Protein AF-E4XFW8-F1 (afdb_monomer_lite)

pLDDT: mean 70.61, std 18.98, range [29.02, 95.81]

Radius of gyration: 31.96 Å; chains: 1; bounding box: 92×52×95 Å

Sequence (474 aa):
MEVDQSNSAWLLSKALNAKNINESRAWLESAKAESPKSFNVMISAYELECRARTSPKDTANVKILLESDCDITKSEVNTFRSEVITALGLTNFRELIIEFINITKYDIDENIDLLLKLLKKYPDYIKPVGPNICDKLLIGEKHDAGGDPDMTPLNKKRHIAVNTVFPILFESGKLTTVQGKTFYKWFQKSLEYTVWYISTSKRPKNSPAIDGDPWAKLRKIRQHVGKHAQWEDEPTLPPQPTQSLWQTLKWLKTIYTQRTRSQNDNVMRKQTFYTAVNVYLEAAARYVAISEPSLMCKTTSKQTYSQFPIYGMIIDPDDRPQGKYYDKNFDDLCERQQYFMASITAKKMLDDDYAFAEDLLKLQKALKFNRWRWLEAFNIDFSIKDRDYDQAIRLLSNLIKAGNWPKPVLYRWRVQLGSCFCALEKIKTSVTYLYDAVLYALIKWAKFELGSRSPLRCSYHSDSSYFDGYISRA

Organism: Oikopleura dioica (NCBI:txid34765)

Foldseek 3Di:
DDDDPPVLVVLLVQLVPDPDLVSSQVSLVVSCVRCVLDPSSLVSNVVSVVVVDPDPCVLVVLVCVLVVVVCPPDDPPCPPVVVSCVSCDVVNVLVVSLVVLVPDPDDLVSSLVSVLSSCVVPVVCCQVCLVVNLVSLVVVLVVPCVPPPLCSLQDPSLCCLQQPSLCSSLVSVNNQPDDLVVLLVSLLSLVLNLLCVWQDQDRDPPRDDHDDDSLVSSVSSLQSSCVNLVHDHQDDDPPDPLVRLLSLLVVLVVLLVVCVVVVPDPSSVSNSLSSLVSSQSVLLSVLLCLQPVVSTHDDPDPDDDDNELPPPQPDDLVDDPPDPDDDPNVVSNNSSNSSLVSNLSSVCSQCVDPVSVVVVVVSCVVSVCVSRVSSLVSVLVVCVVVLVLVVNLVSLVCSLVPDDDDPSNLLSSLQSNLVSCVSVVVNVSSCVSPVVSVVVVVVVVCCVVQVVDPDDDDDDDDDPPPPPVPVPPD

InterPro domains:
  IPR026164 Integrator complex subunit 10 [PTHR16055] (62-442)

Secondary structure (DSSP, 8-state):
---SHHHHHHHHHHHHT-SSHHHHHHHHHHHHHH-TT-HHHHHHHHHHHHHT--STHHHHHHHHHHHHTT-TTS--S-HHHHHHHHHHHHHHHHHHHHHHHHHS---HHHHHHHHHHHHHH-GGGHHHHHHHHHHHHHHHHHHH--S-GGGGGGSHHHHHIIIIIHHHHHHT---TTS-HHHHHHHHHHHHHHHHHHHH-SS--TTPPPPPS-HHHHHHHHHHHHHHHTTPPPPPP--S-HHHHHHHHHHHHHHHHHHHHH-TT-HHHHHHHHHHHHHHHHHHHHHHHHHH-GGGS---S------S--STTTTS-TT-----S---THHHHHHHHHHHHHHHHHHHHHHHSSHHHHHHHHHHHHHHTGGG-HHHHHHHHHHHHHTT-HHHHHHHHHHHHHT----HHHHHHHHHHHHHHHHHTT-HHHHHHHHHHHHHHHHHHHHHHHHHSS----------TTSSGGGTT--

Structure (mmCIF, N/CA/C/O backbone):
data_AF-E4XFW8-F1
#
_entry.id   AF-E4XFW8-F1
#
loop_
_atom_site.group_PDB
_atom_site.id
_atom_site.type_symbol
_atom_site.label_atom_id
_atom_site.label_alt_id
_atom_site.label_comp_id
_atom_site.label_asym_id
_atom_site.label_entity_id
_atom_site.label_seq_id
_atom_site.pdbx_PDB_ins_code
_atom_site.Cartn_x
_atom_site.Cartn_y
_atom_site.Cartn_z
_atom_site.occupancy
_atom_site.B_iso_or_equiv
_atom_site.auth_seq_id
_atom_site.auth_comp_id
_atom_site.auth_asym_id
_atom_site.auth_atom_id
_atom_site.pdbx_PDB_model_num
ATOM 1 N N . MET A 1 1 ? -39.797 -5.969 56.697 1.00 42.06 1 MET A N 1
ATOM 2 C CA . MET A 1 1 ? -39.608 -5.616 55.274 1.00 42.06 1 MET A CA 1
ATOM 3 C C . MET A 1 1 ? -40.025 -4.162 55.135 1.00 42.06 1 MET A C 1
ATOM 5 O O . MET A 1 1 ? -41.044 -3.835 55.721 1.00 42.06 1 MET A O 1
ATOM 9 N N . GLU A 1 2 ? -39.222 -3.356 54.430 1.00 37.81 2 GLU A N 1
ATOM 10 C CA . GLU A 1 2 ? -39.345 -1.895 54.204 1.00 37.81 2 GLU A CA 1
ATOM 11 C C . GLU A 1 2 ? -38.894 -0.957 55.338 1.00 37.81 2 GLU A C 1
ATOM 13 O O . GLU A 1 2 ? -39.736 -0.457 56.061 1.00 37.81 2 GLU A O 1
ATOM 18 N N . VAL A 1 3 ? -37.584 -0.682 55.448 1.00 40.19 3 VAL A N 1
ATOM 19 C CA . VAL A 1 3 ? -36.965 0.656 55.658 1.00 40.19 3 VAL A CA 1
ATOM 20 C C . VAL A 1 3 ? -35.463 0.478 55.360 1.00 40.19 3 VAL A C 1
ATOM 22 O O . VAL A 1 3 ? -34.845 -0.320 56.045 1.00 40.19 3 VAL A O 1
ATOM 25 N N . ASP A 1 4 ? -34.903 1.130 54.326 1.00 45.22 4 ASP A N 1
ATOM 26 C CA . ASP A 1 4 ? -33.452 1.483 54.256 1.00 45.22 4 ASP A CA 1
ATOM 27 C C . ASP A 1 4 ? -33.031 2.235 52.969 1.00 45.22 4 ASP A C 1
ATOM 29 O O . ASP A 1 4 ? -31.963 2.842 52.906 1.00 45.22 4 ASP A O 1
ATOM 33 N N . GLN A 1 5 ? -33.868 2.286 51.925 1.00 48.34 5 GLN A N 1
ATOM 34 C CA . GLN A 1 5 ? -33.533 3.035 50.696 1.00 48.34 5 GLN A CA 1
ATOM 35 C C . GLN A 1 5 ? -33.659 4.568 50.833 1.00 48.34 5 GLN A C 1
ATOM 37 O O . GLN A 1 5 ? -33.148 5.302 49.990 1.00 48.34 5 GLN A O 1
ATOM 42 N N . SER A 1 6 ? -34.310 5.072 51.888 1.00 59.28 6 SER A N 1
ATOM 43 C CA . SER A 1 6 ? -34.622 6.503 52.042 1.00 59.28 6 SER A CA 1
ATOM 44 C C . SER A 1 6 ? -33.455 7.343 52.576 1.00 59.28 6 SER A C 1
ATOM 46 O O . SER A 1 6 ? -33.286 8.480 52.137 1.00 59.28 6 SER A O 1
ATOM 48 N N . ASN A 1 7 ? -32.662 6.826 53.518 1.00 68.81 7 ASN A N 1
ATOM 49 C CA . ASN A 1 7 ? -31.600 7.613 54.158 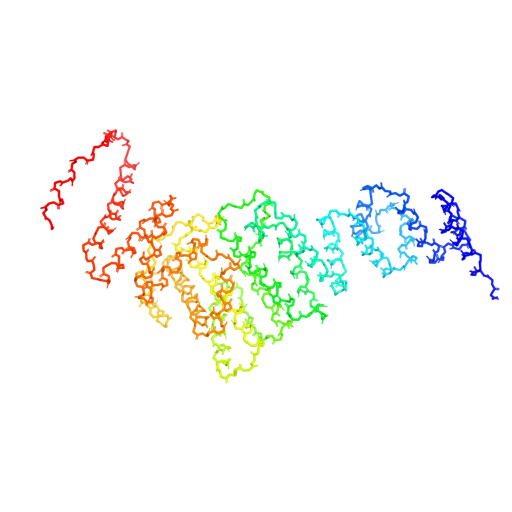1.00 68.81 7 ASN A CA 1
ATOM 50 C C . ASN A 1 7 ? -30.337 7.694 53.302 1.00 68.81 7 ASN A C 1
ATOM 52 O O . ASN A 1 7 ? -29.788 8.777 53.109 1.00 68.81 7 ASN A O 1
ATOM 56 N N . SER A 1 8 ? -29.919 6.575 52.708 1.00 65.56 8 SER A N 1
ATOM 57 C CA . SER A 1 8 ? -28.739 6.543 51.839 1.00 65.56 8 SER A CA 1
ATOM 58 C C . SER A 1 8 ? -28.900 7.446 50.610 1.00 65.56 8 SER A C 1
ATOM 60 O O . SER A 1 8 ? -27.972 8.172 50.255 1.00 65.56 8 SER A O 1
ATOM 62 N N . ALA A 1 9 ? -30.094 7.486 50.005 1.00 69.56 9 ALA A N 1
ATOM 63 C CA . ALA A 1 9 ? -30.418 8.394 48.903 1.00 69.56 9 ALA A CA 1
ATOM 64 C C . ALA A 1 9 ? -30.405 9.874 49.330 1.00 69.56 9 ALA A C 1
ATOM 66 O O . ALA A 1 9 ? -29.963 10.744 48.574 1.00 69.56 9 ALA A O 1
ATOM 67 N N . TRP A 1 10 ? -30.841 10.169 50.556 1.00 80.31 10 TRP A N 1
ATOM 68 C CA . TRP A 1 10 ? -30.788 11.515 51.120 1.00 80.31 10 TRP A CA 1
ATOM 69 C C . TRP A 1 10 ? -29.347 11.965 51.407 1.00 80.31 10 TRP A C 1
ATOM 71 O O . TRP A 1 10 ? -28.968 13.071 51.017 1.00 80.31 10 TRP A O 1
ATOM 81 N N . LEU A 1 11 ? -28.516 11.100 52.000 1.00 78.75 11 LEU A N 1
ATOM 82 C CA . LEU A 1 11 ? -27.093 11.372 52.238 1.00 78.75 11 LEU A CA 1
ATOM 83 C C . LEU A 1 11 ? -26.316 11.555 50.929 1.00 78.75 11 LEU A C 1
ATOM 85 O O . LEU A 1 11 ? -25.474 12.446 50.827 1.00 78.75 11 LEU A O 1
ATOM 89 N N . LEU A 1 12 ? -26.651 10.780 49.896 1.00 76.38 12 LEU A N 1
ATOM 90 C CA . LEU A 1 12 ? -26.131 10.963 48.540 1.00 76.38 12 LEU A CA 1
ATOM 91 C C . LEU A 1 12 ? -26.509 12.319 47.947 1.00 76.38 12 LEU A C 1
ATOM 93 O O . LEU A 1 12 ? -25.654 13.024 47.416 1.00 76.38 12 LEU A O 1
ATOM 97 N N . SER A 1 13 ? -27.772 12.723 48.079 1.00 75.94 13 SER A N 1
ATOM 98 C CA . SER A 1 13 ? -28.224 14.045 47.638 1.00 75.94 13 SER A CA 1
ATOM 99 C C . SER A 1 13 ? -27.486 15.171 48.373 1.00 75.94 13 SER A C 1
ATOM 101 O O . SER A 1 13 ? -27.116 16.176 47.764 1.00 75.94 13 SER A O 1
ATOM 103 N N . LYS A 1 14 ? -27.189 15.000 49.667 1.00 81.56 14 LYS A N 1
ATOM 104 C CA . LYS A 1 14 ? -26.367 15.946 50.439 1.00 81.56 14 LYS A CA 1
ATOM 105 C C . LYS A 1 14 ? -24.917 15.981 49.967 1.00 81.56 14 LYS A C 1
ATOM 107 O O . LYS A 1 14 ? -24.373 17.070 49.805 1.00 81.56 14 LYS A O 1
ATOM 112 N N . ALA A 1 15 ? -24.322 14.825 49.681 1.00 76.38 15 ALA A N 1
ATOM 113 C CA . ALA A 1 15 ? -22.972 14.740 49.142 1.00 76.38 15 ALA A CA 1
ATOM 114 C C . ALA A 1 15 ? -22.837 15.430 47.776 1.00 76.38 15 ALA A C 1
ATOM 116 O O . ALA A 1 15 ? -21.883 16.178 47.563 1.00 76.38 15 ALA A O 1
ATOM 117 N N . LEU A 1 16 ? -23.793 15.212 46.868 1.00 70.75 16 LEU A N 1
ATOM 118 C CA . LEU A 1 16 ? -23.781 15.777 45.514 1.00 70.75 16 LEU A CA 1
ATOM 119 C C . LEU A 1 16 ? -24.018 17.294 45.494 1.00 70.75 16 LEU A C 1
ATOM 121 O O . LEU A 1 16 ? -23.491 17.980 44.622 1.00 70.75 16 LEU A O 1
ATOM 125 N N . ASN A 1 17 ? -24.773 17.813 46.465 1.00 75.06 17 ASN A N 1
ATOM 126 C CA . ASN A 1 17 ? -25.095 19.238 46.592 1.00 75.06 17 ASN A CA 1
ATOM 127 C C . ASN A 1 17 ? -24.155 20.009 47.543 1.00 75.06 17 ASN A C 1
ATOM 129 O O . ASN A 1 17 ? -24.397 21.184 47.830 1.00 75.06 17 ASN A O 1
ATOM 133 N N . ALA A 1 18 ? -23.107 19.365 48.063 1.00 79.00 18 ALA A N 1
ATOM 134 C CA . ALA A 1 18 ? -22.149 19.994 48.967 1.00 79.00 18 ALA A CA 1
ATOM 135 C C . ALA A 1 18 ? -21.327 21.084 48.257 1.00 79.00 18 ALA A C 1
ATOM 137 O O . ALA A 1 18 ? -20.970 20.962 47.084 1.00 79.00 18 ALA A O 1
ATOM 138 N N . LYS A 1 19 ? -20.989 22.159 48.982 1.00 70.06 19 LYS A N 1
ATOM 139 C CA . LYS A 1 19 ? -20.322 23.336 48.394 1.00 70.06 19 LYS A CA 1
ATOM 140 C C . LYS A 1 19 ? -18.824 23.137 48.188 1.00 70.06 19 LYS A C 1
ATOM 142 O O . LYS A 1 19 ? -18.212 23.856 47.401 1.00 70.06 19 LYS A O 1
ATOM 147 N N . ASN A 1 20 ? -18.218 22.199 48.913 1.00 67.62 20 ASN A N 1
ATOM 148 C CA . ASN A 1 20 ? -16.802 21.882 48.800 1.00 67.62 20 ASN A CA 1
ATOM 149 C C . ASN A 1 20 ? -16.544 20.369 48.908 1.00 67.62 20 ASN A C 1
ATOM 151 O O . ASN A 1 20 ? -17.369 19.595 49.394 1.00 67.62 20 ASN A O 1
ATOM 155 N N . ILE A 1 21 ? -15.365 19.954 48.443 1.00 59.22 21 ILE A N 1
ATOM 156 C CA . ILE A 1 21 ? -14.972 18.542 48.322 1.00 59.22 21 ILE A CA 1
ATOM 157 C C . ILE A 1 21 ? -14.878 17.842 49.686 1.00 59.22 21 ILE A C 1
ATOM 159 O O . ILE A 1 21 ? -15.218 16.666 49.794 1.00 59.22 21 ILE A O 1
ATOM 163 N N . ASN A 1 22 ? -14.445 18.546 50.734 1.00 64.44 22 ASN A N 1
ATOM 164 C CA . ASN A 1 22 ? -14.297 17.961 52.070 1.00 64.44 22 ASN A CA 1
ATOM 165 C C . ASN A 1 22 ? -15.660 17.663 52.706 1.00 64.44 22 ASN A C 1
ATOM 167 O O . ASN A 1 22 ? -15.846 16.614 53.316 1.00 64.44 22 ASN A O 1
ATOM 171 N N . GLU A 1 23 ? -16.622 18.560 52.509 1.00 69.81 23 GLU A N 1
ATOM 172 C CA . GLU A 1 23 ? -18.006 18.396 52.941 1.00 69.81 23 GLU A CA 1
ATOM 173 C C . GLU A 1 23 ? -18.678 17.247 52.180 1.00 69.81 23 GLU A C 1
ATOM 175 O O . GLU A 1 23 ? -19.261 16.357 52.793 1.00 69.81 23 GLU A O 1
ATOM 180 N N . SER A 1 24 ? -18.502 17.195 50.857 1.00 69.31 24 SER A N 1
ATOM 181 C CA . SER A 1 24 ? -18.979 16.077 50.036 1.00 69.31 24 SER A CA 1
ATOM 182 C C . SER A 1 24 ? -18.403 14.728 50.508 1.00 69.31 24 SER A C 1
ATOM 184 O O . SER A 1 24 ? -19.120 13.730 50.571 1.00 69.31 24 SER A O 1
ATOM 186 N N . ARG A 1 25 ? -17.126 14.703 50.929 1.00 68.62 25 ARG A N 1
ATOM 187 C CA . ARG A 1 25 ? -16.444 13.493 51.421 1.00 68.62 25 ARG A CA 1
ATOM 188 C C . ARG A 1 25 ? -17.011 13.021 52.756 1.00 68.62 25 ARG A C 1
ATOM 190 O O . ARG A 1 25 ? -17.237 11.827 52.913 1.00 68.62 25 ARG A O 1
ATOM 197 N N . ALA A 1 26 ? -17.268 13.936 53.687 1.00 72.50 26 ALA A N 1
ATOM 198 C CA . ALA A 1 26 ? -17.868 13.601 54.978 1.00 72.50 26 ALA A CA 1
ATOM 199 C C . ALA A 1 26 ? -19.264 12.972 54.813 1.00 72.50 26 ALA A C 1
ATOM 201 O O . ALA A 1 26 ? -19.571 11.960 55.446 1.00 72.50 26 ALA A O 1
ATOM 202 N N . TRP A 1 27 ? -20.081 13.516 53.902 1.00 78.06 27 TRP A N 1
ATOM 203 C CA . TRP A 1 27 ? -21.405 12.964 53.600 1.00 78.06 27 TRP A CA 1
ATOM 204 C C . TRP A 1 27 ? -21.340 11.579 52.947 1.00 78.06 27 TRP A C 1
ATOM 206 O O . TRP A 1 27 ? -22.149 10.714 53.280 1.00 78.06 27 TRP A O 1
ATOM 216 N N . LEU A 1 28 ? -20.360 11.331 52.072 1.00 75.12 28 LEU A N 1
ATOM 217 C CA . LEU A 1 28 ? -20.169 10.013 51.453 1.00 75.12 28 LEU A CA 1
ATOM 218 C C . LEU A 1 28 ? -19.622 8.970 52.426 1.00 75.12 28 LEU A C 1
ATOM 220 O O . LEU A 1 28 ? -20.035 7.819 52.351 1.00 75.12 28 LEU A O 1
ATOM 224 N N . GLU A 1 29 ? -18.749 9.354 53.357 1.00 72.31 29 GLU A N 1
ATOM 225 C CA . GLU A 1 29 ? -18.302 8.480 54.452 1.00 72.31 29 GLU A CA 1
ATOM 226 C C . GLU A 1 29 ? -19.489 8.046 55.323 1.00 72.31 29 GLU A C 1
ATOM 228 O O . GLU A 1 29 ? -19.639 6.862 55.618 1.00 72.31 29 GLU A O 1
ATOM 233 N N . SER A 1 30 ? -20.391 8.977 55.652 1.00 78.44 30 SER A N 1
ATOM 234 C CA . SER A 1 30 ? -21.627 8.659 56.384 1.00 78.44 30 SER A CA 1
ATOM 235 C C . SER A 1 30 ? -22.562 7.757 55.574 1.00 78.44 30 SER A C 1
ATOM 237 O O . SER A 1 30 ? -23.047 6.754 56.091 1.00 78.44 30 SER A O 1
ATOM 239 N N . ALA A 1 31 ? -22.748 8.042 54.281 1.00 76.69 31 ALA A N 1
ATOM 240 C CA . ALA A 1 31 ? -23.553 7.199 53.395 1.00 76.69 31 ALA A CA 1
ATOM 241 C C . ALA A 1 31 ? -22.971 5.781 53.257 1.00 76.69 31 ALA A C 1
ATOM 243 O O . ALA A 1 31 ? -23.711 4.804 53.145 1.00 76.69 31 ALA A O 1
ATOM 244 N N . LYS A 1 32 ? -21.638 5.661 53.283 1.00 70.94 32 LYS A N 1
ATOM 245 C CA . LYS A 1 32 ? -20.907 4.392 53.197 1.00 70.94 32 LYS A CA 1
ATOM 246 C C . LYS A 1 32 ? -20.967 3.607 54.504 1.00 70.94 32 LYS A C 1
ATOM 248 O O . LYS A 1 32 ? -21.023 2.386 54.449 1.00 70.94 32 LYS A O 1
ATOM 253 N N . ALA A 1 33 ? -20.985 4.276 55.654 1.00 74.94 33 ALA A N 1
ATOM 254 C CA . ALA A 1 33 ? -21.191 3.622 56.944 1.00 74.94 33 ALA A CA 1
ATOM 255 C C . ALA A 1 33 ? -22.607 3.032 57.065 1.00 74.94 33 ALA A C 1
ATOM 257 O O . ALA A 1 33 ? -22.769 1.928 57.577 1.00 74.94 33 ALA A O 1
ATOM 258 N N . GLU A 1 34 ? -23.618 3.740 56.553 1.00 75.00 34 GLU A N 1
ATOM 259 C CA . GLU A 1 34 ? -25.023 3.318 56.636 1.00 75.00 34 GLU A CA 1
ATOM 260 C C . GLU A 1 34 ? -25.403 2.295 55.556 1.00 75.00 34 GLU A C 1
ATOM 262 O O . GLU A 1 34 ? -26.176 1.373 55.793 1.00 75.00 34 GLU A O 1
ATOM 267 N N . SER A 1 35 ? -24.858 2.422 54.348 1.00 67.88 35 SER A N 1
ATOM 268 C CA . SER A 1 35 ? -25.158 1.517 53.236 1.00 67.88 35 SER A CA 1
ATOM 269 C C . SER A 1 35 ? -23.894 1.159 52.448 1.00 67.88 35 SER A C 1
ATOM 271 O O . SER A 1 35 ? -23.768 1.518 51.273 1.00 67.88 35 SER A O 1
ATOM 273 N N . PRO A 1 36 ? -22.965 0.391 53.051 1.00 57.88 36 PRO A N 1
ATOM 274 C CA . PRO A 1 36 ? -21.652 0.088 52.467 1.00 57.88 36 PRO A CA 1
ATOM 275 C C . PRO A 1 36 ? -21.720 -0.690 51.149 1.00 57.88 36 PRO A C 1
ATOM 277 O O . PRO A 1 36 ? -20.769 -0.674 50.376 1.00 57.88 36 PRO A O 1
ATOM 280 N N . LYS A 1 37 ? -22.847 -1.361 50.876 1.00 52.03 37 LYS A N 1
ATOM 281 C CA . LYS A 1 37 ? -23.096 -2.121 49.641 1.00 52.03 37 LYS A CA 1
ATOM 282 C C . LYS A 1 37 ? -23.964 -1.368 48.624 1.00 52.03 37 LYS A C 1
ATOM 284 O O . LYS A 1 37 ? -24.303 -1.931 47.587 1.00 52.03 37 LYS A O 1
ATOM 289 N N . SER A 1 38 ? -24.353 -0.121 48.903 1.00 56.62 38 SER A N 1
ATOM 290 C CA . SER A 1 38 ? -25.180 0.671 47.986 1.00 56.62 38 SER A CA 1
ATOM 291 C C . SER A 1 38 ? -24.358 1.152 46.794 1.00 56.62 38 SER A C 1
ATOM 293 O O . SER A 1 38 ? -23.396 1.907 46.943 1.00 56.62 38 SER A O 1
ATOM 295 N N . PHE A 1 39 ? -24.762 0.724 45.596 1.00 50.84 39 PHE A N 1
ATOM 296 C CA . PHE A 1 39 ? -24.117 1.066 44.327 1.00 50.84 39 PHE A CA 1
ATOM 297 C C . PHE A 1 39 ? -23.941 2.580 44.149 1.00 50.84 39 PHE A C 1
ATOM 299 O O . PHE A 1 39 ? -22.843 3.049 43.851 1.00 50.84 39 PHE A O 1
ATOM 306 N N . ASN A 1 40 ? -25.001 3.345 44.425 1.00 53.25 40 ASN A N 1
ATOM 307 C CA . ASN A 1 40 ? -24.997 4.799 44.280 1.00 53.25 40 ASN A CA 1
ATOM 308 C C . ASN A 1 40 ? -23.999 5.468 45.240 1.00 53.25 40 ASN A C 1
ATOM 310 O O . ASN A 1 40 ? -23.344 6.437 44.875 1.00 53.25 40 ASN A O 1
ATOM 314 N N . VAL A 1 41 ? -23.828 4.926 46.450 1.00 61.94 41 VAL A N 1
ATOM 315 C CA . VAL A 1 41 ? -22.881 5.457 47.444 1.00 61.94 41 VAL A CA 1
ATOM 316 C C . VAL A 1 41 ? -21.440 5.213 47.005 1.00 61.94 41 VAL A C 1
ATOM 318 O O . VAL A 1 41 ? -20.604 6.113 47.081 1.00 61.94 41 VAL A O 1
ATOM 321 N N . MET A 1 42 ? -21.152 4.011 46.505 1.00 54.09 42 MET A N 1
ATOM 322 C CA . MET A 1 42 ? -19.809 3.638 46.061 1.00 54.09 42 MET A CA 1
ATOM 323 C C . MET A 1 42 ? -19.365 4.414 44.815 1.00 54.09 42 MET A C 1
ATOM 325 O O . MET A 1 42 ? -18.221 4.869 44.771 1.00 54.09 42 MET A O 1
ATOM 329 N N . ILE A 1 43 ? -20.252 4.620 43.831 1.00 53.03 43 ILE A N 1
ATOM 330 C CA . ILE A 1 43 ? -19.910 5.367 42.610 1.00 53.03 43 ILE A CA 1
ATOM 331 C C . ILE A 1 43 ? -19.706 6.858 42.893 1.00 53.03 43 ILE A C 1
ATOM 333 O O . ILE A 1 43 ? -18.712 7.428 42.451 1.00 53.03 43 ILE A O 1
ATOM 337 N N . SER A 1 44 ? -20.556 7.479 43.717 1.00 60.03 44 SER A N 1
ATOM 338 C CA . SER A 1 44 ? -20.375 8.885 44.092 1.00 60.03 44 SER A CA 1
ATOM 339 C C . SER A 1 44 ? -19.119 9.103 44.940 1.00 60.03 44 SER A C 1
ATOM 341 O O . SER A 1 44 ? -18.444 10.118 44.770 1.00 60.03 44 SER A O 1
ATOM 343 N N . ALA A 1 45 ? -18.751 8.150 45.808 1.00 60.47 45 ALA A N 1
ATOM 344 C CA . ALA A 1 45 ? -17.485 8.188 46.547 1.00 60.47 45 ALA A CA 1
ATOM 345 C C . ALA A 1 45 ? -16.269 8.139 45.608 1.00 60.47 45 ALA A C 1
ATOM 347 O O . ALA A 1 45 ? -15.334 8.921 45.784 1.00 60.47 45 ALA A O 1
ATOM 348 N N . TYR A 1 46 ? -16.308 7.278 44.587 1.00 54.78 46 TYR A N 1
ATOM 349 C CA . TYR A 1 46 ? -15.269 7.193 43.560 1.00 54.78 46 TYR A CA 1
ATOM 350 C C . TYR A 1 46 ? -15.175 8.480 42.727 1.00 54.78 46 TYR A C 1
ATOM 352 O O . TYR A 1 46 ? -14.096 9.056 42.602 1.00 54.78 46 TYR A O 1
ATOM 360 N N . GLU A 1 47 ? -16.303 8.994 42.227 1.00 55.41 47 GLU A N 1
ATOM 361 C CA . GLU A 1 47 ? -16.351 10.244 41.460 1.00 55.41 47 GLU A CA 1
ATOM 362 C C . GLU A 1 47 ? -15.821 11.440 42.256 1.00 55.41 47 GLU A C 1
ATOM 364 O O . GLU A 1 47 ? -15.100 12.281 41.711 1.00 55.41 47 GLU A O 1
ATOM 369 N N . LEU A 1 48 ? -16.146 11.524 43.550 1.00 61.31 48 LEU A N 1
ATOM 370 C CA . LEU A 1 48 ? -15.620 12.570 44.416 1.00 61.31 48 LEU A CA 1
ATOM 371 C C . LEU A 1 48 ? -14.111 12.415 44.631 1.00 61.31 48 LEU A C 1
ATOM 373 O O . LEU A 1 48 ? -13.388 13.411 44.607 1.00 61.31 48 LEU A O 1
ATOM 377 N N . GLU A 1 49 ? -13.621 11.190 44.820 1.00 53.56 49 GLU A N 1
ATOM 378 C CA . GLU A 1 49 ? -12.189 10.927 44.961 1.00 53.56 49 GLU A CA 1
ATOM 379 C C . GLU A 1 49 ? -11.418 11.303 43.683 1.00 53.56 49 GLU A C 1
ATOM 381 O O . GLU A 1 49 ? -10.336 11.888 43.777 1.00 53.56 49 GLU A O 1
ATOM 386 N N . CYS A 1 50 ? -12.016 11.078 42.506 1.00 49.03 50 CYS A N 1
ATOM 387 C CA . CYS A 1 50 ? -11.504 11.533 41.213 1.00 49.03 50 CYS A CA 1
ATOM 388 C C . CYS A 1 50 ? -11.519 13.066 41.082 1.00 49.03 50 CYS A C 1
ATOM 390 O O . CYS A 1 50 ? -10.527 13.660 40.661 1.00 49.03 50 CYS A O 1
ATOM 392 N N . ARG A 1 51 ? -12.607 13.742 41.480 1.00 50.75 51 ARG A N 1
ATOM 393 C CA . ARG A 1 51 ? -12.700 15.219 41.456 1.00 50.75 51 ARG A CA 1
ATOM 394 C C . ARG A 1 51 ? -11.735 15.888 42.437 1.00 50.75 51 ARG A C 1
ATOM 396 O O . ARG A 1 51 ? -11.248 16.981 42.167 1.00 50.75 51 ARG A O 1
ATOM 403 N N . ALA A 1 52 ? -11.445 15.235 43.560 1.00 48.84 52 ALA A N 1
ATOM 404 C CA . ALA A 1 52 ? -10.524 15.716 44.586 1.00 48.84 52 ALA A CA 1
ATOM 405 C C . ALA A 1 52 ? -9.042 15.600 44.196 1.00 48.84 52 ALA A C 1
ATOM 407 O O . ALA A 1 52 ? -8.190 16.211 44.845 1.00 48.84 52 ALA A O 1
ATOM 408 N N . ARG A 1 53 ? -8.710 14.809 43.168 1.00 42.19 53 ARG A N 1
ATOM 409 C CA . ARG A 1 53 ? -7.333 14.512 42.762 1.00 42.19 53 ARG A CA 1
ATOM 410 C C . ARG A 1 53 ? -7.085 14.919 41.311 1.00 42.19 53 ARG A C 1
ATOM 412 O O . ARG A 1 53 ? -6.949 14.097 40.419 1.00 42.19 53 ARG A O 1
ATOM 419 N N . THR A 1 54 ? -6.912 16.212 41.067 1.00 39.72 54 THR A N 1
ATOM 420 C CA . THR A 1 54 ? -6.305 16.704 39.818 1.00 39.72 54 THR A CA 1
ATOM 421 C C . THR A 1 54 ? -4.789 16.458 39.834 1.00 39.72 54 THR A C 1
ATOM 423 O O . THR A 1 54 ? -4.010 17.382 40.067 1.00 39.72 54 THR A O 1
ATOM 426 N N . SER A 1 55 ? -4.339 15.208 39.663 1.00 39.81 55 SER A N 1
ATOM 427 C CA . SER A 1 55 ? -2.912 14.852 39.699 1.00 39.81 55 SER A CA 1
ATOM 428 C C . SER A 1 55 ? -2.552 13.692 38.748 1.00 39.81 55 SER A C 1
ATOM 430 O O . SER A 1 55 ? -3.299 12.721 38.670 1.00 39.81 55 SER A O 1
ATOM 432 N N . PRO A 1 56 ? -1.367 13.711 38.095 1.00 38.75 56 PRO A N 1
ATOM 433 C CA . PRO A 1 56 ? -0.849 12.649 37.209 1.00 38.75 56 PRO A CA 1
ATOM 434 C C . PRO A 1 56 ? -0.621 11.261 37.860 1.00 38.75 56 PRO A C 1
ATOM 436 O O . PRO A 1 56 ? -0.088 10.356 37.223 1.00 38.75 56 PRO A O 1
ATOM 439 N N . LYS A 1 57 ? -1.024 11.056 39.122 1.00 40.84 57 LYS A N 1
ATOM 440 C CA . LYS A 1 57 ? -0.939 9.764 39.829 1.00 40.84 57 LYS A CA 1
ATOM 441 C C . LYS A 1 57 ? -2.025 8.757 39.410 1.00 40.84 57 LYS A C 1
ATOM 443 O O . LYS A 1 57 ? -1.854 7.564 39.652 1.00 40.84 57 LYS A O 1
ATOM 448 N N . ASP A 1 58 ? -3.092 9.187 38.735 1.00 45.53 58 ASP A N 1
ATOM 449 C CA . ASP A 1 58 ? -4.193 8.293 38.344 1.00 45.53 58 ASP A CA 1
ATOM 450 C C . ASP A 1 58 ? -3.932 7.485 37.071 1.00 45.53 58 ASP A C 1
ATOM 452 O O . ASP A 1 58 ? -4.437 6.370 36.949 1.00 45.53 58 ASP A O 1
ATOM 456 N N . THR A 1 59 ? -3.040 7.945 36.187 1.00 40.44 59 THR A N 1
ATOM 457 C CA . THR A 1 59 ? -2.536 7.119 35.079 1.00 40.44 59 THR A CA 1
ATOM 458 C C . THR A 1 59 ? -1.784 5.914 35.625 1.00 40.44 59 THR A C 1
ATOM 460 O O . THR A 1 59 ? -1.975 4.809 35.134 1.00 40.44 59 THR A O 1
ATOM 463 N N . ALA A 1 60 ? -0.995 6.094 36.693 1.00 44.47 60 ALA A N 1
ATOM 464 C CA . ALA A 1 60 ? -0.361 4.986 37.397 1.00 44.47 60 ALA A CA 1
ATOM 465 C C . ALA A 1 60 ? -1.404 4.078 38.058 1.00 44.47 60 ALA A C 1
ATOM 467 O O . ALA A 1 60 ? -1.254 2.875 37.971 1.00 44.47 60 ALA A O 1
ATOM 468 N N . ASN A 1 61 ? -2.487 4.602 38.641 1.00 46.25 61 ASN A N 1
ATOM 469 C CA . ASN A 1 61 ? -3.524 3.769 39.264 1.00 46.25 61 ASN A CA 1
ATOM 470 C C . ASN A 1 61 ? -4.354 2.957 38.256 1.00 46.25 61 ASN A C 1
ATOM 472 O O . ASN A 1 61 ? -4.589 1.782 38.511 1.00 46.25 61 ASN A O 1
ATOM 476 N N . VAL A 1 62 ? -4.762 3.532 37.117 1.00 49.22 62 VAL A N 1
ATOM 477 C CA . VAL A 1 62 ? -5.479 2.810 36.041 1.00 49.22 62 VAL A CA 1
ATOM 478 C C . VAL A 1 62 ? -4.550 1.833 35.327 1.00 49.22 62 VAL A C 1
ATOM 480 O O . VAL A 1 62 ? -4.949 0.714 35.017 1.00 49.22 62 VAL A O 1
ATOM 483 N N . LYS A 1 63 ? -3.292 2.226 35.107 1.00 47.56 63 LYS A N 1
ATOM 484 C CA . LYS A 1 63 ? -2.253 1.352 34.558 1.00 47.56 63 LYS A CA 1
ATOM 485 C C . LYS A 1 63 ? -1.952 0.194 35.505 1.00 47.56 63 LYS A C 1
ATOM 487 O O . LYS A 1 63 ? -1.976 -0.941 35.053 1.00 47.56 63 LYS A O 1
ATOM 492 N N . ILE A 1 64 ? -1.791 0.468 36.802 1.00 48.50 64 ILE A N 1
ATOM 493 C CA . ILE A 1 64 ? -1.682 -0.543 37.856 1.00 48.50 64 ILE A CA 1
ATOM 494 C C . ILE A 1 64 ? -2.928 -1.418 37.834 1.00 48.50 64 ILE A C 1
ATOM 496 O O . ILE A 1 64 ? -2.742 -2.605 37.787 1.00 48.50 64 ILE A O 1
ATOM 500 N N . LEU A 1 65 ? -4.158 -0.903 37.760 1.00 50.91 65 LEU A N 1
ATOM 501 C CA . LEU A 1 65 ? -5.387 -1.718 37.698 1.00 50.91 65 LEU A CA 1
ATOM 502 C C . LEU A 1 65 ? -5.469 -2.628 36.459 1.00 50.91 65 LEU A C 1
ATOM 504 O O . LEU A 1 65 ? -5.818 -3.804 36.562 1.00 50.91 65 LEU A O 1
ATOM 508 N N . LEU A 1 66 ? -5.104 -2.116 35.280 1.00 52.22 66 LEU A N 1
ATOM 509 C CA . LEU A 1 66 ? -5.030 -2.909 34.049 1.00 52.22 66 LEU A CA 1
ATOM 510 C C . LEU A 1 66 ? -3.923 -3.979 34.121 1.00 52.22 66 LEU A C 1
ATOM 512 O O . LEU A 1 66 ? -4.111 -5.081 33.594 1.00 52.22 66 LEU A O 1
ATOM 516 N N . GLU A 1 67 ? -2.806 -3.670 34.790 1.00 48.22 67 GLU A N 1
ATOM 517 C CA . GLU A 1 67 ? -1.630 -4.536 34.973 1.00 48.22 67 GLU A CA 1
ATOM 518 C C . GLU A 1 67 ? -1.763 -5.500 36.184 1.00 48.22 67 GLU A C 1
ATOM 520 O O . GLU A 1 67 ? -1.243 -6.610 36.129 1.00 48.22 67 GLU A O 1
ATOM 525 N N . SER A 1 68 ? -2.512 -5.147 37.238 1.00 46.75 68 SER A N 1
ATOM 526 C CA . SER A 1 68 ? -2.594 -5.837 38.542 1.00 46.75 68 SER A CA 1
ATOM 527 C C . SER A 1 68 ? -3.688 -6.891 38.613 1.00 46.75 68 SER A C 1
ATOM 529 O O . SER A 1 68 ? -3.601 -7.810 39.419 1.00 46.75 68 SER A O 1
ATOM 531 N N . ASP A 1 69 ? -4.681 -6.833 37.728 1.00 46.41 69 ASP A N 1
ATOM 532 C CA . ASP A 1 69 ? -5.662 -7.915 37.567 1.00 46.41 69 ASP A CA 1
ATOM 533 C C . ASP A 1 69 ? -5.026 -9.211 36.998 1.00 46.41 69 ASP A C 1
ATOM 535 O O . ASP A 1 69 ? -5.727 -10.191 36.766 1.00 46.41 69 ASP A O 1
ATOM 539 N N . CYS A 1 70 ? -3.713 -9.228 36.724 1.00 40.72 70 CYS A N 1
ATOM 540 C CA . CYS A 1 70 ? -2.962 -10.452 36.426 1.00 40.72 70 CYS A CA 1
ATOM 541 C C . CYS A 1 70 ? -2.450 -11.179 37.689 1.00 40.72 70 CYS A C 1
ATOM 543 O O . CYS A 1 70 ? -2.030 -12.321 37.566 1.00 40.72 70 CYS A O 1
ATOM 545 N N . ASP A 1 71 ? -2.511 -10.567 38.882 1.00 38.47 71 ASP A N 1
ATOM 546 C CA . ASP A 1 71 ? -1.950 -11.130 40.125 1.00 38.47 71 ASP A CA 1
ATOM 547 C C . ASP A 1 71 ? -2.723 -10.690 41.393 1.00 38.47 71 ASP A C 1
ATOM 549 O O . ASP A 1 71 ? -2.142 -10.417 42.447 1.00 38.47 71 ASP A O 1
ATOM 553 N N . ILE A 1 72 ? -4.063 -10.660 41.348 1.00 40.75 72 ILE A N 1
ATOM 554 C CA . ILE A 1 72 ? -4.899 -10.364 42.541 1.00 40.75 72 ILE A CA 1
ATOM 555 C C . ILE A 1 72 ? -4.654 -11.380 43.676 1.00 40.75 72 ILE A C 1
ATOM 557 O O . ILE A 1 72 ? -4.966 -11.126 44.834 1.00 40.75 72 ILE A O 1
ATOM 561 N N . THR A 1 73 ? -4.017 -12.516 43.392 1.00 37.88 73 THR A N 1
ATOM 562 C CA . THR A 1 73 ? -3.667 -13.505 44.414 1.00 37.88 73 THR A CA 1
ATOM 563 C C . THR A 1 73 ? -2.415 -13.183 45.238 1.00 37.88 73 THR A C 1
ATOM 565 O O . THR A 1 73 ? -2.150 -13.934 46.173 1.00 37.88 73 THR A O 1
ATOM 568 N N . LYS A 1 74 ? -1.604 -12.152 44.924 1.00 38.25 74 LYS A N 1
ATOM 569 C CA . LYS A 1 74 ? -0.258 -12.031 45.542 1.00 38.25 74 LYS A CA 1
ATOM 570 C C . LYS A 1 74 ? 0.230 -10.652 45.996 1.00 38.25 74 LYS A C 1
ATOM 572 O O . LYS A 1 74 ? 1.401 -10.530 46.341 1.00 38.25 74 LYS A O 1
ATOM 577 N N . SER A 1 75 ? -0.612 -9.628 46.081 1.00 38.31 75 SER A N 1
ATOM 578 C CA . SER A 1 75 ? -0.166 -8.328 46.601 1.00 38.31 75 SER A CA 1
ATOM 579 C C . SER A 1 75 ? -1.139 -7.773 47.633 1.00 38.31 75 SER A C 1
ATOM 581 O O . SER A 1 75 ? -2.280 -7.461 47.313 1.00 38.31 75 SER A O 1
ATOM 583 N N . GLU A 1 76 ? -0.655 -7.600 48.865 1.00 40.09 76 GLU A N 1
ATOM 584 C CA . GLU A 1 76 ? -1.338 -6.981 50.017 1.00 40.09 76 GLU A CA 1
ATOM 585 C C . GLU A 1 76 ? -1.747 -5.506 49.777 1.00 40.09 76 GLU A C 1
ATOM 587 O O . GLU A 1 76 ? -2.299 -4.840 50.652 1.00 40.09 76 GLU A O 1
ATOM 592 N N . VAL A 1 77 ? -1.522 -4.968 48.574 1.00 43.66 77 VAL A N 1
ATOM 593 C CA . VAL A 1 77 ? -1.813 -3.583 48.206 1.00 43.66 77 VAL A CA 1
ATOM 594 C C . VAL A 1 77 ? -3.203 -3.480 47.565 1.00 43.66 77 VAL A C 1
ATOM 596 O O . VAL A 1 77 ? -3.337 -3.400 46.343 1.00 43.66 77 VAL A O 1
ATOM 599 N N . ASN A 1 78 ? -4.218 -3.396 48.438 1.00 50.44 78 ASN A N 1
ATOM 600 C CA . ASN A 1 78 ? -5.551 -2.769 48.285 1.00 50.44 78 ASN A CA 1
ATOM 601 C C . ASN A 1 78 ? -6.775 -3.683 48.481 1.00 50.44 78 ASN A C 1
ATOM 603 O O . ASN A 1 78 ? -7.547 -3.931 47.550 1.00 50.44 78 ASN A O 1
ATOM 607 N N . THR A 1 79 ? -7.062 -4.015 49.737 1.00 50.25 79 THR A N 1
ATOM 608 C CA . THR A 1 79 ? -8.353 -4.551 50.207 1.00 50.25 79 THR A CA 1
ATOM 609 C C . THR A 1 79 ? -9.545 -3.722 49.701 1.00 50.25 79 THR A C 1
ATOM 611 O O . THR A 1 79 ? -10.478 -4.273 49.128 1.00 50.25 79 THR A O 1
ATOM 614 N N . PHE A 1 80 ? -9.452 -2.386 49.754 1.00 48.53 80 PHE A N 1
ATOM 615 C CA . PHE A 1 80 ? -10.501 -1.480 49.260 1.00 48.53 80 PHE A CA 1
ATOM 616 C C . PHE A 1 80 ? -10.765 -1.602 47.748 1.00 48.53 80 PHE A C 1
ATOM 618 O O . PHE A 1 80 ? -11.903 -1.508 47.299 1.00 48.53 80 PHE A O 1
ATOM 625 N N . ARG A 1 81 ? -9.729 -1.836 46.930 1.00 50.22 81 ARG A N 1
ATOM 626 C CA . ARG A 1 81 ? -9.898 -1.963 45.469 1.00 50.22 81 ARG A CA 1
ATOM 627 C C . ARG A 1 81 ? -10.522 -3.304 45.098 1.00 50.22 81 ARG A C 1
ATOM 629 O O . ARG A 1 81 ? -11.387 -3.338 44.229 1.00 50.22 81 ARG A O 1
ATOM 636 N N . SER A 1 82 ? -10.134 -4.376 45.790 1.00 50.94 82 SER A N 1
ATOM 637 C CA . SER A 1 82 ? -10.791 -5.680 45.660 1.00 50.94 82 SER A CA 1
ATOM 638 C C . SER A 1 82 ? -12.267 -5.591 46.052 1.00 50.94 82 SER A C 1
ATOM 640 O O . SER A 1 82 ? -13.121 -6.131 45.353 1.00 50.94 82 SER A O 1
ATOM 642 N N . GLU A 1 83 ? -12.589 -4.859 47.121 1.00 50.81 83 GLU A N 1
ATOM 643 C CA . GLU A 1 83 ? -13.969 -4.610 47.552 1.00 50.81 83 GLU A CA 1
ATOM 644 C C . GLU A 1 83 ? -14.769 -3.822 46.508 1.00 50.81 83 GLU A C 1
ATOM 646 O O . GLU A 1 83 ? -15.878 -4.228 46.176 1.00 50.81 83 GLU A O 1
ATOM 651 N N . VAL A 1 84 ? -14.202 -2.762 45.921 1.00 49.81 84 VAL A N 1
ATOM 652 C CA . VAL A 1 84 ? -14.856 -1.964 44.866 1.00 49.81 84 VAL A CA 1
ATOM 653 C C . VAL A 1 84 ? -15.096 -2.782 43.591 1.00 49.81 84 VAL A C 1
ATOM 655 O O . VAL A 1 84 ? -16.191 -2.725 43.038 1.00 49.81 84 VAL A O 1
ATOM 658 N N . ILE A 1 85 ? -14.130 -3.590 43.138 1.00 51.31 85 ILE A N 1
ATOM 659 C CA . ILE A 1 85 ? -14.295 -4.473 41.963 1.00 51.31 85 ILE A CA 1
ATOM 660 C C . ILE A 1 85 ? -15.362 -5.542 42.231 1.00 51.31 85 ILE A C 1
ATOM 662 O O . ILE A 1 85 ? -16.208 -5.812 41.375 1.00 51.31 85 ILE A O 1
ATOM 666 N N . THR A 1 86 ? -15.355 -6.121 43.434 1.00 50.94 86 THR A N 1
ATOM 667 C CA . THR A 1 86 ? -16.334 -7.134 43.853 1.00 50.94 86 THR A CA 1
ATOM 668 C C . THR A 1 86 ? -17.737 -6.536 43.978 1.00 50.94 86 THR A C 1
ATOM 670 O O . THR A 1 86 ? -18.713 -7.181 43.604 1.00 50.94 86 THR A O 1
ATOM 673 N N . ALA A 1 87 ? -17.849 -5.295 44.455 1.00 48.03 87 ALA A N 1
ATOM 674 C CA . ALA A 1 87 ? -19.123 -4.621 44.676 1.00 48.03 87 ALA A CA 1
ATOM 675 C C . ALA A 1 87 ? -19.727 -3.996 43.405 1.00 48.03 87 ALA A C 1
ATOM 677 O O . ALA A 1 87 ? -20.946 -3.979 43.256 1.00 48.03 87 ALA A O 1
ATOM 678 N N . LEU A 1 88 ? -18.900 -3.508 42.474 1.00 47.22 88 LEU A N 1
ATOM 679 C CA . LEU A 1 88 ? -19.355 -2.996 41.175 1.00 47.22 88 LEU A CA 1
ATOM 680 C C . LEU A 1 88 ? -19.731 -4.125 40.209 1.00 47.22 88 LEU A C 1
ATOM 682 O O . LEU A 1 88 ? -20.554 -3.922 39.317 1.00 47.22 88 LEU A O 1
ATOM 686 N N . GLY A 1 89 ? -19.131 -5.305 40.374 1.00 51.94 89 GLY A N 1
ATOM 687 C CA . GLY A 1 89 ? -19.139 -6.347 39.359 1.00 51.94 89 GLY A CA 1
ATOM 688 C C . GLY A 1 89 ? -18.204 -5.996 38.196 1.00 51.94 89 GLY A C 1
ATOM 689 O O . GLY A 1 89 ? -18.034 -4.837 37.808 1.00 51.94 89 GLY A O 1
ATOM 690 N N . LEU A 1 90 ? -17.591 -7.025 37.607 1.00 55.94 90 LEU A N 1
ATOM 691 C CA . LEU A 1 90 ? -16.563 -6.876 36.567 1.00 55.94 90 LEU A CA 1
ATOM 692 C C . LEU A 1 90 ? -17.030 -6.054 35.352 1.00 55.94 90 LEU A C 1
ATOM 694 O O . LEU A 1 90 ? -16.214 -5.377 34.736 1.00 55.94 90 LEU A O 1
ATOM 698 N N . THR A 1 91 ? -18.317 -6.094 34.999 1.00 52.59 91 THR A N 1
ATOM 699 C CA . THR A 1 91 ? -18.867 -5.385 33.830 1.00 52.59 91 THR A CA 1
ATOM 700 C C . THR A 1 91 ? -18.961 -3.873 34.055 1.00 52.59 91 THR A C 1
ATOM 702 O O . THR A 1 91 ? -18.446 -3.112 33.238 1.00 52.59 91 THR A O 1
ATOM 705 N N . ASN A 1 92 ? -19.515 -3.430 35.189 1.00 53.97 92 ASN A N 1
ATOM 706 C CA . ASN A 1 92 ? -19.675 -2.000 35.493 1.00 53.97 92 ASN A CA 1
ATOM 707 C C . ASN A 1 92 ? -18.320 -1.324 35.745 1.00 53.97 92 ASN A C 1
ATOM 709 O O . ASN A 1 92 ? -18.101 -0.178 35.363 1.00 53.97 92 ASN A O 1
ATOM 713 N N . PHE A 1 93 ? -17.370 -2.056 36.336 1.00 58.06 93 PHE A N 1
ATOM 714 C CA . PHE A 1 93 ? -16.007 -1.565 36.531 1.00 58.06 93 PHE A CA 1
ATOM 715 C C . PHE A 1 93 ? -15.278 -1.302 35.199 1.00 58.06 93 PHE A C 1
ATOM 717 O O . PHE A 1 93 ? -14.550 -0.320 35.058 1.00 58.06 93 PHE A O 1
ATOM 724 N N . ARG A 1 94 ? -15.496 -2.149 34.186 1.00 63.06 94 ARG A N 1
ATOM 725 C CA . ARG A 1 94 ? -14.893 -1.982 32.852 1.00 63.06 94 ARG A CA 1
ATOM 726 C C . ARG A 1 94 ? -15.480 -0.796 32.089 1.00 63.06 94 ARG A C 1
ATOM 728 O O . ARG A 1 94 ? -14.734 -0.097 31.407 1.00 63.06 94 ARG A O 1
ATOM 735 N N . GLU A 1 95 ? -16.783 -0.557 32.212 1.00 62.50 95 GLU A N 1
ATOM 736 C CA . GLU A 1 95 ? -17.441 0.622 31.634 1.00 62.50 95 GLU A CA 1
ATOM 737 C C . GLU A 1 95 ? -16.914 1.916 32.263 1.00 62.50 95 GLU A C 1
ATOM 739 O O . GLU A 1 95 ? -16.526 2.828 31.534 1.00 62.50 95 GLU A O 1
ATOM 744 N N . LEU A 1 96 ? -16.740 1.929 33.589 1.00 58.84 96 LEU A N 1
ATOM 745 C CA . LEU A 1 96 ? -16.086 3.018 34.318 1.00 58.84 96 LEU A CA 1
ATOM 746 C C . LEU A 1 96 ? -14.656 3.284 33.829 1.00 58.84 96 LEU A C 1
ATOM 748 O O . LEU A 1 96 ? -14.286 4.441 33.656 1.00 58.84 96 LEU A O 1
ATOM 752 N N . ILE A 1 97 ? -13.852 2.249 33.551 1.00 63.84 97 ILE A N 1
ATOM 753 C CA . ILE A 1 97 ? -12.503 2.437 32.985 1.00 63.84 97 ILE A CA 1
ATOM 754 C C . ILE A 1 97 ? -12.575 3.115 31.611 1.00 63.84 97 ILE A C 1
ATOM 756 O O . ILE A 1 97 ? -11.799 4.027 31.331 1.00 63.84 97 ILE A O 1
ATOM 760 N N . ILE A 1 98 ? -13.489 2.684 30.741 1.00 65.88 98 ILE A N 1
ATOM 761 C CA . ILE A 1 98 ? -13.634 3.248 29.391 1.00 65.88 98 ILE A CA 1
ATOM 762 C C . ILE A 1 98 ? -14.078 4.706 29.463 1.00 65.88 98 ILE A C 1
ATOM 764 O O . ILE A 1 98 ? -13.531 5.559 28.761 1.00 65.88 98 ILE A O 1
ATOM 768 N N . GLU A 1 99 ? -15.058 4.997 30.308 1.00 63.72 99 GLU A N 1
ATOM 769 C CA . GLU A 1 99 ? -15.572 6.342 30.520 1.00 63.72 99 GLU A CA 1
ATOM 770 C C . GLU A 1 99 ? -14.505 7.248 31.136 1.00 63.72 99 GLU A C 1
ATOM 772 O O . GLU A 1 99 ? -14.254 8.341 30.624 1.00 63.72 99 GLU A O 1
ATOM 777 N N . PHE A 1 100 ? -13.758 6.742 32.119 1.00 60.03 100 PHE A N 1
ATOM 778 C CA . PHE A 1 100 ? -12.621 7.440 32.701 1.00 60.03 100 PHE A CA 1
ATOM 779 C C . PHE A 1 100 ? -11.573 7.783 31.642 1.00 60.03 100 PHE A C 1
ATOM 781 O O . PHE A 1 100 ? -11.198 8.949 31.536 1.00 60.03 100 PHE A O 1
ATOM 788 N N . ILE A 1 101 ? -11.157 6.820 30.809 1.00 64.25 101 ILE A N 1
ATOM 789 C CA . ILE A 1 101 ? -10.202 7.049 29.711 1.00 64.25 101 ILE A CA 1
ATOM 790 C C . ILE A 1 101 ? -10.757 8.050 28.679 1.00 64.25 101 ILE A C 1
ATOM 792 O O . ILE A 1 101 ? -9.991 8.790 28.067 1.00 64.25 101 ILE A O 1
ATOM 796 N N . ASN A 1 102 ? -12.071 8.101 28.453 1.00 63.59 102 ASN A N 1
ATOM 797 C CA . ASN A 1 102 ? -12.674 9.034 27.497 1.00 63.59 102 ASN A CA 1
ATOM 798 C C . ASN A 1 102 ? -12.807 10.470 28.030 1.00 63.59 102 ASN A C 1
ATOM 800 O O . ASN A 1 102 ? -12.710 11.404 27.236 1.00 63.59 102 ASN A O 1
ATOM 804 N N . ILE A 1 103 ? -13.039 10.649 29.333 1.00 57.16 103 ILE A N 1
ATOM 805 C CA . ILE A 1 103 ? -13.271 11.960 29.970 1.00 57.16 103 ILE A CA 1
ATOM 806 C C . ILE A 1 103 ? -11.957 12.663 30.326 1.00 57.16 103 ILE A C 1
ATOM 808 O O . ILE A 1 103 ? -11.863 13.893 30.326 1.00 57.16 103 ILE A O 1
ATOM 812 N N . THR A 1 104 ? -10.923 11.895 30.640 1.00 55.16 104 THR A N 1
ATOM 813 C CA . THR A 1 104 ? -9.620 12.438 31.017 1.00 55.16 104 THR A CA 1
ATOM 814 C C . THR A 1 104 ? -8.914 13.078 29.822 1.00 55.16 104 THR A C 1
ATOM 816 O O . THR A 1 104 ? -8.783 12.494 28.746 1.00 55.16 104 THR A O 1
ATOM 819 N N . LYS A 1 105 ? -8.403 14.301 30.025 1.00 56.16 105 LYS A N 1
ATOM 820 C CA . LYS A 1 105 ? -7.553 15.030 29.066 1.00 56.16 105 LYS A CA 1
ATOM 821 C C . LYS A 1 105 ? -6.135 14.435 29.014 1.00 56.16 105 LYS A C 1
ATOM 823 O O . LYS A 1 105 ? -5.162 15.145 29.252 1.00 56.16 105 LYS A O 1
ATOM 828 N N . TYR A 1 106 ? -6.017 13.131 28.778 1.00 58.00 106 TYR A N 1
ATOM 829 C CA . TYR A 1 106 ? -4.719 12.495 28.570 1.00 58.00 106 TYR A CA 1
ATOM 830 C C . TYR A 1 106 ? -4.134 12.871 27.211 1.00 58.00 106 TYR A C 1
ATOM 832 O O . TYR A 1 106 ? -4.867 13.194 26.270 1.00 58.00 106 TYR A O 1
ATOM 840 N N . ASP A 1 107 ? -2.808 12.779 27.108 1.00 67.06 107 ASP A N 1
ATOM 841 C CA . ASP A 1 107 ? -2.157 12.745 25.806 1.00 67.06 107 ASP A CA 1
ATOM 842 C C . ASP A 1 107 ? -2.715 11.563 24.994 1.00 67.06 107 ASP A C 1
ATOM 844 O O . ASP A 1 107 ? -3.006 10.489 25.535 1.00 67.06 107 ASP A O 1
ATOM 848 N N . ILE A 1 108 ? -2.896 11.768 23.688 1.00 70.06 108 ILE A N 1
ATOM 849 C CA . ILE A 1 108 ? -3.520 10.793 22.785 1.00 70.06 108 ILE A CA 1
ATOM 850 C C . ILE A 1 108 ? -2.768 9.458 22.862 1.00 70.06 108 ILE A C 1
ATOM 852 O O . ILE A 1 108 ? -3.394 8.400 22.863 1.00 70.06 108 ILE A O 1
ATOM 856 N N . ASP A 1 109 ? -1.443 9.505 22.994 1.00 70.50 109 ASP A N 1
ATOM 857 C CA . ASP A 1 109 ? -0.591 8.322 23.075 1.00 70.50 109 ASP A CA 1
ATOM 858 C C . ASP A 1 109 ? -0.827 7.482 24.345 1.00 70.50 109 ASP A C 1
ATOM 860 O O . ASP A 1 109 ? -0.934 6.257 24.252 1.00 70.50 109 ASP A O 1
ATOM 864 N N . GLU A 1 110 ? -0.960 8.112 25.517 1.00 71.00 110 GLU A N 1
ATOM 865 C CA . GLU A 1 110 ? -1.262 7.407 26.775 1.00 71.00 110 GLU A CA 1
ATOM 866 C C . GLU A 1 110 ? -2.677 6.821 26.759 1.00 71.00 110 GLU A C 1
ATOM 868 O O . GLU A 1 110 ? -2.893 5.683 27.179 1.00 71.00 110 GLU A O 1
ATOM 873 N N . ASN A 1 111 ? -3.632 7.572 26.204 1.00 73.69 111 ASN A N 1
ATOM 874 C CA . ASN A 1 111 ? -5.010 7.124 26.028 1.00 73.69 111 ASN A CA 1
ATOM 875 C C . ASN A 1 111 ? -5.070 5.834 25.192 1.00 73.69 111 ASN A C 1
ATOM 877 O O . ASN A 1 111 ? -5.727 4.861 25.567 1.00 73.69 111 ASN A O 1
ATOM 881 N N . ILE A 1 112 ? -4.331 5.800 24.080 1.00 75.69 112 ILE A N 1
ATOM 882 C CA . ILE A 1 112 ? -4.292 4.642 23.186 1.00 75.69 112 ILE A CA 1
ATOM 883 C C . ILE A 1 112 ? -3.600 3.445 23.839 1.00 75.69 112 ILE A C 1
ATOM 885 O O . ILE A 1 112 ? -4.092 2.331 23.670 1.00 75.69 112 ILE A O 1
ATOM 889 N N . ASP A 1 113 ? -2.507 3.630 24.589 1.00 76.12 113 ASP A N 1
ATOM 890 C CA . ASP A 1 113 ? -1.844 2.518 25.295 1.00 76.12 113 ASP A CA 1
ATOM 891 C C . ASP A 1 113 ? -2.801 1.827 26.279 1.00 76.12 113 ASP A C 1
ATOM 893 O O . ASP A 1 113 ? -2.929 0.600 26.276 1.00 76.12 113 ASP A O 1
ATOM 897 N N . LEU A 1 114 ? -3.545 2.613 27.064 1.00 72.44 114 LEU A N 1
ATOM 898 C CA . LEU A 1 114 ? -4.523 2.092 28.022 1.00 72.44 114 LEU A CA 1
ATOM 899 C C . LEU A 1 114 ? -5.671 1.353 27.322 1.00 72.44 114 LEU A C 1
ATOM 901 O O . LEU A 1 114 ? -6.019 0.238 27.719 1.00 72.44 114 LEU A O 1
ATOM 905 N N . LEU A 1 115 ? -6.224 1.921 26.245 1.00 75.19 115 LEU A N 1
ATOM 906 C CA . LEU A 1 115 ? -7.288 1.265 25.479 1.00 75.19 115 LEU A CA 1
ATOM 907 C C . LEU A 1 115 ? -6.797 -0.007 24.782 1.00 75.19 115 LEU A C 1
ATOM 909 O O . LEU A 1 115 ? -7.517 -1.000 24.743 1.00 75.19 115 LEU A O 1
ATOM 913 N N . LEU A 1 116 ? -5.566 -0.023 24.271 1.00 77.12 116 LEU A N 1
ATOM 914 C CA . LEU A 1 116 ? -4.967 -1.217 23.676 1.00 77.12 116 LEU A CA 1
ATOM 915 C C . LEU A 1 116 ? -4.777 -2.335 24.703 1.00 77.12 116 LEU A C 1
ATOM 917 O O . LEU A 1 116 ? -5.067 -3.494 24.399 1.00 77.12 116 LEU A O 1
ATOM 921 N N . LYS A 1 117 ? -4.324 -2.006 25.917 1.00 76.19 117 LYS A N 1
ATOM 922 C CA . LYS A 1 117 ? -4.242 -2.964 27.032 1.00 76.19 117 LYS A CA 1
ATOM 923 C C . LYS A 1 117 ? -5.622 -3.510 27.391 1.00 76.19 117 LYS A C 1
ATOM 925 O O . LYS A 1 117 ? -5.769 -4.722 27.544 1.00 76.19 117 LYS A O 1
ATOM 930 N N . LEU A 1 118 ? -6.635 -2.643 27.434 1.00 75.62 118 LEU A N 1
ATOM 931 C CA . LEU A 1 118 ? -8.022 -3.036 27.673 1.00 75.62 118 LEU A CA 1
ATOM 932 C C . LEU A 1 118 ? -8.545 -3.982 26.584 1.00 75.62 118 LEU A C 1
ATOM 934 O O . LEU A 1 118 ? -9.095 -5.024 26.919 1.00 75.62 118 LEU A O 1
ATOM 938 N N . LEU A 1 119 ? -8.330 -3.680 25.298 1.00 77.62 119 LEU A N 1
ATOM 939 C CA . LEU A 1 119 ? -8.794 -4.527 24.190 1.00 77.62 119 LEU A CA 1
ATOM 940 C C . LEU A 1 119 ? -8.097 -5.890 24.139 1.00 77.62 119 LEU A C 1
ATOM 942 O O . LEU A 1 119 ? -8.741 -6.889 23.825 1.00 77.62 119 LEU A O 1
ATOM 946 N N . LYS A 1 120 ? -6.797 -5.945 24.457 1.00 77.00 120 LYS A N 1
ATOM 947 C CA . LYS A 1 120 ? -6.057 -7.213 24.554 1.00 77.00 120 LYS A CA 1
ATOM 948 C C . LYS A 1 120 ? -6.587 -8.093 25.683 1.00 77.00 120 LYS A C 1
ATOM 950 O O . LYS A 1 120 ? -6.657 -9.306 25.524 1.00 77.00 120 LYS A O 1
ATOM 955 N N . LYS A 1 121 ? -6.948 -7.482 26.813 1.00 73.38 121 LYS A N 1
ATOM 956 C CA . LYS A 1 121 ? -7.428 -8.191 28.003 1.00 73.38 121 LYS A CA 1
ATOM 957 C C . LYS A 1 121 ? -8.903 -8.575 27.914 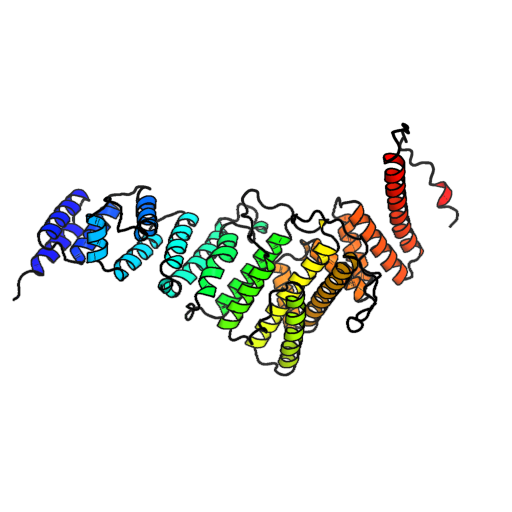1.00 73.38 121 LYS A C 1
ATOM 959 O O . LYS A 1 121 ? -9.284 -9.656 28.347 1.00 73.38 121 LYS A O 1
ATOM 964 N N . TYR A 1 122 ? -9.721 -7.706 27.327 1.00 76.38 122 TYR A N 1
ATOM 965 C CA . TYR A 1 122 ? -11.167 -7.866 27.219 1.00 76.38 122 TYR A CA 1
ATOM 966 C C . TYR A 1 122 ? -11.624 -7.703 25.761 1.00 76.38 122 TYR A C 1
ATOM 968 O O . TYR A 1 122 ? -12.158 -6.655 25.383 1.00 76.38 122 TYR A O 1
ATOM 976 N N . PRO A 1 123 ? -11.470 -8.751 24.927 1.00 79.31 123 PRO A N 1
ATOM 977 C CA . PRO A 1 123 ? -11.807 -8.685 23.506 1.00 79.31 123 PRO A CA 1
ATOM 978 C C . PRO A 1 123 ? -13.278 -8.356 23.213 1.00 79.31 123 PRO A C 1
ATOM 980 O O . PRO A 1 123 ? -13.607 -7.957 22.100 1.00 79.31 123 PRO A O 1
ATOM 983 N N . ASP A 1 124 ? -14.192 -8.530 24.170 1.00 80.19 124 ASP A N 1
ATOM 984 C CA . ASP A 1 124 ? -15.615 -8.184 24.008 1.00 80.19 124 ASP A CA 1
ATOM 985 C C . ASP A 1 124 ? -15.848 -6.681 23.801 1.00 80.19 124 ASP A C 1
ATOM 987 O O . ASP A 1 124 ? -16.785 -6.285 23.107 1.00 80.19 124 ASP A O 1
ATOM 991 N N . TYR A 1 125 ? -14.934 -5.838 24.289 1.00 75.62 125 TYR A N 1
ATOM 992 C CA . TYR A 1 125 ? -15.003 -4.387 24.115 1.00 75.62 125 TYR A CA 1
ATOM 993 C C . TYR A 1 125 ? -14.458 -3.901 22.769 1.00 75.62 125 TYR A C 1
ATOM 995 O O . TYR A 1 125 ? -14.561 -2.715 22.452 1.00 75.62 125 TYR A O 1
ATOM 1003 N N . ILE A 1 126 ? -13.943 -4.800 21.924 1.00 80.19 126 ILE A N 1
ATOM 1004 C CA . ILE A 1 126 ? -13.458 -4.442 20.585 1.00 80.19 126 ILE A CA 1
ATOM 1005 C C . ILE A 1 126 ? -14.574 -3.824 19.740 1.00 80.19 126 ILE A C 1
ATOM 1007 O O . ILE A 1 126 ? -14.333 -2.846 19.036 1.00 80.19 126 ILE A O 1
ATOM 1011 N N . LYS A 1 127 ? -15.803 -4.337 19.846 1.00 79.62 127 LYS A N 1
ATOM 1012 C CA . LYS A 1 127 ? -16.955 -3.817 19.101 1.00 79.62 127 LYS A CA 1
ATOM 1013 C C . LYS A 1 127 ? -17.335 -2.377 19.508 1.00 79.62 127 LYS A C 1
ATOM 1015 O O . LYS A 1 127 ? -17.408 -1.540 18.610 1.00 79.62 127 LYS A O 1
ATOM 1020 N N . PRO A 1 128 ? -17.567 -2.056 20.798 1.00 77.06 128 PRO A N 1
ATOM 1021 C CA . PRO A 1 128 ? -17.940 -0.697 21.209 1.00 77.06 128 PRO A CA 1
ATOM 1022 C C . PRO A 1 128 ? -16.780 0.311 21.203 1.00 77.06 128 PRO A C 1
ATOM 1024 O O . PRO A 1 128 ? -17.005 1.489 20.942 1.00 77.06 128 PRO A O 1
ATOM 1027 N N . VAL A 1 129 ? -15.543 -0.117 21.478 1.00 77.88 129 VAL A N 1
ATOM 1028 C CA . VAL A 1 129 ? -14.413 0.806 21.711 1.00 77.88 129 VAL A CA 1
ATOM 1029 C C . VAL A 1 129 ? -13.454 0.872 20.523 1.00 77.88 129 VAL A C 1
ATOM 1031 O O . VAL A 1 129 ? -12.934 1.939 20.197 1.00 77.88 129 VAL A O 1
ATOM 1034 N N . GLY A 1 130 ? -13.229 -0.252 19.841 1.00 82.00 130 GLY A N 1
ATOM 1035 C CA . GLY A 1 130 ? -12.204 -0.396 18.807 1.00 82.00 130 GLY A CA 1
ATOM 1036 C C . GLY A 1 130 ? -12.277 0.624 17.665 1.00 82.00 130 GLY A C 1
ATOM 1037 O O . GLY A 1 130 ? -11.277 1.301 17.413 1.00 82.00 130 GLY A O 1
ATOM 1038 N N . PRO A 1 131 ? -13.435 0.802 16.997 1.00 84.56 131 PRO A N 1
ATOM 1039 C CA . PRO A 1 131 ? -13.573 1.778 15.914 1.00 84.56 131 PRO A CA 1
ATOM 1040 C C . PRO A 1 131 ? -13.251 3.219 16.344 1.00 84.56 131 PRO A C 1
ATOM 1042 O O . PRO A 1 131 ? -12.605 3.952 15.595 1.00 84.56 131 PRO A O 1
ATOM 1045 N N . ASN A 1 132 ? -13.619 3.602 17.571 1.00 82.19 132 ASN A N 1
ATOM 1046 C CA . ASN A 1 132 ? -13.358 4.937 18.111 1.00 82.19 132 ASN A CA 1
ATOM 1047 C C . ASN A 1 132 ? -11.850 5.193 18.291 1.00 82.19 132 ASN A C 1
ATOM 1049 O O . ASN A 1 132 ? -11.366 6.280 17.985 1.00 82.19 132 ASN A O 1
ATOM 1053 N N . ILE A 1 133 ? -11.073 4.181 18.702 1.00 82.94 133 ILE A N 1
ATOM 1054 C CA . ILE A 1 133 ? -9.602 4.289 18.784 1.00 82.94 133 ILE A CA 1
ATOM 1055 C C . ILE A 1 133 ? -9.015 4.631 17.413 1.00 82.94 133 ILE A C 1
ATOM 1057 O O . ILE A 1 133 ? -8.167 5.520 17.305 1.00 82.94 133 ILE A O 1
ATOM 1061 N N . CYS A 1 134 ? -9.472 3.947 16.359 1.00 83.06 134 CYS A N 1
ATOM 1062 C CA . CYS A 1 134 ? -9.031 4.236 14.999 1.00 83.06 134 CYS A CA 1
ATOM 1063 C C . CYS A 1 134 ? -9.360 5.673 14.609 1.00 83.06 134 CYS A C 1
ATOM 1065 O O . CYS A 1 134 ? -8.476 6.388 14.147 1.00 83.06 134 CYS A O 1
ATOM 1067 N N . ASP A 1 135 ? -10.595 6.121 14.812 1.00 82.31 135 ASP A N 1
ATOM 1068 C CA . ASP A 1 135 ? -10.978 7.479 14.435 1.00 82.31 135 ASP A CA 1
ATOM 1069 C C . ASP A 1 135 ? -10.197 8.540 15.222 1.00 82.31 135 ASP A C 1
ATOM 1071 O O . ASP A 1 135 ? -9.689 9.479 14.607 1.00 82.31 135 ASP A O 1
ATOM 1075 N N . LYS A 1 136 ? -9.971 8.352 16.531 1.00 82.06 136 LYS A N 1
ATOM 1076 C CA . LYS A 1 136 ? -9.111 9.234 17.345 1.00 82.06 136 LYS A CA 1
ATOM 1077 C C . LYS A 1 136 ? -7.680 9.314 16.801 1.00 82.06 136 LYS A C 1
ATOM 1079 O O . LYS A 1 136 ? -7.140 10.410 16.659 1.00 82.06 136 LYS A O 1
ATOM 1084 N N . LEU A 1 137 ? -7.083 8.178 16.436 1.00 84.50 137 LEU A N 1
ATOM 1085 C CA . LEU A 1 137 ? -5.751 8.111 15.821 1.00 84.50 137 LEU A CA 1
ATOM 1086 C C . LEU A 1 137 ? -5.688 8.856 14.480 1.00 84.50 137 LEU A C 1
ATOM 1088 O O . LEU A 1 137 ? -4.755 9.621 14.231 1.00 84.50 137 LEU A O 1
ATOM 1092 N N . LEU A 1 138 ? -6.691 8.649 13.624 1.00 81.94 138 LEU A N 1
ATOM 1093 C CA . LEU A 1 138 ? -6.770 9.258 12.295 1.00 81.94 138 LEU A CA 1
ATOM 1094 C C . LEU A 1 138 ? -7.075 10.760 12.335 1.00 81.94 138 LEU A C 1
ATOM 1096 O O . LEU A 1 138 ? -6.640 11.500 11.453 1.00 81.94 138 LEU A O 1
ATOM 1100 N N . ILE A 1 139 ? -7.836 11.218 13.329 1.00 79.12 139 ILE A N 1
ATOM 1101 C CA . ILE A 1 139 ? -8.080 12.644 13.572 1.00 79.12 139 ILE A CA 1
ATOM 1102 C C . ILE A 1 139 ? -6.813 13.283 14.138 1.00 79.12 139 ILE A C 1
ATOM 1104 O O . ILE A 1 139 ? -6.358 14.300 13.619 1.00 79.12 139 ILE A O 1
ATOM 1108 N N . GLY A 1 140 ? -6.202 12.654 15.146 1.00 73.69 140 GLY A N 1
ATOM 1109 C CA . GLY A 1 140 ? -4.996 13.153 15.797 1.00 73.69 140 GLY A CA 1
ATOM 1110 C C . GLY A 1 140 ? -3.813 13.316 14.841 1.00 73.69 140 GLY A C 1
ATOM 1111 O O . GLY A 1 140 ? -2.996 14.208 15.041 1.00 73.69 140 GLY A O 1
ATOM 1112 N N . GLU A 1 141 ? -3.716 12.497 13.796 1.00 76.75 141 GLU A N 1
AT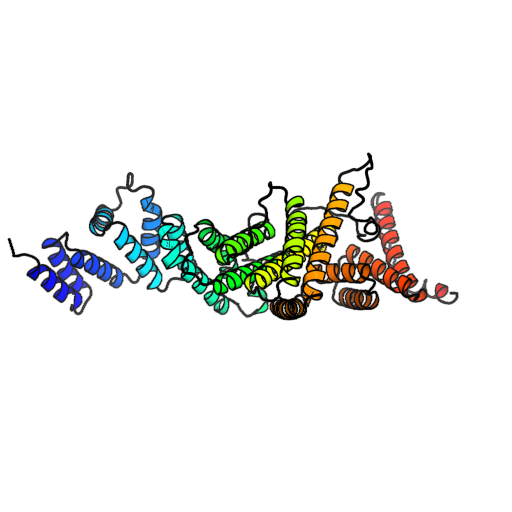OM 1113 C CA . GLU A 1 141 ? -2.702 12.631 12.743 1.00 76.75 141 GLU A CA 1
ATOM 1114 C C . GLU A 1 141 ? -2.747 13.992 12.037 1.00 76.75 141 GLU A C 1
ATOM 1116 O O . GLU A 1 141 ? -1.698 14.524 11.688 1.00 76.75 141 GLU A O 1
ATOM 1121 N N . LYS A 1 142 ? -3.937 14.578 11.849 1.00 68.31 142 LYS A N 1
ATOM 1122 C CA . LYS A 1 142 ? -4.070 15.896 11.207 1.00 68.31 142 LYS A CA 1
ATOM 1123 C C . LYS A 1 142 ? -3.457 17.019 12.044 1.00 68.31 142 LYS A C 1
ATOM 1125 O O . LYS A 1 142 ? -3.108 18.053 11.489 1.00 68.31 142 LYS A O 1
ATOM 1130 N N . HIS A 1 143 ? -3.345 16.812 13.355 1.00 64.25 143 HIS A N 1
ATOM 1131 C CA . HIS A 1 143 ? -2.811 17.784 14.307 1.00 64.25 143 HIS A CA 1
ATOM 1132 C C . HIS A 1 143 ? -1.300 17.612 14.556 1.00 64.25 143 HIS A C 1
ATOM 1134 O O . HIS A 1 143 ? -0.636 18.590 14.879 1.00 64.25 143 HIS A O 1
ATOM 1140 N N . ASP A 1 144 ? -0.749 16.410 14.337 1.00 59.59 144 ASP A N 1
ATOM 1141 C CA . ASP A 1 144 ? 0.678 16.080 14.542 1.00 59.59 144 ASP A CA 1
ATOM 1142 C C . ASP A 1 144 ? 1.548 16.222 13.289 1.00 59.59 144 ASP A C 1
ATOM 1144 O O . ASP A 1 144 ? 2.746 15.929 13.334 1.00 59.59 144 ASP A O 1
ATOM 1148 N N . ALA A 1 145 ? 0.974 16.624 12.153 1.00 56.66 145 ALA A N 1
ATOM 1149 C CA . ALA A 1 145 ? 1.729 16.918 10.939 1.00 56.66 145 ALA A CA 1
ATOM 1150 C C . ALA A 1 145 ? 2.574 18.184 11.172 1.00 56.66 145 ALA A C 1
ATOM 1152 O O . ALA A 1 145 ? 2.199 19.278 10.762 1.00 56.66 145 ALA A O 1
ATOM 1153 N N . GLY A 1 146 ? 3.673 18.044 11.919 1.00 51.47 146 GLY A N 1
ATOM 1154 C CA . GLY A 1 146 ? 4.557 19.111 12.375 1.00 51.47 146 GLY A CA 1
ATOM 1155 C C . GLY A 1 146 ? 5.202 19.862 11.215 1.00 51.47 146 GLY A C 1
ATOM 1156 O O . GLY A 1 146 ? 6.336 19.578 10.839 1.00 51.47 146 GLY A O 1
ATOM 1157 N N . GLY A 1 147 ? 4.458 20.802 10.637 1.00 52.56 147 GLY A N 1
ATOM 1158 C CA . GLY A 1 147 ? 4.876 21.702 9.564 1.00 52.56 147 GLY A CA 1
ATOM 1159 C C . GLY A 1 147 ? 5.044 21.060 8.183 1.00 52.56 147 GLY A C 1
ATOM 1160 O O . GLY A 1 147 ? 4.883 21.766 7.191 1.00 52.56 147 GLY A O 1
ATOM 1161 N N . ASP A 1 148 ? 5.323 19.754 8.092 1.00 58.50 148 ASP A N 1
ATOM 1162 C CA . ASP A 1 148 ? 5.480 19.044 6.818 1.00 58.50 148 ASP A CA 1
ATOM 1163 C C . ASP A 1 148 ? 4.262 18.148 6.505 1.00 58.50 148 ASP A C 1
ATOM 1165 O O . ASP A 1 148 ? 4.184 17.007 6.983 1.00 58.50 148 ASP A O 1
ATOM 1169 N N . PRO A 1 149 ? 3.306 18.622 5.681 1.00 59.53 149 PRO A N 1
ATOM 1170 C CA . PRO A 1 149 ? 2.149 17.830 5.268 1.00 59.53 149 PRO A CA 1
ATOM 1171 C C . PRO A 1 149 ? 2.538 16.571 4.476 1.00 59.53 149 PRO A C 1
ATOM 1173 O O . PRO A 1 149 ? 1.714 15.666 4.320 1.00 59.53 149 PRO A O 1
ATOM 1176 N N . ASP A 1 150 ? 3.782 16.461 4.005 1.00 57.19 150 ASP A N 1
ATOM 1177 C CA . ASP A 1 150 ? 4.240 15.338 3.194 1.00 57.19 150 ASP A CA 1
ATOM 1178 C C . ASP A 1 150 ? 4.660 14.122 4.023 1.00 57.19 150 ASP A C 1
ATOM 1180 O O . ASP A 1 150 ? 4.636 13.005 3.511 1.00 57.19 150 ASP A O 1
ATOM 1184 N N . MET A 1 151 ? 4.956 14.299 5.314 1.00 63.47 151 MET A N 1
ATOM 1185 C CA . MET A 1 151 ? 5.280 13.195 6.230 1.00 63.47 151 MET A CA 1
ATOM 1186 C C . MET A 1 151 ? 4.058 12.653 6.973 1.00 63.47 151 MET A C 1
ATOM 1188 O O . MET A 1 151 ? 4.186 11.745 7.799 1.00 63.47 151 MET A O 1
ATOM 1192 N N . THR A 1 152 ? 2.866 13.158 6.641 1.00 66.69 152 THR A N 1
ATOM 1193 C CA . THR A 1 152 ? 1.593 12.741 7.239 1.00 66.69 152 THR A CA 1
ATOM 1194 C C . THR A 1 152 ? 1.434 11.217 7.242 1.00 66.69 152 THR A C 1
ATOM 1196 O O . THR A 1 152 ? 1.147 10.679 8.302 1.00 66.69 152 THR A O 1
ATOM 1199 N N . PRO A 1 153 ? 1.720 10.455 6.168 1.00 77.06 153 PRO A N 1
ATOM 1200 C CA . PRO A 1 153 ? 1.575 9.000 6.214 1.00 77.06 153 PRO A CA 1
ATOM 1201 C C . PRO A 1 153 ? 2.585 8.272 7.114 1.00 77.06 153 PRO A C 1
ATOM 1203 O O . PRO A 1 153 ? 2.366 7.102 7.378 1.00 77.06 153 PRO A O 1
ATOM 1206 N N . LEU A 1 154 ? 3.667 8.899 7.597 1.00 78.00 154 LEU A N 1
ATOM 1207 C CA . LEU A 1 154 ? 4.728 8.257 8.403 1.00 78.00 154 LEU A CA 1
ATOM 1208 C C . LEU A 1 154 ? 4.760 8.687 9.873 1.00 78.00 154 LEU A C 1
ATOM 1210 O O . LEU A 1 154 ? 5.762 8.491 10.567 1.00 78.00 154 LEU A O 1
ATOM 1214 N N . ASN A 1 155 ? 3.663 9.253 10.363 1.00 79.81 155 ASN A N 1
ATOM 1215 C CA . ASN A 1 155 ? 3.559 9.682 11.751 1.00 79.81 155 ASN A CA 1
ATOM 1216 C C . ASN A 1 155 ? 3.340 8.501 12.730 1.00 79.81 155 ASN A C 1
ATOM 1218 O O . ASN A 1 155 ? 2.942 7.393 12.348 1.00 79.81 155 ASN A O 1
ATOM 1222 N N . LYS A 1 156 ? 3.561 8.764 14.026 1.00 81.50 156 LYS A N 1
ATOM 1223 C CA . LYS A 1 156 ? 3.411 7.790 15.122 1.00 81.50 156 LYS A CA 1
ATOM 1224 C C . LYS A 1 156 ? 1.984 7.233 15.232 1.00 81.50 156 LYS A C 1
ATOM 1226 O O . LYS A 1 156 ? 1.810 6.025 15.376 1.00 81.50 156 LYS A O 1
ATOM 1231 N N . LYS A 1 157 ? 0.963 8.078 15.091 1.00 84.88 157 LYS A N 1
ATOM 1232 C CA . LYS A 1 157 ? -0.456 7.689 15.144 1.00 84.88 157 LYS A CA 1
ATOM 1233 C C . LYS A 1 157 ? -0.816 6.718 14.010 1.00 84.88 157 LYS A C 1
ATOM 1235 O O . LYS A 1 157 ? -1.399 5.663 14.255 1.00 84.88 157 LYS A O 1
ATOM 1240 N N . ARG A 1 158 ? -0.389 6.995 12.773 1.00 87.00 158 ARG A N 1
ATOM 1241 C CA . ARG A 1 158 ? -0.559 6.091 11.624 1.00 87.00 158 ARG A CA 1
ATOM 1242 C C . ARG A 1 158 ? 0.163 4.766 11.849 1.00 87.00 158 ARG A C 1
ATOM 1244 O O . ARG A 1 158 ? -0.417 3.716 11.579 1.00 87.00 158 ARG A O 1
ATOM 1251 N N . HIS A 1 159 ? 1.386 4.813 12.375 1.00 86.31 159 HIS A N 1
ATOM 1252 C CA . HIS A 1 159 ? 2.139 3.611 12.719 1.00 86.31 159 HIS A CA 1
ATOM 1253 C C . HIS A 1 159 ? 1.363 2.726 13.706 1.00 86.31 159 HIS A C 1
ATOM 1255 O O . HIS A 1 159 ? 1.219 1.530 13.458 1.00 86.31 159 HIS A O 1
ATOM 1261 N N . ILE A 1 160 ? 0.851 3.298 14.803 1.00 85.94 160 ILE A N 1
ATOM 1262 C CA . ILE A 1 160 ? 0.070 2.568 15.817 1.00 85.94 160 ILE A CA 1
ATOM 1263 C C . ILE A 1 160 ? -1.221 2.007 15.210 1.00 85.94 160 ILE A C 1
ATOM 1265 O O . ILE A 1 160 ? -1.551 0.842 15.436 1.00 85.94 160 ILE A O 1
ATOM 1269 N N . ALA A 1 161 ? -1.925 2.798 14.394 1.00 88.75 161 ALA A N 1
ATOM 1270 C CA . ALA A 1 161 ? -3.144 2.353 13.728 1.00 88.75 161 ALA A CA 1
ATOM 1271 C C . ALA A 1 161 ? -2.889 1.109 12.862 1.00 88.75 161 ALA A C 1
ATOM 1273 O O . ALA A 1 161 ? -3.570 0.099 13.021 1.00 88.75 161 ALA A O 1
ATOM 1274 N N . VAL A 1 162 ? -1.881 1.162 11.985 1.00 89.50 162 VAL A N 1
ATOM 1275 C CA . VAL A 1 162 ? -1.619 0.110 10.992 1.00 89.50 162 VAL A CA 1
ATOM 1276 C C . VAL A 1 162 ? -0.961 -1.128 11.597 1.00 89.50 162 VAL A C 1
ATOM 1278 O O . VAL A 1 162 ? -1.336 -2.240 11.235 1.00 89.50 162 VAL A O 1
ATOM 1281 N N . ASN A 1 163 ? 0.009 -0.960 12.499 1.00 86.19 163 ASN A N 1
ATOM 1282 C CA . ASN A 1 163 ? 0.797 -2.081 13.020 1.00 86.19 163 ASN A CA 1
ATOM 1283 C C . ASN A 1 163 ? 0.247 -2.688 14.312 1.00 86.19 163 ASN A C 1
ATOM 1285 O O . ASN A 1 163 ? 0.618 -3.817 14.624 1.00 86.19 163 ASN A O 1
ATOM 1289 N N . THR A 1 164 ? -0.605 -1.974 15.051 1.00 85.00 164 THR A N 1
ATOM 1290 C CA . THR A 1 164 ? -1.076 -2.425 16.369 1.00 85.00 164 THR A CA 1
ATOM 1291 C C . THR A 1 164 ? -2.591 -2.535 16.425 1.00 85.00 164 THR A C 1
ATOM 1293 O O . THR A 1 164 ? -3.114 -3.608 16.707 1.00 85.00 164 THR A O 1
ATOM 1296 N N . VAL A 1 165 ? -3.309 -1.446 16.141 1.00 87.00 165 VAL A N 1
ATOM 1297 C CA . VAL A 1 165 ? -4.768 -1.408 16.319 1.00 87.00 165 VAL A CA 1
ATOM 1298 C C . VAL A 1 165 ? -5.466 -2.283 15.283 1.00 87.00 165 VAL A C 1
ATOM 1300 O O . VAL A 1 165 ? -6.227 -3.168 15.654 1.00 87.00 165 VAL A O 1
ATOM 1303 N N . PHE A 1 166 ? -5.193 -2.081 13.993 1.00 88.50 166 PHE A N 1
ATOM 1304 C CA . PHE A 1 166 ? -5.837 -2.832 12.915 1.00 88.50 166 PHE A CA 1
ATOM 1305 C C . PHE A 1 166 ? -5.695 -4.355 13.059 1.00 88.50 166 PHE A C 1
ATOM 1307 O O . PHE A 1 166 ? -6.728 -5.018 12.997 1.00 88.50 166 PHE A O 1
ATOM 1314 N N . PRO A 1 167 ? -4.502 -4.930 13.323 1.00 86.25 167 PRO A N 1
ATOM 1315 C CA . PRO A 1 167 ? -4.382 -6.358 13.612 1.00 86.25 167 PRO A CA 1
ATOM 1316 C C . PRO A 1 167 ? -5.304 -6.830 14.744 1.00 86.25 167 PRO A C 1
ATOM 1318 O O . PRO A 1 167 ? -6.077 -7.756 14.530 1.00 86.25 167 PRO A O 1
ATOM 1321 N N . ILE A 1 168 ? -5.319 -6.140 15.894 1.00 83.88 168 ILE A N 1
ATOM 1322 C CA . ILE A 1 168 ? -6.177 -6.501 17.041 1.00 83.88 168 ILE A CA 1
ATOM 1323 C C . ILE A 1 168 ? -7.658 -6.469 16.655 1.00 83.88 168 ILE A C 1
ATOM 1325 O O . ILE A 1 168 ? -8.421 -7.378 16.985 1.00 83.88 168 ILE A O 1
ATOM 1329 N N . LEU A 1 169 ? -8.077 -5.420 15.947 1.00 85.88 169 LEU A N 1
ATOM 1330 C CA . LEU A 1 169 ? -9.468 -5.271 15.541 1.00 85.88 169 LEU A CA 1
ATOM 1331 C C . LEU A 1 169 ? -9.890 -6.362 14.553 1.00 85.88 169 LEU A C 1
ATOM 1333 O O . LEU A 1 169 ? -10.968 -6.940 14.698 1.00 85.88 169 LEU A O 1
ATOM 1337 N N . PHE A 1 170 ? -9.050 -6.656 13.566 1.00 85.12 170 PHE A N 1
ATOM 1338 C CA . PHE A 1 170 ? -9.371 -7.590 12.495 1.00 85.12 170 PHE A CA 1
ATOM 1339 C C . PHE A 1 170 ? -9.276 -9.059 12.915 1.00 85.12 170 PHE A C 1
ATOM 1341 O O . PHE A 1 170 ? -10.114 -9.859 12.498 1.00 85.12 170 PHE A O 1
ATOM 1348 N N . GLU A 1 171 ? -8.315 -9.413 13.769 1.00 82.81 171 GLU A N 1
ATOM 1349 C CA . GLU A 1 171 ? -8.170 -10.771 14.307 1.00 82.81 171 GLU A CA 1
ATOM 1350 C C . GLU A 1 171 ? -9.325 -11.146 15.243 1.00 82.81 171 GLU A C 1
ATOM 1352 O O . GLU A 1 171 ? -9.678 -12.316 15.351 1.00 82.81 171 GLU A O 1
ATOM 1357 N N . SER A 1 172 ? -9.975 -10.157 15.865 1.00 80.56 172 SER A N 1
ATOM 1358 C CA . SER A 1 172 ? -11.094 -10.408 16.776 1.00 80.56 172 SER A CA 1
ATOM 1359 C C . SER A 1 172 ? -12.343 -10.986 16.109 1.00 80.56 172 SER A C 1
ATOM 1361 O O . SER A 1 172 ? -13.149 -11.619 16.784 1.00 80.56 172 SER A O 1
ATOM 1363 N N . GLY A 1 173 ? -12.567 -10.699 14.821 1.00 76.88 173 GLY A N 1
ATOM 1364 C CA . GLY A 1 173 ? -13.815 -11.019 14.118 1.00 76.88 173 GLY A CA 1
ATOM 1365 C C . GLY A 1 173 ? -15.076 -10.311 14.652 1.00 76.88 173 GLY A C 1
ATOM 1366 O O . GLY A 1 173 ? -16.172 -10.573 14.164 1.00 76.88 173 GLY A O 1
ATOM 1367 N N . LYS A 1 174 ? -14.965 -9.396 15.630 1.00 78.62 174 LYS A N 1
ATOM 1368 C CA . LYS A 1 174 ? -16.113 -8.807 16.356 1.00 78.62 174 LYS A CA 1
ATOM 1369 C C . LYS A 1 174 ? -16.653 -7.495 15.763 1.00 78.62 174 LYS A C 1
ATOM 1371 O O . LYS A 1 174 ? -17.609 -6.927 16.294 1.00 78.62 174 LYS A O 1
ATOM 1376 N N . LEU A 1 175 ? -16.090 -7.007 14.655 1.00 80.50 175 LEU A N 1
ATOM 1377 C CA . LEU A 1 175 ? -16.430 -5.716 14.029 1.00 80.50 175 LEU A CA 1
ATOM 1378 C C . LEU A 1 175 ? -17.714 -5.742 13.169 1.00 80.50 175 LEU A C 1
ATOM 1380 O O . LEU A 1 175 ? -17.710 -5.335 12.010 1.00 80.50 175 LEU A O 1
ATOM 1384 N N . THR A 1 176 ? -18.833 -6.203 13.725 1.00 72.38 176 THR A N 1
ATOM 1385 C CA . THR A 1 176 ? -20.096 -6.380 12.973 1.00 72.38 176 THR A CA 1
ATOM 1386 C C . THR A 1 176 ? -20.858 -5.086 12.672 1.00 72.38 176 THR A C 1
ATOM 1388 O O . THR A 1 176 ? -21.677 -5.061 11.762 1.00 72.38 176 THR A O 1
ATOM 1391 N N . THR A 1 177 ? -20.608 -4.002 13.411 1.00 72.44 177 THR A N 1
ATOM 1392 C CA . THR A 1 177 ? -21.338 -2.721 13.288 1.00 72.44 177 THR A CA 1
ATOM 1393 C C . THR A 1 177 ? -20.652 -1.689 12.395 1.00 72.44 177 THR A C 1
ATOM 1395 O O . THR A 1 177 ? -21.211 -0.625 12.137 1.00 72.44 177 THR A O 1
ATOM 1398 N N . VAL A 1 178 ? -19.435 -1.968 11.927 1.00 80.50 178 VAL A N 1
ATOM 1399 C CA . VAL A 1 178 ? -18.659 -1.028 11.113 1.00 80.50 178 VAL A CA 1
ATOM 1400 C C . VAL A 1 178 ? -19.116 -1.109 9.656 1.00 80.50 178 VAL A C 1
ATOM 1402 O O . VAL A 1 178 ? -19.191 -2.186 9.073 1.00 80.50 178 VAL A O 1
ATOM 1405 N N . GLN A 1 179 ? -19.396 0.039 9.037 1.00 81.94 179 GLN A N 1
ATOM 1406 C CA . GLN A 1 179 ? -19.795 0.087 7.629 1.00 81.94 179 GLN A CA 1
ATOM 1407 C C . GLN A 1 179 ? -18.639 -0.305 6.694 1.00 81.94 179 GLN A C 1
ATOM 1409 O O . GLN A 1 179 ? -17.501 0.129 6.885 1.00 81.94 179 GLN A O 1
ATOM 1414 N N . GLY A 1 180 ? -18.945 -1.010 5.596 1.00 79.81 180 GLY A N 1
ATOM 1415 C CA . GLY A 1 180 ? -17.969 -1.411 4.567 1.00 79.81 180 GLY A CA 1
ATOM 1416 C C . GLY A 1 180 ? -17.087 -0.263 4.048 1.00 79.81 180 GLY A C 1
ATOM 1417 O O . GLY A 1 180 ? -15.892 -0.432 3.818 1.00 79.81 180 GLY A O 1
ATOM 1418 N N . LYS A 1 181 ? -17.644 0.954 3.940 1.00 84.81 181 LYS A N 1
ATOM 1419 C CA . LYS A 1 181 ? -16.903 2.162 3.529 1.00 84.81 181 LYS A CA 1
ATOM 1420 C C . LYS A 1 181 ? -15.711 2.473 4.443 1.00 84.81 181 LYS A C 1
ATOM 1422 O O . LYS A 1 181 ? -14.671 2.924 3.961 1.00 84.81 181 LYS A O 1
ATOM 1427 N N . THR A 1 182 ? -15.850 2.218 5.740 1.00 87.69 182 THR A N 1
ATOM 1428 C CA . THR A 1 182 ? -14.805 2.460 6.738 1.00 87.69 182 THR A CA 1
ATOM 1429 C C . THR A 1 182 ? -13.642 1.486 6.567 1.00 87.69 182 THR A C 1
ATOM 1431 O O . THR A 1 182 ? -12.490 1.910 6.617 1.00 87.69 182 THR A O 1
ATOM 1434 N N . PHE A 1 183 ? -13.920 0.221 6.244 1.00 88.50 183 PHE A N 1
ATOM 1435 C CA . PHE A 1 183 ? -12.880 -0.769 5.956 1.00 88.50 183 PHE A CA 1
ATOM 1436 C C . PHE A 1 183 ? -12.048 -0.402 4.721 1.00 88.50 183 PHE A C 1
ATOM 1438 O O . PHE A 1 183 ? -10.822 -0.485 4.770 1.00 88.50 183 PHE A O 1
ATOM 1445 N N . TYR A 1 184 ? -12.674 0.096 3.646 1.00 88.62 184 TYR A N 1
ATOM 1446 C CA . TYR A 1 184 ? -11.934 0.586 2.473 1.00 88.62 184 TYR A CA 1
ATOM 1447 C C . TYR A 1 184 ? -11.030 1.774 2.815 1.00 88.62 184 TYR A C 1
ATOM 1449 O O . TYR A 1 184 ? -9.880 1.827 2.380 1.00 88.62 184 TYR A O 1
ATOM 1457 N N . LYS A 1 185 ? -11.521 2.703 3.647 1.00 88.94 185 LYS A N 1
ATOM 1458 C CA . LYS A 1 185 ? -10.720 3.826 4.150 1.00 88.94 185 LYS A CA 1
ATOM 1459 C C . LYS A 1 185 ? -9.524 3.318 4.958 1.00 88.94 185 LYS A C 1
ATOM 1461 O O . LYS A 1 185 ? -8.413 3.783 4.731 1.00 88.94 185 LYS A O 1
ATOM 1466 N N . TRP A 1 186 ? -9.724 2.371 5.874 1.00 90.69 186 TRP A N 1
ATOM 1467 C CA . TRP A 1 186 ? -8.638 1.783 6.665 1.00 90.69 186 TRP A CA 1
ATOM 1468 C C . TRP A 1 186 ? -7.607 1.074 5.787 1.00 90.69 186 TRP A C 1
ATOM 1470 O O . TRP A 1 186 ? -6.417 1.331 5.947 1.00 90.69 186 TRP A O 1
ATOM 1480 N N . PHE A 1 187 ? -8.045 0.286 4.801 1.00 92.50 187 PHE A N 1
ATOM 1481 C CA . PHE A 1 187 ? -7.135 -0.357 3.854 1.00 92.50 187 PHE A CA 1
ATOM 1482 C C . PHE A 1 187 ? -6.317 0.656 3.055 1.00 92.50 187 PHE A C 1
ATOM 1484 O O . PHE A 1 187 ? -5.096 0.540 2.989 1.00 92.50 187 PHE A O 1
ATOM 1491 N N . GLN A 1 188 ? -6.966 1.678 2.490 1.00 91.00 188 GLN A N 1
ATOM 1492 C CA . GLN A 1 188 ? -6.274 2.729 1.747 1.00 91.00 188 GLN A CA 1
ATOM 1493 C C . GLN A 1 188 ? -5.225 3.422 2.624 1.00 91.00 188 GLN A C 1
ATOM 1495 O O . GLN A 1 188 ? -4.107 3.672 2.186 1.00 91.00 188 GLN A O 1
ATOM 1500 N N . LYS A 1 189 ? -5.550 3.675 3.890 1.00 90.00 189 LYS A N 1
ATOM 1501 C CA . LYS A 1 189 ? -4.620 4.254 4.855 1.00 90.00 189 LYS A CA 1
ATOM 1502 C C . LYS A 1 189 ? -3.446 3.342 5.217 1.00 90.00 189 LYS A C 1
ATOM 1504 O O . LYS A 1 189 ? -2.332 3.837 5.381 1.00 90.00 189 LYS A O 1
ATOM 1509 N N . SER A 1 190 ? -3.670 2.035 5.310 1.00 92.50 190 SER A N 1
ATOM 1510 C CA . SER A 1 190 ? -2.599 1.046 5.461 1.00 92.50 190 SER A CA 1
ATOM 1511 C C . SER A 1 190 ? -1.708 0.979 4.226 1.00 92.50 190 SER A C 1
ATOM 1513 O O . SER A 1 190 ? -0.490 0.942 4.366 1.00 92.50 190 SER A O 1
ATOM 1515 N N . LEU A 1 191 ? -2.295 1.021 3.027 1.00 92.31 191 LEU A N 1
ATOM 1516 C CA . LEU A 1 191 ? -1.562 1.076 1.766 1.00 92.31 191 LEU A CA 1
ATOM 1517 C C . LEU A 1 191 ? -0.682 2.332 1.709 1.00 92.31 191 LEU A C 1
ATOM 1519 O O . LEU A 1 191 ? 0.510 2.226 1.438 1.00 92.31 191 LEU A O 1
ATOM 1523 N N . GLU A 1 192 ? -1.245 3.504 2.025 1.00 89.31 192 GLU A N 1
ATOM 1524 C CA . GLU A 1 192 ? -0.505 4.771 2.084 1.00 89.31 192 GLU A CA 1
ATOM 1525 C C . GLU A 1 192 ? 0.700 4.678 3.024 1.00 89.31 192 GLU A C 1
ATOM 1527 O O . GLU A 1 192 ? 1.821 4.978 2.616 1.00 89.31 192 GLU A O 1
ATOM 1532 N N . TYR A 1 193 ? 0.488 4.197 4.249 1.00 89.00 193 TYR A N 1
ATOM 1533 C CA . TYR A 1 193 ? 1.555 4.001 5.228 1.00 89.00 193 TYR A CA 1
ATOM 1534 C C . TYR A 1 193 ? 2.643 3.041 4.725 1.00 89.00 193 TYR A C 1
ATOM 1536 O O . TYR A 1 193 ? 3.823 3.392 4.738 1.00 89.00 193 TYR A O 1
ATOM 1544 N N . THR A 1 194 ? 2.260 1.848 4.255 1.00 89.38 194 THR A N 1
ATOM 1545 C CA . THR A 1 194 ? 3.199 0.811 3.805 1.00 89.38 194 THR A CA 1
ATOM 1546 C C . THR A 1 194 ? 4.068 1.313 2.662 1.00 89.38 194 THR A C 1
ATOM 1548 O O . THR A 1 194 ? 5.290 1.169 2.713 1.00 89.38 194 THR A O 1
ATOM 1551 N N . VAL A 1 195 ? 3.463 1.945 1.653 1.00 88.12 195 VAL A N 1
ATOM 1552 C CA . VAL A 1 195 ? 4.213 2.402 0.482 1.00 88.12 195 VAL A CA 1
ATOM 1553 C C . VAL A 1 195 ? 5.141 3.559 0.843 1.00 88.12 195 VAL A C 1
ATOM 1555 O O . VAL A 1 195 ? 6.305 3.560 0.443 1.00 88.12 195 VAL A O 1
ATOM 1558 N N . TRP A 1 196 ? 4.694 4.515 1.660 1.00 85.81 196 TRP A N 1
ATOM 1559 C CA . TRP A 1 196 ? 5.579 5.572 2.150 1.00 85.81 196 TRP A CA 1
ATOM 1560 C C . TRP A 1 196 ? 6.735 5.017 2.986 1.00 85.81 196 TRP A C 1
ATOM 1562 O O . TRP A 1 196 ? 7.870 5.481 2.854 1.00 85.81 196 TRP A O 1
ATOM 1572 N N . TYR A 1 197 ? 6.479 3.993 3.799 1.00 83.94 197 TYR A N 1
ATOM 1573 C CA . TYR A 1 197 ? 7.486 3.399 4.674 1.00 83.94 197 TYR A CA 1
ATOM 1574 C C . TYR A 1 197 ? 8.643 2.785 3.886 1.00 83.94 197 TYR A C 1
ATOM 1576 O O . TYR A 1 197 ? 9.808 3.041 4.194 1.00 83.94 197 TYR A O 1
ATOM 1584 N N . ILE A 1 198 ? 8.337 2.027 2.832 1.00 81.69 198 ILE A N 1
ATOM 1585 C CA . ILE A 1 198 ? 9.362 1.416 1.974 1.00 81.69 198 ILE A CA 1
ATOM 1586 C C . ILE A 1 198 ? 10.059 2.432 1.059 1.00 81.69 198 ILE A C 1
ATOM 1588 O O . ILE A 1 198 ? 11.223 2.241 0.706 1.00 81.69 198 ILE A O 1
ATOM 1592 N N . SER A 1 199 ? 9.358 3.509 0.686 1.00 79.25 199 SER A N 1
ATOM 1593 C CA . SER A 1 199 ? 9.842 4.514 -0.269 1.00 79.25 199 SER A CA 1
ATOM 1594 C C . SER A 1 199 ? 10.824 5.497 0.359 1.00 79.25 199 SER A C 1
ATOM 1596 O O . SER A 1 199 ? 11.595 6.145 -0.348 1.00 79.25 199 SER A O 1
ATOM 1598 N N . THR A 1 200 ? 10.789 5.653 1.682 1.00 73.62 200 THR A N 1
ATOM 1599 C CA . THR A 1 200 ? 11.540 6.708 2.359 1.00 73.62 200 THR A CA 1
ATOM 1600 C C . THR A 1 200 ? 12.925 6.204 2.769 1.00 73.62 200 THR A C 1
ATOM 1602 O O . THR A 1 200 ? 13.077 5.372 3.663 1.00 73.62 200 THR A O 1
ATOM 1605 N N . SER A 1 201 ? 13.968 6.746 2.132 1.00 59.34 201 SER A N 1
ATOM 1606 C CA . SER A 1 201 ? 15.375 6.442 2.444 1.00 59.34 201 SER A CA 1
ATOM 1607 C C . SER A 1 201 ? 15.854 7.066 3.764 1.00 59.34 201 SER A C 1
ATOM 1609 O O . SER A 1 201 ? 16.787 6.561 4.390 1.00 59.34 201 SER A O 1
ATOM 1611 N N . LYS A 1 202 ? 15.198 8.146 4.212 1.00 57.88 202 LYS A N 1
ATOM 1612 C CA . LYS A 1 202 ? 15.433 8.829 5.490 1.00 57.88 202 LYS A CA 1
ATOM 1613 C C . LYS A 1 202 ? 14.241 8.605 6.416 1.00 57.88 202 LYS A C 1
ATOM 1615 O O . LYS A 1 202 ? 13.298 9.392 6.408 1.00 57.88 202 LYS A O 1
ATOM 1620 N N . ARG A 1 203 ? 14.267 7.535 7.214 1.00 60.38 203 ARG A N 1
ATOM 1621 C CA . ARG A 1 203 ? 13.270 7.380 8.284 1.00 60.38 203 ARG A CA 1
ATOM 1622 C C . ARG A 1 203 ? 13.354 8.603 9.208 1.00 60.38 203 ARG A C 1
ATOM 1624 O O . ARG A 1 203 ? 14.472 8.990 9.566 1.00 60.38 203 ARG A O 1
ATOM 1631 N N . PRO A 1 204 ? 12.224 9.219 9.597 1.00 58.44 204 PRO A N 1
ATOM 1632 C CA . PRO A 1 204 ? 12.223 10.185 10.688 1.00 58.44 204 PRO A CA 1
ATOM 1633 C C . PRO A 1 204 ? 12.959 9.591 11.886 1.00 58.44 204 PRO A C 1
ATOM 1635 O O . PRO A 1 204 ? 12.764 8.412 12.183 1.00 58.44 204 PRO A O 1
ATOM 1638 N N . LYS A 1 205 ? 13.764 10.394 12.593 1.00 54.53 205 LYS A N 1
ATOM 1639 C CA . LYS A 1 205 ? 14.522 9.940 13.777 1.00 54.53 205 LYS A CA 1
ATOM 1640 C C . LYS A 1 205 ? 13.637 9.252 14.835 1.00 54.53 205 LYS A C 1
ATOM 1642 O O . LYS A 1 205 ? 14.141 8.429 15.585 1.00 54.53 205 LYS A O 1
ATOM 1647 N N . ASN A 1 206 ? 12.331 9.537 14.825 1.00 55.62 206 ASN A N 1
ATOM 1648 C CA . ASN A 1 206 ? 11.337 9.010 15.762 1.00 55.62 206 ASN A CA 1
ATOM 1649 C C . ASN A 1 206 ? 10.301 8.070 15.106 1.00 55.62 206 ASN A C 1
ATOM 1651 O O . ASN A 1 206 ? 9.265 7.795 15.706 1.00 55.62 206 ASN A O 1
ATOM 1655 N N . SER A 1 207 ? 10.516 7.611 13.865 1.00 57.69 207 SER A N 1
ATOM 1656 C CA . SER A 1 207 ? 9.593 6.662 13.229 1.00 57.69 207 SER A CA 1
ATOM 1657 C C . SER A 1 207 ? 9.887 5.245 13.731 1.00 57.69 207 SER A C 1
ATOM 1659 O O . SER A 1 207 ? 11.031 4.796 13.595 1.00 57.69 207 SER A O 1
ATOM 1661 N N . PRO A 1 208 ? 8.906 4.530 14.311 1.00 63.81 208 PRO A N 1
ATOM 1662 C CA . PRO A 1 208 ? 9.163 3.206 14.852 1.00 63.81 208 PRO A CA 1
ATOM 1663 C C . PRO A 1 208 ? 9.480 2.204 13.730 1.00 63.81 208 PRO A C 1
ATOM 1665 O O . PRO A 1 208 ? 9.021 2.331 12.589 1.00 63.81 208 PRO A O 1
ATOM 1668 N N . ALA A 1 209 ? 10.325 1.221 14.039 1.00 66.44 209 ALA A N 1
ATOM 1669 C CA . ALA A 1 209 ? 10.612 0.132 13.116 1.00 66.44 209 ALA A CA 1
ATOM 1670 C C . ALA A 1 209 ? 9.374 -0.767 12.970 1.00 66.44 209 ALA A C 1
ATOM 1672 O O . ALA A 1 209 ? 8.669 -1.024 13.942 1.00 66.44 209 ALA A O 1
ATOM 1673 N N . ILE A 1 210 ? 9.118 -1.249 11.752 1.00 69.88 210 ILE A N 1
ATOM 1674 C CA . ILE A 1 210 ? 8.101 -2.267 11.510 1.00 69.88 210 ILE A CA 1
ATOM 1675 C C . ILE A 1 210 ? 8.745 -3.624 11.768 1.00 69.88 210 ILE A C 1
ATOM 1677 O O . ILE A 1 210 ? 9.752 -3.955 11.143 1.00 69.88 210 ILE A O 1
ATOM 1681 N N . ASP A 1 211 ? 8.121 -4.422 12.630 1.00 68.44 211 ASP A N 1
ATOM 1682 C CA . ASP A 1 211 ? 8.482 -5.829 12.794 1.00 68.44 211 ASP A CA 1
ATOM 1683 C C . ASP A 1 211 ? 7.977 -6.650 11.600 1.00 68.44 211 ASP A C 1
ATOM 1685 O O . ASP A 1 211 ? 6.782 -6.619 11.296 1.00 68.44 211 ASP A O 1
ATOM 1689 N N . GLY A 1 212 ? 8.852 -7.401 10.932 1.00 76.50 212 GLY A N 1
ATOM 1690 C CA . GLY A 1 212 ? 8.490 -8.288 9.817 1.00 76.50 212 GLY A CA 1
ATOM 1691 C C . GLY A 1 212 ? 8.241 -7.590 8.470 1.00 76.50 212 GLY A C 1
ATOM 1692 O O . GLY A 1 212 ? 8.591 -6.429 8.269 1.00 76.50 212 GLY A O 1
ATOM 1693 N N . ASP A 1 213 ? 7.654 -8.326 7.520 1.00 81.81 213 ASP A N 1
ATOM 1694 C CA . ASP A 1 213 ? 7.403 -7.850 6.151 1.00 81.81 213 ASP A CA 1
ATOM 1695 C C . ASP A 1 213 ? 6.167 -6.918 6.089 1.00 81.81 213 ASP A C 1
ATOM 1697 O O . ASP A 1 213 ? 5.041 -7.373 6.344 1.00 81.81 213 ASP A O 1
ATOM 1701 N N . PRO A 1 214 ? 6.329 -5.625 5.733 1.00 86.12 214 PRO A N 1
ATOM 1702 C CA . PRO A 1 214 ? 5.219 -4.675 5.670 1.00 86.12 214 PRO A CA 1
ATOM 1703 C C . PRO A 1 214 ? 4.180 -5.034 4.597 1.00 86.12 214 PRO A C 1
ATOM 1705 O O . PRO A 1 214 ? 2.997 -4.726 4.765 1.00 86.12 214 PRO A O 1
ATOM 1708 N N . TRP A 1 215 ? 4.581 -5.726 3.526 1.00 87.94 215 TRP A N 1
ATOM 1709 C CA . TRP A 1 215 ? 3.654 -6.191 2.495 1.00 87.94 215 TRP A CA 1
ATOM 1710 C C . TRP A 1 215 ? 2.798 -7.352 2.985 1.00 87.94 215 TRP A C 1
ATOM 1712 O O . TRP A 1 215 ? 1.581 -7.349 2.798 1.00 87.94 215 TRP A O 1
ATOM 1722 N N . ALA A 1 216 ? 3.397 -8.302 3.708 1.00 85.06 216 ALA A N 1
ATOM 1723 C CA . ALA A 1 216 ? 2.655 -9.393 4.330 1.00 85.06 216 ALA A CA 1
ATOM 1724 C C . ALA A 1 216 ? 1.588 -8.870 5.310 1.00 85.06 216 ALA A C 1
ATOM 1726 O O . ALA A 1 216 ? 0.454 -9.354 5.299 1.00 85.06 216 ALA A O 1
ATOM 1727 N N . LYS A 1 217 ? 1.909 -7.838 6.105 1.00 86.38 217 LYS A N 1
ATOM 1728 C CA . LYS A 1 217 ? 0.925 -7.161 6.971 1.00 86.38 217 LYS A CA 1
ATOM 1729 C C . LYS A 1 217 ? -0.204 -6.520 6.168 1.00 86.38 217 LYS A C 1
ATOM 1731 O O . LYS A 1 217 ? -1.372 -6.699 6.507 1.00 86.38 217 LYS A O 1
ATOM 1736 N N . LEU A 1 218 ? 0.125 -5.813 5.086 1.00 90.94 218 LEU A N 1
ATOM 1737 C CA . LEU A 1 218 ? -0.877 -5.182 4.230 1.00 90.94 218 LEU A CA 1
ATOM 1738 C C . LEU A 1 218 ? -1.813 -6.213 3.576 1.00 90.94 218 LEU A C 1
ATOM 1740 O O . LEU A 1 218 ? -3.019 -5.978 3.505 1.00 90.94 218 LEU A O 1
ATOM 1744 N N . ARG A 1 219 ? -1.291 -7.368 3.144 1.00 88.88 219 ARG A N 1
ATOM 1745 C CA . ARG A 1 219 ? -2.108 -8.472 2.612 1.00 88.88 219 ARG A CA 1
ATOM 1746 C C . ARG A 1 219 ? -3.064 -9.037 3.654 1.00 88.88 219 ARG A C 1
ATOM 1748 O O . ARG A 1 219 ? -4.240 -9.196 3.342 1.00 88.88 219 ARG A O 1
ATOM 1755 N N . LYS A 1 220 ? -2.607 -9.252 4.892 1.00 87.94 220 LYS A N 1
ATOM 1756 C CA . LYS A 1 220 ? -3.493 -9.665 5.995 1.00 87.94 220 LYS A CA 1
ATOM 1757 C C . LYS A 1 220 ? -4.625 -8.658 6.203 1.00 87.94 220 LYS A C 1
ATOM 1759 O O . LYS A 1 220 ? -5.788 -9.045 6.244 1.00 87.94 220 LYS A O 1
ATOM 1764 N N . ILE A 1 221 ? -4.306 -7.362 6.250 1.00 90.81 221 ILE A N 1
ATOM 1765 C CA . ILE A 1 221 ? -5.319 -6.301 6.364 1.00 90.81 221 ILE A CA 1
ATOM 1766 C C . ILE A 1 221 ? -6.312 -6.367 5.195 1.00 90.81 221 ILE A C 1
ATOM 1768 O O . ILE A 1 221 ? -7.518 -6.321 5.424 1.00 90.81 221 ILE A O 1
ATOM 1772 N N . ARG A 1 222 ? -5.832 -6.526 3.953 1.00 91.31 222 ARG A N 1
ATOM 1773 C CA . ARG A 1 222 ? -6.688 -6.682 2.765 1.00 91.31 222 ARG A CA 1
ATOM 1774 C C . ARG A 1 222 ? -7.642 -7.872 2.901 1.00 91.31 222 ARG A C 1
ATOM 1776 O O . ARG A 1 222 ? -8.823 -7.721 2.619 1.00 91.31 222 ARG A O 1
ATOM 1783 N N . GLN A 1 223 ? -7.143 -9.032 3.327 1.00 88.75 223 GLN A N 1
ATOM 1784 C CA . GLN A 1 223 ? -7.945 -10.249 3.493 1.00 88.75 223 GLN A CA 1
ATOM 1785 C C . GLN A 1 223 ? -9.048 -10.056 4.540 1.00 88.75 223 GLN A C 1
ATOM 1787 O O . GLN A 1 223 ? -10.197 -10.416 4.303 1.00 88.75 223 GLN A O 1
ATOM 1792 N N . HIS A 1 224 ? -8.740 -9.413 5.668 1.00 87.62 224 HIS A N 1
ATOM 1793 C CA . HIS A 1 224 ? -9.749 -9.088 6.677 1.00 87.62 224 HIS A CA 1
ATOM 1794 C C . HIS A 1 224 ? -10.782 -8.073 6.187 1.00 87.62 224 HIS A C 1
ATOM 1796 O O . HIS A 1 224 ? -11.977 -8.246 6.423 1.00 87.62 224 HIS A O 1
ATOM 1802 N N . VAL A 1 225 ? -10.339 -7.037 5.473 1.00 89.12 225 VAL A N 1
ATOM 1803 C CA . VAL A 1 225 ? -11.240 -6.085 4.813 1.00 89.12 225 VAL A CA 1
ATOM 1804 C C . VAL A 1 225 ? -12.160 -6.821 3.845 1.00 89.12 225 VAL A C 1
ATOM 1806 O O . VAL A 1 225 ? -13.355 -6.551 3.852 1.00 89.12 225 VAL A O 1
ATOM 1809 N N . GLY A 1 226 ? -11.638 -7.796 3.097 1.00 88.25 226 GLY A N 1
ATOM 1810 C CA . GLY A 1 226 ? -12.421 -8.640 2.201 1.00 88.25 226 GLY A CA 1
ATOM 1811 C C . GLY A 1 226 ? -13.525 -9.419 2.906 1.00 88.25 226 GLY A C 1
ATOM 1812 O O . GLY A 1 226 ? -14.680 -9.326 2.496 1.00 88.25 226 GLY A O 1
ATOM 1813 N N . LYS A 1 227 ? -13.215 -10.071 4.033 1.00 87.75 227 LYS A N 1
ATOM 1814 C CA . LYS A 1 227 ? -14.217 -10.784 4.846 1.00 87.75 227 LYS A CA 1
ATOM 1815 C C . LYS A 1 227 ? -15.374 -9.882 5.281 1.00 87.75 227 LYS A C 1
ATOM 1817 O O . LYS A 1 227 ? -16.531 -10.283 5.227 1.00 87.75 227 LYS A O 1
ATOM 1822 N N . HIS A 1 228 ? -15.079 -8.646 5.685 1.00 85.12 228 HIS A N 1
ATOM 1823 C CA . HIS A 1 228 ? -16.107 -7.679 6.089 1.00 85.12 228 HIS A CA 1
ATOM 1824 C C . HIS A 1 228 ? -16.818 -7.004 4.910 1.00 85.12 228 HIS A C 1
ATOM 1826 O O . HIS A 1 228 ? -17.940 -6.523 5.056 1.00 85.12 228 HIS A O 1
ATOM 1832 N N . ALA A 1 229 ? -16.172 -6.951 3.750 1.00 85.75 229 ALA A N 1
ATOM 1833 C CA . ALA A 1 229 ? -16.697 -6.353 2.533 1.00 85.75 229 ALA A CA 1
ATOM 1834 C C . ALA A 1 229 ? -17.423 -7.355 1.622 1.00 85.75 229 ALA A C 1
ATOM 1836 O O . ALA A 1 229 ? -17.811 -6.961 0.525 1.00 85.75 229 ALA A O 1
ATOM 1837 N N . GLN A 1 230 ? -17.611 -8.605 2.070 1.00 86.06 230 GLN A N 1
ATOM 1838 C CA . GLN A 1 230 ? -18.201 -9.698 1.284 1.00 86.06 230 GLN A CA 1
ATOM 1839 C C . GLN A 1 230 ? -17.443 -9.951 -0.027 1.00 86.06 230 GLN A C 1
ATOM 1841 O O . GLN A 1 230 ? -18.037 -10.195 -1.073 1.00 86.06 230 GLN A O 1
ATOM 1846 N N . TRP A 1 231 ? -16.118 -9.834 0.019 1.00 89.81 231 TRP A N 1
ATOM 1847 C CA . TRP A 1 231 ? -15.261 -10.184 -1.106 1.00 89.81 231 TRP A CA 1
ATOM 1848 C C . TRP A 1 231 ? -15.169 -11.697 -1.244 1.00 89.81 231 TRP A C 1
ATOM 1850 O O . TRP A 1 231 ? -15.234 -12.420 -0.252 1.00 89.81 231 TRP A O 1
ATOM 1860 N N . GLU A 1 232 ? -14.965 -12.162 -2.472 1.00 88.31 232 GLU A N 1
ATOM 1861 C CA . GLU A 1 232 ? -14.585 -13.553 -2.701 1.00 88.31 232 GLU A CA 1
ATOM 1862 C C . GLU A 1 232 ? -13.272 -13.844 -1.960 1.00 88.31 232 GLU A C 1
ATOM 1864 O O . GLU A 1 232 ? -12.341 -13.029 -1.992 1.00 88.31 232 GLU A O 1
ATOM 1869 N N . ASP A 1 233 ? -13.205 -14.981 -1.270 1.00 84.75 233 ASP A N 1
ATOM 1870 C CA . ASP A 1 233 ? -12.027 -15.342 -0.495 1.00 84.75 233 ASP A CA 1
ATOM 1871 C C . ASP A 1 233 ? -10.829 -15.604 -1.414 1.00 84.75 233 ASP A C 1
ATOM 1873 O O . ASP A 1 233 ? -10.891 -16.344 -2.398 1.00 84.75 233 ASP A O 1
ATOM 1877 N N . GLU A 1 234 ? -9.700 -14.999 -1.059 1.00 83.62 234 GLU A N 1
ATOM 1878 C CA . GLU A 1 234 ? -8.427 -15.310 -1.689 1.00 83.62 234 GLU A CA 1
ATOM 1879 C C . GLU A 1 234 ? -7.982 -16.721 -1.262 1.00 83.62 234 GLU A C 1
ATOM 1881 O O . GLU A 1 234 ? -8.026 -17.026 -0.064 1.00 83.62 234 GLU A O 1
ATOM 1886 N N . PRO A 1 235 ? -7.507 -17.576 -2.188 1.00 76.75 235 PRO A N 1
ATOM 1887 C CA . PRO A 1 235 ? -7.033 -18.912 -1.846 1.00 76.75 235 PRO A CA 1
ATOM 1888 C C . PRO A 1 235 ? -5.965 -18.860 -0.744 1.00 76.75 235 PRO A C 1
ATOM 1890 O O . PRO A 1 235 ? -4.931 -18.206 -0.895 1.00 76.75 235 PRO A O 1
ATOM 1893 N N . THR A 1 236 ? -6.201 -19.546 0.376 1.00 63.81 236 THR A N 1
ATOM 1894 C CA . THR A 1 236 ? -5.221 -19.666 1.461 1.00 63.81 236 THR A CA 1
ATOM 1895 C C . THR A 1 236 ? -4.117 -20.634 1.049 1.00 63.81 236 THR A C 1
ATOM 1897 O O . THR A 1 236 ? -4.375 -21.757 0.620 1.00 63.81 236 THR A O 1
ATOM 1900 N N . LEU A 1 237 ? -2.863 -20.189 1.142 1.00 56.56 237 LEU A N 1
ATOM 1901 C CA . LEU A 1 237 ? -1.706 -20.911 0.612 1.00 56.56 237 LEU A CA 1
ATOM 1902 C C . LEU A 1 237 ? -0.610 -21.082 1.676 1.00 56.56 237 LEU A C 1
ATOM 1904 O O . LEU A 1 237 ? -0.528 -20.273 2.606 1.00 56.56 237 LEU A O 1
ATOM 1908 N N . PRO A 1 238 ? 0.231 -22.131 1.559 1.00 51.38 238 PRO A N 1
ATOM 1909 C CA . PRO A 1 238 ? 1.341 -22.381 2.475 1.00 51.38 238 PRO A CA 1
ATOM 1910 C C . PRO A 1 238 ? 2.374 -21.234 2.459 1.00 51.38 238 PRO A C 1
ATOM 1912 O O . PRO A 1 238 ? 2.421 -20.444 1.513 1.00 51.38 238 PRO A O 1
ATOM 1915 N N . PRO A 1 239 ? 3.212 -21.111 3.506 1.00 51.47 239 PRO A N 1
ATOM 1916 C CA . PRO A 1 239 ? 3.918 -19.877 3.853 1.00 51.47 239 PRO A CA 1
ATOM 1917 C C . PRO A 1 239 ? 5.189 -19.633 3.017 1.00 51.47 239 PRO A C 1
ATOM 1919 O O . PRO A 1 239 ? 6.274 -19.476 3.572 1.00 51.47 239 PRO A O 1
ATOM 1922 N N . GLN A 1 240 ? 5.080 -19.570 1.685 1.00 49.34 240 GLN A N 1
ATOM 1923 C CA . GLN A 1 240 ? 6.167 -19.098 0.820 1.00 49.34 240 GLN A CA 1
ATOM 1924 C C . GLN A 1 240 ? 5.850 -17.714 0.214 1.00 49.34 240 GLN A C 1
ATOM 1926 O O . GLN A 1 240 ? 4.853 -17.558 -0.497 1.00 49.34 240 GLN A O 1
ATOM 1931 N N . PRO A 1 241 ? 6.679 -16.681 0.470 1.00 49.62 241 PRO A N 1
ATOM 1932 C CA . PRO A 1 241 ? 6.384 -15.299 0.085 1.00 49.62 241 PRO A CA 1
ATOM 1933 C C . PRO A 1 241 ? 6.339 -15.064 -1.436 1.00 49.62 241 PRO A C 1
ATOM 1935 O O . PRO A 1 241 ? 5.501 -14.283 -1.887 1.00 49.62 241 PRO A O 1
ATOM 1938 N N . THR A 1 242 ? 7.155 -15.763 -2.227 1.00 46.75 242 THR A N 1
ATOM 1939 C CA . THR A 1 242 ? 7.208 -15.661 -3.701 1.00 46.75 242 THR A CA 1
ATOM 1940 C C . THR A 1 242 ? 6.049 -16.366 -4.395 1.00 46.75 242 THR A C 1
ATOM 1942 O O . THR A 1 242 ? 5.413 -15.792 -5.277 1.00 46.75 242 THR A O 1
ATOM 1945 N N . GLN A 1 243 ? 5.707 -17.579 -3.950 1.00 52.50 243 GLN A N 1
ATOM 1946 C CA . GLN A 1 243 ? 4.572 -18.331 -4.496 1.00 52.50 243 GLN A CA 1
ATOM 1947 C C . GLN A 1 243 ? 3.236 -17.614 -4.242 1.00 52.50 243 GLN A C 1
ATOM 1949 O O . GLN A 1 243 ? 2.352 -17.655 -5.098 1.00 52.50 243 GLN A O 1
ATOM 1954 N N . SER A 1 244 ? 3.127 -16.865 -3.136 1.00 68.88 244 SER A N 1
ATOM 1955 C CA . SER A 1 244 ? 1.885 -16.183 -2.757 1.00 68.88 244 SER A CA 1
ATOM 1956 C C . SER A 1 244 ? 1.412 -15.117 -3.758 1.00 68.88 244 SER A C 1
ATOM 1958 O O . SER A 1 244 ? 0.242 -15.121 -4.128 1.00 68.88 244 SER A O 1
ATOM 1960 N N . LEU A 1 245 ? 2.291 -14.237 -4.264 1.00 78.31 245 LEU A N 1
ATOM 1961 C CA . LEU A 1 245 ? 1.858 -13.084 -5.071 1.00 78.31 245 LEU A CA 1
ATOM 1962 C C . LEU A 1 245 ? 1.428 -13.476 -6.491 1.00 78.31 245 LEU A C 1
ATOM 1964 O O . LEU A 1 245 ? 0.466 -12.929 -7.031 1.00 78.31 245 LEU A O 1
ATOM 1968 N N . TRP A 1 246 ? 2.121 -14.442 -7.097 1.00 77.69 246 TRP A N 1
ATOM 1969 C CA . TRP A 1 246 ? 1.750 -14.962 -8.413 1.00 77.69 246 TRP A CA 1
ATOM 1970 C C . TRP A 1 246 ? 0.413 -15.710 -8.371 1.00 77.69 246 TRP A C 1
ATOM 1972 O O . TRP A 1 246 ? -0.401 -15.609 -9.289 1.00 77.69 246 TRP A O 1
ATOM 1982 N N . GLN A 1 247 ? 0.144 -16.423 -7.279 1.00 79.69 247 GLN A N 1
ATOM 1983 C CA . GLN A 1 247 ? -1.143 -17.078 -7.061 1.00 79.69 247 GLN A CA 1
ATOM 1984 C C . GLN A 1 247 ? -2.260 -16.054 -6.825 1.00 79.69 247 GLN A C 1
ATOM 1986 O O . GLN A 1 247 ? -3.309 -16.167 -7.462 1.00 79.69 247 GLN A O 1
ATOM 1991 N N . THR A 1 248 ? -2.009 -15.004 -6.029 1.00 86.19 248 THR A N 1
ATOM 1992 C CA . THR A 1 248 ? -2.912 -13.846 -5.917 1.00 86.19 248 THR A CA 1
ATOM 1993 C C . THR A 1 248 ? -3.215 -13.254 -7.289 1.00 86.19 248 THR A C 1
ATOM 1995 O O . THR A 1 248 ? -4.367 -12.957 -7.579 1.00 86.19 248 THR A O 1
ATOM 1998 N N . LEU A 1 249 ? -2.209 -13.099 -8.156 1.00 89.06 249 LEU A N 1
ATOM 1999 C CA . LEU A 1 249 ? -2.403 -12.587 -9.512 1.00 89.06 249 LEU A CA 1
ATOM 2000 C C . LEU A 1 249 ? -3.264 -13.527 -10.365 1.00 89.06 249 LEU A C 1
ATOM 2002 O O . LEU A 1 249 ? -4.142 -13.063 -11.089 1.00 89.06 249 LEU A O 1
ATOM 2006 N N . LYS A 1 250 ? -3.020 -14.841 -10.304 1.00 87.69 250 LYS A N 1
ATOM 2007 C CA . LYS A 1 250 ? -3.811 -15.832 -11.047 1.00 87.69 250 LYS A CA 1
ATOM 2008 C C . LYS A 1 250 ? -5.278 -15.789 -10.621 1.00 87.69 250 LYS A C 1
ATOM 2010 O O . LYS A 1 250 ? -6.155 -15.778 -11.476 1.00 87.69 250 LYS A O 1
ATOM 2015 N N . TRP A 1 251 ? -5.533 -15.709 -9.321 1.00 89.56 251 TRP A N 1
ATOM 2016 C CA . TRP A 1 251 ? -6.876 -15.524 -8.784 1.00 89.56 251 TRP A CA 1
ATOM 2017 C C . TRP A 1 251 ? -7.478 -14.164 -9.180 1.00 89.56 251 TRP A C 1
ATOM 2019 O O . TRP A 1 251 ? -8.613 -14.109 -9.650 1.00 89.56 251 TRP A O 1
ATOM 2029 N N . LEU A 1 252 ? -6.693 -13.082 -9.116 1.00 92.19 252 LEU A N 1
ATOM 2030 C CA . LEU A 1 252 ? -7.096 -11.744 -9.556 1.00 92.19 252 LEU A CA 1
ATOM 2031 C C . LEU A 1 252 ? -7.526 -11.727 -11.037 1.00 92.19 252 LEU A C 1
ATOM 2033 O O . LEU A 1 252 ? -8.516 -11.084 -11.378 1.00 92.19 252 LEU A O 1
ATOM 2037 N N . LYS A 1 253 ? -6.831 -12.461 -11.919 1.00 91.81 253 LYS A N 1
ATOM 2038 C CA . LYS A 1 253 ? -7.231 -12.631 -13.331 1.00 91.81 253 LYS A CA 1
ATOM 2039 C C . LYS A 1 253 ? -8.620 -13.254 -13.458 1.00 91.81 253 LYS A C 1
ATOM 2041 O O . LYS A 1 253 ? -9.406 -12.811 -14.298 1.00 91.81 253 LYS A O 1
ATOM 2046 N N . THR A 1 254 ? -8.925 -14.255 -12.634 1.00 90.19 254 THR A N 1
ATOM 2047 C CA . THR A 1 254 ? -10.230 -14.922 -12.627 1.00 90.19 254 THR A CA 1
ATOM 2048 C C . THR A 1 254 ? -11.339 -13.939 -12.265 1.00 90.19 254 THR A C 1
ATOM 2050 O O . THR A 1 254 ? -12.271 -13.772 -13.054 1.00 90.19 254 THR A O 1
ATOM 2053 N N . ILE A 1 255 ? -11.205 -13.215 -11.148 1.00 90.00 255 ILE A N 1
ATOM 2054 C CA . ILE A 1 255 ? -12.227 -12.247 -10.717 1.00 90.00 255 ILE A CA 1
ATOM 2055 C C . ILE A 1 255 ? -12.337 -11.056 -11.685 1.00 90.00 255 ILE A C 1
ATOM 2057 O O . ILE A 1 255 ? -13.438 -10.612 -11.994 1.00 90.00 255 ILE A O 1
ATOM 2061 N N . TYR A 1 256 ? -11.228 -10.583 -12.265 1.00 90.69 256 TYR A N 1
ATOM 2062 C CA . TYR A 1 256 ? -11.252 -9.519 -13.276 1.00 90.69 256 TYR A CA 1
ATOM 2063 C C . TYR A 1 256 ? -12.036 -9.946 -14.530 1.00 90.69 256 TYR A C 1
ATOM 2065 O O . TYR A 1 256 ? -12.870 -9.200 -15.049 1.00 90.69 256 TYR A O 1
ATOM 2073 N N . THR A 1 257 ? -11.833 -11.184 -14.990 1.00 88.62 257 THR A N 1
ATOM 2074 C CA . THR A 1 257 ? -12.539 -11.745 -16.156 1.00 88.62 257 THR A CA 1
ATOM 2075 C C . THR A 1 257 ? -14.024 -11.982 -15.873 1.00 88.62 257 THR A C 1
ATOM 2077 O O . THR A 1 257 ? -14.871 -11.789 -16.741 1.00 88.62 257 THR A O 1
ATOM 2080 N N . GLN A 1 258 ? -14.376 -12.394 -14.657 1.00 86.06 258 GLN A N 1
ATOM 2081 C CA . GLN A 1 258 ? -15.777 -12.525 -14.257 1.00 86.06 258 GLN A CA 1
ATOM 2082 C C . GLN A 1 258 ? -16.462 -11.151 -14.160 1.00 86.06 258 GLN A C 1
ATOM 2084 O O . GLN A 1 258 ? -17.573 -10.979 -14.658 1.00 86.06 258 GLN A O 1
ATOM 2089 N N . ARG A 1 259 ? -15.776 -10.144 -13.606 1.00 85.50 259 ARG A N 1
ATOM 2090 C CA . ARG A 1 259 ? -16.289 -8.774 -13.474 1.00 85.50 259 ARG A CA 1
ATOM 2091 C C . ARG A 1 259 ? -16.512 -8.092 -14.818 1.00 85.50 259 ARG A C 1
ATOM 2093 O O . ARG A 1 259 ? -17.518 -7.420 -15.002 1.00 85.50 259 ARG A O 1
ATOM 2100 N N . THR A 1 260 ? -15.614 -8.275 -15.782 1.00 77.69 260 THR A N 1
ATOM 2101 C CA . THR A 1 260 ? -15.812 -7.738 -17.144 1.00 77.69 260 THR A CA 1
ATOM 2102 C C . THR A 1 260 ? -17.067 -8.306 -17.820 1.00 77.69 260 THR A C 1
ATOM 2104 O O . THR A 1 260 ? -17.659 -7.633 -18.660 1.00 77.69 260 THR A O 1
ATOM 2107 N N . ARG A 1 261 ? -17.532 -9.493 -17.401 1.00 75.69 261 ARG A N 1
ATOM 2108 C CA . ARG A 1 261 ? -18.802 -10.095 -17.841 1.00 75.69 261 ARG A CA 1
ATOM 2109 C C . ARG A 1 261 ? -20.018 -9.623 -17.030 1.00 75.69 261 ARG A C 1
ATOM 2111 O O . ARG A 1 261 ? -21.130 -9.667 -17.544 1.00 75.69 261 ARG A O 1
ATOM 2118 N N . SER A 1 262 ? -19.821 -9.163 -15.793 1.00 69.38 262 SER A N 1
ATOM 2119 C CA . SER A 1 262 ? -20.868 -8.709 -14.866 1.00 69.38 262 SER A CA 1
ATOM 2120 C C . SER A 1 262 ? -20.641 -7.243 -14.470 1.00 69.38 262 SER A C 1
ATOM 2122 O O . SER A 1 262 ? -20.015 -6.934 -13.456 1.00 69.38 262 SER A O 1
ATOM 2124 N N . GLN A 1 263 ? -21.133 -6.303 -15.286 1.00 61.78 263 GLN A N 1
ATOM 2125 C CA . GLN A 1 263 ? -20.822 -4.870 -15.135 1.00 61.78 263 GLN A CA 1
ATOM 2126 C C . GLN A 1 263 ? -21.391 -4.203 -13.862 1.00 61.78 263 GLN A C 1
ATOM 2128 O O . GLN A 1 263 ? -20.945 -3.112 -13.507 1.00 61.78 263 GLN A O 1
ATOM 2133 N N . ASN A 1 264 ? -22.325 -4.842 -13.146 1.00 61.94 264 ASN A N 1
ATOM 2134 C CA . ASN A 1 264 ? -23.099 -4.204 -12.070 1.00 61.94 264 ASN A CA 1
ATOM 2135 C C . ASN A 1 264 ? -22.641 -4.524 -10.635 1.00 61.94 264 ASN A C 1
ATOM 2137 O O . ASN A 1 264 ? -23.251 -4.032 -9.684 1.00 61.94 264 ASN A O 1
ATOM 2141 N N . ASP A 1 265 ? -21.566 -5.291 -10.441 1.00 80.94 265 ASP A N 1
ATOM 2142 C CA . ASP A 1 265 ? -21.100 -5.632 -9.093 1.00 80.94 265 ASP A CA 1
ATOM 2143 C C . ASP A 1 265 ? -20.051 -4.632 -8.557 1.00 80.94 265 ASP A C 1
ATOM 2145 O O . ASP A 1 265 ? -18.847 -4.704 -8.830 1.00 80.94 265 ASP A O 1
ATOM 2149 N N . ASN A 1 266 ? -20.516 -3.670 -7.751 1.00 86.00 266 ASN A N 1
ATOM 2150 C CA . ASN A 1 266 ? -19.664 -2.678 -7.084 1.00 86.00 266 ASN A CA 1
ATOM 2151 C C . ASN A 1 266 ? -18.725 -3.303 -6.033 1.00 86.00 266 ASN A C 1
ATOM 2153 O O . ASN A 1 266 ? -17.645 -2.765 -5.776 1.00 86.00 266 ASN A O 1
ATOM 2157 N N . VAL A 1 267 ? -19.115 -4.420 -5.412 1.00 87.81 267 VAL A N 1
ATOM 2158 C CA . VAL A 1 267 ? -18.275 -5.134 -4.441 1.00 87.81 267 VAL A CA 1
ATOM 2159 C C . VAL A 1 267 ? -17.103 -5.769 -5.179 1.00 87.81 267 VAL A C 1
ATOM 2161 O O . VAL A 1 267 ? -15.947 -5.484 -4.850 1.00 87.81 267 VAL A O 1
ATOM 2164 N N . MET A 1 268 ? -17.393 -6.500 -6.256 1.00 88.50 268 MET A N 1
ATOM 2165 C CA . MET A 1 268 ? -16.387 -7.126 -7.113 1.00 88.50 268 MET A CA 1
ATOM 2166 C C . MET A 1 268 ? -15.462 -6.096 -7.774 1.00 88.50 268 MET A C 1
ATOM 2168 O O . MET A 1 268 ? -14.246 -6.299 -7.838 1.00 88.50 268 MET A O 1
ATOM 2172 N N . ARG A 1 269 ? -15.998 -4.941 -8.199 1.00 90.50 269 ARG A N 1
ATOM 2173 C CA . ARG A 1 269 ? -15.194 -3.811 -8.700 1.00 90.50 269 ARG A CA 1
ATOM 2174 C C . ARG A 1 269 ? -14.173 -3.354 -7.654 1.00 90.50 269 ARG A C 1
ATOM 2176 O O . ARG A 1 269 ? -12.995 -3.213 -7.978 1.00 90.50 269 ARG A O 1
ATOM 2183 N N . LYS A 1 270 ? -14.605 -3.111 -6.410 1.00 90.75 270 LYS A N 1
ATOM 2184 C CA . LYS A 1 270 ? -13.718 -2.641 -5.330 1.00 90.75 270 LYS A CA 1
ATOM 2185 C C . LYS A 1 270 ? -12.684 -3.689 -4.943 1.00 90.75 270 LYS A C 1
ATOM 2187 O O . LYS A 1 270 ? -11.518 -3.336 -4.781 1.00 90.75 270 LYS A O 1
ATOM 2192 N N . GLN A 1 271 ? -13.095 -4.950 -4.834 1.00 91.94 271 GLN A N 1
ATOM 2193 C CA . GLN A 1 271 ? -12.193 -6.072 -4.592 1.00 91.94 271 GLN A CA 1
ATOM 2194 C C . GLN A 1 271 ? -11.096 -6.127 -5.652 1.00 91.94 271 GLN A C 1
ATOM 2196 O O . GLN A 1 271 ? -9.914 -6.128 -5.312 1.00 91.94 271 GLN A O 1
ATOM 2201 N N . THR A 1 272 ? -11.486 -6.105 -6.926 1.00 93.69 272 THR A N 1
ATOM 2202 C CA . THR A 1 272 ? -10.565 -6.162 -8.064 1.00 93.69 272 THR A CA 1
ATOM 2203 C C . THR A 1 272 ? -9.604 -4.974 -8.049 1.00 93.69 272 THR A C 1
ATOM 2205 O O . THR A 1 272 ? -8.394 -5.177 -8.096 1.00 93.69 272 THR A O 1
ATOM 2208 N N . PHE A 1 273 ? -10.113 -3.748 -7.883 1.00 94.19 273 PHE A N 1
ATOM 2209 C CA . PHE A 1 273 ? -9.293 -2.533 -7.843 1.00 94.19 273 PHE A CA 1
ATOM 2210 C C . PHE A 1 273 ? -8.251 -2.564 -6.718 1.00 94.19 273 PHE A C 1
ATOM 2212 O O . PHE A 1 273 ? -7.052 -2.452 -6.967 1.00 94.19 273 PHE A O 1
ATOM 2219 N N . TYR A 1 274 ? -8.685 -2.745 -5.467 1.00 93.88 274 TYR A N 1
ATOM 2220 C CA . TYR A 1 274 ? -7.781 -2.706 -4.315 1.00 93.88 274 TYR A CA 1
ATOM 2221 C C . TYR A 1 274 ? -6.803 -3.887 -4.300 1.00 93.88 274 TYR A C 1
ATOM 2223 O O . TYR A 1 274 ? -5.662 -3.739 -3.854 1.00 93.88 274 TYR A O 1
ATOM 2231 N N . THR A 1 275 ? -7.217 -5.048 -4.814 1.00 94.19 275 THR A N 1
ATOM 2232 C CA . THR A 1 275 ? -6.341 -6.214 -4.979 1.00 94.19 275 THR A CA 1
ATOM 2233 C C . THR A 1 275 ? -5.286 -5.953 -6.048 1.00 94.19 275 THR A C 1
ATOM 2235 O O . THR A 1 275 ? -4.107 -6.170 -5.770 1.00 94.19 275 THR A O 1
ATOM 2238 N N . ALA A 1 276 ? -5.677 -5.430 -7.213 1.00 95.62 276 ALA A N 1
ATOM 2239 C CA . ALA A 1 276 ? -4.766 -5.095 -8.303 1.00 95.62 276 ALA A CA 1
ATOM 2240 C C . ALA A 1 276 ? -3.762 -4.010 -7.904 1.00 95.62 276 ALA A C 1
ATOM 2242 O O . ALA A 1 276 ? -2.571 -4.180 -8.139 1.00 95.62 276 ALA A O 1
ATOM 2243 N N . VAL A 1 277 ? -4.200 -2.945 -7.222 1.00 95.81 277 VAL A N 1
ATOM 2244 C CA . VAL A 1 277 ? -3.302 -1.894 -6.712 1.00 95.81 277 VAL A CA 1
ATOM 2245 C C . VAL A 1 277 ? -2.270 -2.461 -5.735 1.00 95.81 277 VAL A C 1
ATOM 2247 O O . VAL A 1 277 ? -1.094 -2.108 -5.821 1.00 95.81 277 VAL A O 1
ATOM 2250 N N . ASN A 1 278 ? -2.685 -3.341 -4.818 1.00 94.06 278 ASN A N 1
ATOM 2251 C CA . ASN A 1 278 ? -1.765 -3.971 -3.871 1.00 94.06 278 ASN A CA 1
ATOM 2252 C C . ASN A 1 278 ? -0.737 -4.850 -4.603 1.00 94.06 278 ASN A C 1
ATOM 2254 O O . ASN A 1 278 ? 0.460 -4.666 -4.410 1.00 94.06 278 ASN A O 1
ATOM 2258 N N . VAL A 1 279 ? -1.190 -5.729 -5.511 1.00 93.88 279 VAL A N 1
ATOM 2259 C CA . VAL A 1 279 ? -0.299 -6.593 -6.309 1.00 93.88 279 VAL A CA 1
ATOM 2260 C C . VAL A 1 279 ? 0.663 -5.765 -7.155 1.00 93.88 279 VAL A C 1
ATOM 2262 O O . VAL A 1 279 ? 1.856 -6.044 -7.148 1.00 93.88 279 VAL A O 1
ATOM 2265 N N . TYR A 1 280 ? 0.169 -4.732 -7.839 1.00 95.62 280 TYR A N 1
ATOM 2266 C CA . TYR A 1 280 ? 0.975 -3.823 -8.650 1.00 95.62 280 TYR A CA 1
ATOM 2267 C C . TYR A 1 280 ? 2.104 -3.188 -7.831 1.00 95.62 280 TYR A C 1
ATOM 2269 O O . TYR A 1 280 ? 3.276 -3.309 -8.183 1.00 95.62 280 TYR A O 1
ATOM 2277 N N . LEU A 1 281 ? 1.769 -2.543 -6.712 1.00 94.44 281 LEU A N 1
ATOM 2278 C CA . LEU A 1 281 ? 2.754 -1.816 -5.915 1.00 94.44 281 LEU A CA 1
ATOM 2279 C C . LEU A 1 281 ? 3.711 -2.757 -5.172 1.00 94.44 281 LEU A C 1
ATOM 2281 O O . LEU A 1 281 ? 4.907 -2.470 -5.123 1.00 94.44 281 LEU A O 1
ATOM 2285 N N . GLU A 1 282 ? 3.221 -3.881 -4.642 1.00 92.31 282 GLU A N 1
ATOM 2286 C CA . GLU A 1 282 ? 4.062 -4.892 -3.992 1.00 92.31 282 GLU A CA 1
ATOM 2287 C C . GLU A 1 282 ? 5.056 -5.497 -4.987 1.00 92.31 282 GLU A C 1
ATOM 2289 O O . GLU A 1 282 ? 6.262 -5.523 -4.729 1.00 92.31 282 GLU A O 1
ATOM 2294 N N . ALA A 1 283 ? 4.565 -5.951 -6.140 1.00 91.75 283 ALA A N 1
ATOM 2295 C CA . ALA A 1 283 ? 5.387 -6.589 -7.155 1.00 91.75 283 ALA A CA 1
ATOM 2296 C C . ALA A 1 283 ? 6.415 -5.610 -7.744 1.00 91.75 283 ALA A C 1
ATOM 2298 O O . ALA A 1 283 ? 7.592 -5.953 -7.852 1.00 91.75 283 ALA A O 1
ATOM 2299 N N . ALA A 1 284 ? 6.015 -4.368 -8.047 1.00 92.75 284 ALA A N 1
ATOM 2300 C CA . ALA A 1 284 ? 6.936 -3.327 -8.501 1.00 92.75 284 ALA A CA 1
ATOM 2301 C C . ALA A 1 284 ? 8.039 -3.057 -7.466 1.00 92.75 284 ALA A C 1
ATOM 2303 O O . ALA A 1 284 ? 9.219 -3.018 -7.813 1.00 92.75 284 ALA A O 1
ATOM 2304 N N . ALA A 1 285 ? 7.678 -2.915 -6.188 1.00 90.25 285 ALA A N 1
ATOM 2305 C CA . ALA A 1 285 ? 8.644 -2.654 -5.128 1.00 90.25 285 ALA A CA 1
ATOM 2306 C C . ALA A 1 285 ? 9.627 -3.815 -4.935 1.00 90.25 285 ALA A C 1
ATOM 2308 O O . ALA A 1 285 ? 10.826 -3.577 -4.803 1.00 90.25 285 ALA A O 1
ATOM 2309 N N . ARG A 1 286 ? 9.152 -5.068 -4.948 1.00 87.56 286 ARG A N 1
ATOM 2310 C CA . ARG A 1 286 ? 10.018 -6.254 -4.836 1.00 87.56 286 ARG A CA 1
ATOM 2311 C C . ARG A 1 286 ? 10.931 -6.411 -6.053 1.00 87.56 286 ARG A C 1
ATOM 2313 O O . ARG A 1 286 ? 12.124 -6.654 -5.887 1.00 87.56 286 ARG A O 1
ATOM 2320 N N . TYR A 1 287 ? 10.414 -6.177 -7.260 1.00 88.81 287 TYR A N 1
ATOM 2321 C CA . TYR A 1 287 ? 11.220 -6.156 -8.481 1.00 88.81 287 TYR A CA 1
ATOM 2322 C C . TYR A 1 287 ? 12.360 -5.132 -8.393 1.00 88.81 287 TYR A C 1
ATOM 2324 O O . TYR A 1 287 ? 13.509 -5.462 -8.696 1.00 88.81 287 TYR A O 1
ATOM 2332 N N . VAL A 1 288 ? 12.071 -3.904 -7.949 1.00 87.00 288 VAL A N 1
ATOM 2333 C CA . VAL A 1 288 ? 13.096 -2.858 -7.813 1.00 87.00 288 VAL A CA 1
ATOM 2334 C C . VAL A 1 288 ? 14.022 -3.129 -6.633 1.00 87.00 288 VAL A C 1
ATOM 2336 O O . VAL A 1 288 ? 15.202 -2.835 -6.736 1.00 87.00 288 VAL A O 1
ATOM 2339 N N . ALA A 1 289 ? 13.560 -3.757 -5.553 1.00 82.81 289 ALA A N 1
ATOM 2340 C CA . ALA A 1 289 ? 14.442 -4.167 -4.461 1.00 82.81 289 ALA A CA 1
ATOM 2341 C C . ALA A 1 289 ? 15.516 -5.164 -4.916 1.00 82.81 289 ALA A C 1
ATOM 2343 O O . ALA A 1 289 ? 16.647 -5.074 -4.452 1.00 82.81 289 ALA A O 1
ATOM 2344 N N . ILE A 1 290 ? 15.188 -6.063 -5.851 1.00 80.31 290 ILE A N 1
ATOM 2345 C CA . ILE A 1 290 ? 16.148 -7.003 -6.448 1.00 80.31 290 ILE A CA 1
ATOM 2346 C C . ILE A 1 290 ? 16.990 -6.320 -7.536 1.00 80.31 290 ILE A C 1
ATOM 2348 O O . ILE A 1 290 ? 18.182 -6.593 -7.676 1.00 80.31 290 ILE A O 1
ATOM 2352 N N . SER A 1 291 ? 16.366 -5.458 -8.342 1.00 77.62 291 SER A N 1
ATOM 2353 C CA . SER A 1 291 ? 16.994 -4.880 -9.534 1.00 77.62 291 SER A CA 1
ATOM 2354 C C . SER A 1 291 ? 17.844 -3.652 -9.231 1.00 77.62 291 SER A C 1
ATOM 2356 O O . SER A 1 291 ? 18.884 -3.497 -9.849 1.00 77.62 291 SER A O 1
ATOM 2358 N N . GLU A 1 292 ? 17.402 -2.783 -8.320 1.00 78.38 292 GLU A N 1
ATOM 2359 C CA . GLU A 1 292 ? 18.128 -1.614 -7.811 1.00 78.38 292 GLU A CA 1
ATOM 2360 C C . GLU A 1 292 ? 17.892 -1.378 -6.312 1.00 78.38 292 GLU A C 1
ATOM 2362 O O . GLU A 1 292 ? 17.194 -0.433 -5.920 1.00 78.38 292 GLU A O 1
ATOM 2367 N N . PRO A 1 293 ? 18.551 -2.169 -5.443 1.00 77.38 293 PRO A N 1
ATOM 2368 C CA . PRO A 1 293 ? 18.422 -2.041 -3.991 1.00 77.38 293 PRO A CA 1
ATOM 2369 C C . PRO A 1 293 ? 18.697 -0.619 -3.475 1.00 77.38 293 PRO A C 1
ATOM 2371 O O . PRO A 1 293 ? 18.133 -0.190 -2.472 1.00 77.38 293 PRO A O 1
ATOM 2374 N N . SER A 1 294 ? 19.554 0.138 -4.171 1.00 76.38 294 SER A N 1
ATOM 2375 C CA . SER A 1 294 ? 19.941 1.504 -3.791 1.00 76.38 294 SER A CA 1
ATOM 2376 C C . SER A 1 294 ? 18.792 2.523 -3.811 1.00 76.38 294 SER A C 1
ATOM 2378 O O . SER A 1 294 ? 18.903 3.567 -3.166 1.00 76.38 294 SER A O 1
ATOM 2380 N N . LEU A 1 295 ? 17.700 2.227 -4.526 1.00 78.06 295 LEU A N 1
ATOM 2381 C CA . LEU A 1 295 ? 16.497 3.063 -4.591 1.00 78.06 295 LEU A CA 1
ATOM 2382 C C . LEU A 1 295 ? 15.485 2.750 -3.479 1.00 78.06 295 LEU A C 1
ATOM 2384 O O . LEU A 1 295 ? 14.519 3.498 -3.314 1.00 78.06 295 LEU A O 1
ATOM 2388 N N . MET A 1 296 ? 15.694 1.671 -2.722 1.00 78.75 296 MET A N 1
ATOM 2389 C CA . MET A 1 296 ? 14.808 1.230 -1.646 1.00 78.75 296 MET A CA 1
ATOM 2390 C C . MET A 1 296 ? 15.314 1.700 -0.274 1.00 78.75 296 MET A C 1
ATOM 2392 O O . MET A 1 296 ? 16.482 2.057 -0.097 1.00 78.75 296 MET A O 1
ATOM 2396 N N . CYS A 1 297 ? 14.439 1.695 0.738 1.00 65.19 297 CYS A N 1
ATOM 2397 C CA . CYS A 1 297 ? 14.870 1.864 2.128 1.00 65.19 297 CYS A CA 1
ATOM 2398 C C . CYS A 1 297 ? 15.923 0.795 2.481 1.00 65.19 297 CYS A C 1
ATOM 2400 O O . CYS A 1 297 ? 15.769 -0.359 2.078 1.00 65.19 297 CYS A O 1
ATOM 2402 N N . LYS A 1 298 ? 16.969 1.166 3.242 1.00 54.75 298 LYS A N 1
ATOM 2403 C CA . LYS A 1 298 ? 18.045 0.260 3.687 1.00 54.75 298 LYS A CA 1
ATOM 2404 C C . LYS A 1 298 ? 17.455 -0.914 4.474 1.00 54.75 298 LYS A C 1
ATOM 2406 O O . LYS A 1 298 ? 17.301 -0.844 5.691 1.00 54.75 298 LYS A O 1
ATOM 2411 N N . THR A 1 299 ? 17.109 -1.983 3.778 1.00 42.72 299 THR A N 1
ATOM 2412 C CA . THR A 1 299 ? 16.878 -3.294 4.368 1.00 42.72 299 THR A CA 1
ATOM 2413 C C . THR A 1 299 ? 18.237 -3.967 4.521 1.00 42.72 299 THR A C 1
ATOM 2415 O O . THR A 1 299 ? 19.189 -3.681 3.799 1.00 42.72 299 THR A O 1
ATOM 2418 N N . THR A 1 300 ? 18.366 -4.777 5.561 1.00 34.19 300 THR A N 1
ATOM 2419 C CA . THR A 1 300 ? 19.613 -5.323 6.113 1.00 34.19 300 THR A CA 1
ATOM 2420 C C . THR A 1 300 ? 20.395 -6.255 5.179 1.00 34.19 300 THR A C 1
ATOM 2422 O O . THR A 1 300 ? 21.458 -6.737 5.574 1.00 34.19 300 THR A O 1
ATOM 2425 N N . SER A 1 301 ? 19.946 -6.502 3.946 1.00 35.66 301 SER A N 1
ATOM 2426 C CA . SER A 1 301 ? 20.676 -7.339 2.998 1.00 35.66 301 SER A CA 1
ATOM 2427 C C . SER A 1 301 ? 21.768 -6.533 2.279 1.00 35.66 301 SER A C 1
ATOM 2429 O O . SER A 1 301 ? 21.529 -5.707 1.400 1.00 35.66 301 SER A O 1
ATOM 2431 N N . LYS A 1 302 ? 23.025 -6.794 2.659 1.00 32.72 302 LYS A N 1
ATOM 2432 C CA . LYS A 1 302 ? 24.236 -6.386 1.924 1.00 32.72 302 LYS A CA 1
ATOM 2433 C C . LYS A 1 302 ? 24.367 -7.206 0.641 1.00 32.72 302 LYS A C 1
ATOM 2435 O O . LYS A 1 302 ? 25.262 -8.035 0.513 1.00 32.72 302 LYS A O 1
ATOM 2440 N N . GLN A 1 303 ? 23.449 -7.011 -0.286 1.00 38.22 303 GLN A N 1
ATOM 2441 C CA . GLN A 1 303 ? 23.383 -7.809 -1.494 1.00 38.22 303 GLN A CA 1
ATOM 2442 C C . GLN A 1 303 ? 23.485 -6.885 -2.707 1.00 38.22 303 GLN A C 1
ATOM 2444 O O . GLN A 1 303 ? 22.552 -6.191 -3.099 1.00 38.22 303 GLN A O 1
ATOM 2449 N N . THR A 1 304 ? 24.701 -6.804 -3.241 1.00 35.25 304 THR A N 1
ATOM 2450 C CA . THR A 1 304 ? 25.009 -6.151 -4.513 1.00 35.25 304 THR A CA 1
ATOM 2451 C C . THR A 1 304 ? 24.685 -7.116 -5.641 1.00 35.25 304 THR A C 1
ATOM 2453 O O . THR A 1 304 ? 25.368 -8.129 -5.775 1.00 35.25 304 THR A O 1
ATOM 2456 N N . TYR A 1 305 ? 23.685 -6.791 -6.456 1.00 46.56 305 TYR A N 1
ATOM 2457 C CA . TYR A 1 305 ? 23.266 -7.628 -7.578 1.00 46.56 305 TYR A CA 1
ATOM 2458 C C . TYR A 1 305 ? 23.338 -6.907 -8.927 1.00 46.56 305 TYR A C 1
ATOM 2460 O O . TYR A 1 305 ? 23.503 -5.690 -9.004 1.00 46.56 305 TYR A O 1
ATOM 2468 N N . SER A 1 306 ? 23.286 -7.725 -9.983 1.00 41.94 306 SER A N 1
ATOM 2469 C CA . SER A 1 306 ? 23.506 -7.390 -11.394 1.00 41.94 306 SER A CA 1
ATOM 2470 C C . SER A 1 306 ? 22.738 -6.150 -11.878 1.00 41.94 306 SER A C 1
ATOM 2472 O O . SER A 1 306 ? 21.515 -6.080 -11.754 1.00 41.94 306 SER A O 1
ATOM 2474 N N . GLN A 1 307 ? 23.484 -5.230 -12.505 1.00 46.88 307 GLN A N 1
ATOM 2475 C CA . GLN A 1 307 ? 23.091 -3.888 -12.974 1.00 46.88 307 GLN A CA 1
ATOM 2476 C C . GLN A 1 307 ? 22.238 -3.877 -14.258 1.00 46.88 307 GLN A C 1
ATOM 2478 O O . GLN A 1 307 ? 21.980 -2.813 -14.819 1.00 46.88 307 GLN A O 1
ATOM 2483 N N . PHE A 1 308 ? 21.815 -5.043 -14.756 1.00 48.66 308 PHE A N 1
ATOM 2484 C CA . PHE A 1 308 ? 21.127 -5.167 -16.041 1.00 48.66 308 PHE A CA 1
ATOM 2485 C C . PHE A 1 308 ? 19.875 -6.047 -15.940 1.00 48.66 308 PHE A C 1
ATOM 2487 O O . PHE A 1 308 ? 19.996 -7.261 -15.784 1.00 48.66 308 PHE A O 1
ATOM 2494 N N . PRO A 1 309 ? 18.661 -5.474 -16.038 1.00 47.28 309 PRO A N 1
ATOM 2495 C CA . PRO A 1 309 ? 17.417 -6.234 -15.867 1.00 47.28 309 PRO A CA 1
ATOM 2496 C C . PRO A 1 309 ? 16.905 -6.928 -17.124 1.00 47.28 309 PRO A C 1
ATOM 2498 O O . PRO A 1 309 ? 16.126 -7.864 -17.010 1.00 47.28 309 PRO A O 1
ATOM 2501 N N . ILE A 1 310 ? 17.269 -6.454 -18.316 1.00 49.50 310 ILE A N 1
ATOM 2502 C CA . ILE A 1 310 ? 16.369 -6.620 -19.470 1.00 49.50 310 ILE A CA 1
ATOM 2503 C C . ILE A 1 310 ? 16.801 -7.735 -20.431 1.00 49.50 310 ILE A C 1
ATOM 2505 O O . ILE A 1 310 ? 15.948 -8.316 -21.096 1.00 49.50 310 ILE A O 1
ATOM 2509 N N . TYR A 1 311 ? 18.078 -8.129 -20.459 1.00 42.84 311 TYR A N 1
ATOM 2510 C CA . TYR A 1 311 ? 18.543 -9.129 -21.434 1.00 42.84 311 TYR A CA 1
ATOM 2511 C C . TYR A 1 311 ? 17.962 -10.541 -21.222 1.00 42.84 311 TYR A C 1
ATOM 2513 O O . TYR A 1 311 ? 17.948 -11.330 -22.158 1.00 42.84 311 TYR A O 1
ATOM 2521 N N . GLY A 1 312 ? 17.427 -10.849 -20.034 1.00 42.78 312 GLY A N 1
ATOM 2522 C CA . GLY A 1 312 ? 16.796 -12.142 -19.735 1.00 42.78 312 GLY A CA 1
ATOM 2523 C C . GLY A 1 312 ? 15.263 -12.171 -19.807 1.00 42.78 312 GLY A C 1
ATOM 2524 O O . GLY A 1 312 ? 14.681 -13.220 -19.576 1.00 42.78 312 GLY A O 1
ATOM 2525 N N . MET A 1 313 ? 14.569 -11.057 -20.078 1.00 46.41 313 MET A N 1
ATOM 2526 C CA . MET A 1 313 ? 13.092 -10.957 -19.975 1.00 46.41 313 MET A CA 1
ATOM 2527 C C . MET A 1 313 ? 12.333 -11.221 -21.294 1.00 46.41 313 MET A C 1
ATOM 2529 O O . MET A 1 313 ? 11.163 -10.842 -21.439 1.00 46.41 313 MET A O 1
ATOM 2533 N N . ILE A 1 314 ? 13.010 -11.835 -22.269 1.00 42.59 314 ILE A N 1
ATOM 2534 C CA . ILE A 1 314 ? 12.450 -12.279 -23.561 1.00 42.59 314 ILE A CA 1
ATOM 2535 C C . ILE A 1 314 ? 12.148 -13.793 -23.535 1.00 42.59 314 ILE A C 1
ATOM 2537 O O . ILE A 1 314 ? 11.790 -14.372 -24.549 1.00 42.59 314 ILE A O 1
ATOM 2541 N N . ILE A 1 315 ? 12.259 -14.448 -22.377 1.00 38.44 315 ILE A N 1
ATOM 2542 C CA . ILE A 1 315 ? 11.805 -15.833 -22.220 1.00 38.44 315 ILE A CA 1
ATOM 2543 C C . ILE A 1 315 ? 10.329 -15.793 -21.825 1.00 38.44 315 ILE A C 1
ATOM 2545 O O . ILE A 1 315 ? 9.953 -15.078 -20.891 1.00 38.44 315 ILE A O 1
ATOM 2549 N N . ASP A 1 316 ? 9.507 -16.497 -22.596 1.00 36.91 316 ASP A N 1
ATOM 2550 C CA . ASP A 1 316 ? 8.080 -16.667 -22.355 1.00 36.91 316 ASP A CA 1
ATOM 2551 C C . ASP A 1 316 ? 7.866 -17.212 -20.926 1.00 36.91 316 ASP A C 1
ATOM 2553 O O . ASP A 1 316 ? 8.525 -18.184 -20.555 1.00 36.91 316 ASP A O 1
ATOM 2557 N N . PRO A 1 317 ? 7.016 -16.606 -20.074 1.00 42.03 317 PRO A N 1
ATOM 2558 C CA . PRO A 1 317 ? 6.758 -17.110 -18.721 1.00 42.03 317 PRO A CA 1
ATOM 2559 C C . PRO A 1 317 ? 6.251 -18.562 -18.664 1.00 42.03 317 PRO A C 1
ATOM 2561 O O . PRO A 1 317 ? 6.340 -19.176 -17.596 1.00 42.03 317 PRO A O 1
ATOM 2564 N N . ASP A 1 318 ? 5.736 -19.103 -19.773 1.00 40.09 318 ASP A N 1
ATOM 2565 C CA . ASP A 1 318 ? 5.308 -20.503 -19.878 1.00 40.09 318 ASP A CA 1
ATOM 2566 C C . ASP A 1 318 ? 6.476 -21.477 -20.151 1.00 40.09 318 ASP A C 1
ATOM 2568 O O . ASP A 1 318 ? 6.385 -22.659 -19.811 1.00 40.09 318 ASP A O 1
ATOM 2572 N N . ASP A 1 319 ? 7.620 -20.979 -20.629 1.00 40.34 319 ASP A N 1
ATOM 2573 C CA . ASP A 1 319 ? 8.839 -21.760 -20.840 1.00 40.34 319 ASP A CA 1
ATOM 2574 C C . ASP A 1 319 ? 9.767 -21.629 -19.629 1.00 40.34 319 ASP A C 1
ATOM 2576 O O . ASP A 1 319 ? 10.695 -20.819 -19.593 1.00 40.34 319 ASP A O 1
ATOM 2580 N N . ARG A 1 320 ? 9.561 -22.469 -18.605 1.00 38.06 320 ARG A N 1
ATOM 2581 C CA . ARG A 1 320 ? 10.611 -22.685 -17.595 1.00 38.06 320 ARG A CA 1
ATOM 2582 C C . ARG A 1 320 ? 11.851 -23.234 -18.310 1.00 38.06 320 ARG A C 1
ATOM 2584 O O . ARG A 1 320 ? 11.775 -24.357 -18.814 1.00 38.06 320 ARG A O 1
ATOM 2591 N N . PRO A 1 321 ? 13.010 -22.548 -18.295 1.00 35.88 321 PRO A N 1
ATOM 2592 C CA . PRO A 1 321 ? 14.235 -23.129 -18.818 1.00 35.88 321 PRO A CA 1
ATOM 2593 C C . PRO A 1 321 ? 14.611 -24.316 -17.928 1.00 35.88 321 PRO A C 1
ATOM 2595 O O . PRO A 1 321 ? 15.047 -24.150 -16.788 1.00 35.88 321 PRO A O 1
ATOM 2598 N N . GLN A 1 322 ? 14.399 -25.535 -18.421 1.00 38.31 322 GLN A N 1
ATOM 2599 C CA . GLN A 1 322 ? 14.925 -26.736 -17.788 1.00 38.31 322 GLN A CA 1
ATOM 2600 C C . GLN A 1 322 ? 16.424 -26.800 -18.088 1.00 38.31 322 GLN A C 1
ATOM 2602 O O . GLN A 1 322 ? 16.831 -27.210 -19.171 1.00 38.31 322 GLN A O 1
ATOM 2607 N N . GLY A 1 323 ? 17.264 -26.384 -17.141 1.00 34.75 323 GLY A N 1
ATOM 2608 C CA . GLY A 1 323 ? 18.714 -26.495 -17.284 1.00 34.75 323 GLY A CA 1
ATOM 2609 C C . GLY A 1 323 ? 19.390 -26.852 -15.968 1.00 34.75 323 GLY A C 1
ATOM 2610 O O . GLY A 1 323 ? 19.162 -26.235 -14.938 1.00 34.75 323 GLY A O 1
ATOM 2611 N N . LYS A 1 324 ? 20.224 -27.890 -16.010 1.00 31.91 324 LYS A N 1
ATOM 2612 C CA . LYS A 1 324 ? 20.886 -28.553 -14.875 1.00 31.91 324 LYS A CA 1
ATOM 2613 C C . LYS A 1 324 ? 22.149 -27.832 -14.359 1.00 31.91 324 LYS A C 1
ATOM 2615 O O . LYS A 1 324 ? 23.038 -28.485 -13.826 1.00 31.91 324 LYS A O 1
ATOM 2620 N N . TYR A 1 325 ? 22.255 -26.512 -14.506 1.00 38.53 325 TYR A N 1
ATOM 2621 C CA . TYR A 1 325 ? 23.454 -25.755 -14.115 1.00 38.53 325 TYR A CA 1
ATOM 2622 C C . TYR A 1 325 ? 23.092 -24.382 -13.564 1.00 38.53 325 TYR A C 1
ATOM 2624 O O . TYR A 1 325 ? 23.361 -23.382 -14.219 1.00 38.53 325 TYR A O 1
ATOM 2632 N N . TYR A 1 326 ? 22.475 -24.298 -12.385 1.00 39.19 326 TYR A N 1
ATOM 2633 C CA . TYR A 1 326 ? 22.100 -22.987 -11.867 1.00 39.19 326 TYR A CA 1
ATOM 2634 C C . TYR A 1 326 ? 22.384 -22.809 -10.375 1.00 39.19 326 TYR A C 1
ATOM 2636 O O . TYR A 1 326 ? 21.812 -23.459 -9.507 1.00 39.19 326 TYR A O 1
ATOM 2644 N N . ASP A 1 327 ? 23.338 -21.909 -10.145 1.00 41.66 327 ASP A N 1
ATOM 2645 C CA . ASP A 1 327 ? 23.725 -21.273 -8.890 1.00 41.66 327 ASP A CA 1
ATOM 2646 C C . ASP A 1 327 ? 22.609 -20.321 -8.395 1.00 41.66 327 ASP A C 1
ATOM 2648 O O . ASP A 1 327 ? 21.708 -19.972 -9.164 1.00 41.66 327 ASP A O 1
ATOM 2652 N N . LYS A 1 328 ? 22.695 -19.829 -7.149 1.00 49.69 328 LYS A N 1
ATOM 2653 C CA . LYS A 1 328 ? 21.705 -18.934 -6.490 1.00 49.69 328 LYS A CA 1
ATOM 2654 C C . LYS A 1 328 ? 21.235 -17.740 -7.345 1.00 49.69 328 LYS A C 1
ATOM 2656 O O . LYS A 1 328 ? 20.140 -17.228 -7.149 1.00 49.69 328 LYS A O 1
ATOM 2661 N N . ASN A 1 329 ? 22.041 -17.315 -8.319 1.00 52.19 329 ASN A N 1
ATOM 2662 C CA . ASN A 1 329 ? 21.736 -16.233 -9.258 1.00 52.19 329 ASN A CA 1
ATOM 2663 C C . ASN A 1 329 ? 20.547 -16.514 -10.207 1.00 52.19 329 ASN A C 1
ATOM 2665 O O . ASN A 1 329 ? 20.002 -15.569 -10.777 1.00 52.19 329 ASN A O 1
ATOM 2669 N N . PHE A 1 330 ? 20.154 -17.775 -10.421 1.00 55.16 330 PHE A N 1
ATOM 2670 C CA . PHE A 1 330 ? 19.029 -18.128 -11.300 1.00 55.16 330 PHE A CA 1
ATOM 2671 C C . PHE A 1 330 ? 17.673 -18.057 -10.593 1.00 55.16 330 PHE A C 1
ATOM 2673 O O . PHE A 1 330 ? 16.700 -17.594 -11.189 1.00 55.16 330 PHE A O 1
ATOM 2680 N N . ASP A 1 331 ? 17.619 -18.448 -9.318 1.00 59.16 331 ASP A N 1
ATOM 2681 C CA . ASP A 1 331 ? 16.407 -18.326 -8.501 1.00 59.16 331 ASP A CA 1
ATOM 2682 C C . ASP A 1 331 ? 15.997 -16.849 -8.373 1.00 59.16 331 ASP A C 1
ATOM 2684 O O . ASP A 1 331 ? 14.839 -16.503 -8.616 1.00 59.16 331 ASP A O 1
ATOM 2688 N N . ASP A 1 332 ? 16.973 -15.960 -8.148 1.00 60.69 332 ASP A N 1
ATOM 2689 C CA . ASP A 1 332 ? 16.773 -14.505 -8.104 1.00 60.69 332 ASP A CA 1
ATOM 2690 C C . ASP A 1 332 ? 16.305 -13.930 -9.462 1.00 60.69 332 ASP A C 1
ATOM 2692 O O . ASP A 1 332 ? 15.529 -12.968 -9.510 1.00 60.69 332 ASP A O 1
ATOM 2696 N N . LEU A 1 333 ? 16.754 -14.503 -10.589 1.00 64.31 333 LEU A N 1
ATOM 2697 C CA . LEU A 1 333 ? 16.332 -14.099 -11.938 1.00 64.31 333 LEU A CA 1
ATOM 2698 C C . LEU A 1 333 ? 14.866 -14.478 -12.195 1.00 64.31 333 LEU A C 1
ATOM 2700 O O . LEU A 1 333 ? 14.093 -13.656 -12.695 1.00 64.31 333 LEU A O 1
ATOM 2704 N N . CYS A 1 334 ? 14.489 -15.701 -11.821 1.00 68.50 334 CYS A N 1
ATOM 2705 C CA . CYS A 1 334 ? 13.126 -16.209 -11.929 1.00 68.50 334 CYS A CA 1
ATOM 2706 C C . CYS A 1 334 ? 12.168 -15.406 -11.032 1.00 68.50 334 CYS A C 1
ATOM 2708 O O . CYS A 1 334 ? 11.110 -14.963 -11.482 1.00 68.50 334 CYS A O 1
ATOM 2710 N N . GLU A 1 335 ? 12.566 -15.120 -9.788 1.00 73.69 335 GLU A N 1
ATOM 2711 C CA . GLU A 1 335 ? 11.794 -14.293 -8.855 1.00 73.69 335 GLU A CA 1
ATOM 2712 C C . GLU A 1 335 ? 11.615 -12.855 -9.381 1.00 73.69 335 GLU A C 1
ATOM 2714 O O . GLU A 1 335 ? 10.501 -12.318 -9.395 1.00 73.69 335 GLU A O 1
ATOM 2719 N N . ARG A 1 336 ? 12.684 -12.239 -9.903 1.00 77.62 336 ARG A N 1
ATOM 2720 C CA . ARG A 1 336 ? 12.624 -10.909 -10.530 1.00 77.62 336 ARG A CA 1
ATOM 2721 C C . ARG A 1 336 ? 11.637 -10.873 -11.699 1.00 77.62 336 ARG A C 1
ATOM 2723 O O . ARG A 1 336 ? 10.842 -9.936 -11.793 1.00 77.62 336 ARG A O 1
ATOM 2730 N N . GLN A 1 337 ? 11.686 -11.867 -12.587 1.00 80.12 337 GLN A N 1
ATOM 2731 C CA . GLN A 1 337 ? 10.764 -11.977 -13.721 1.00 80.12 337 GLN A CA 1
ATOM 2732 C C . GLN A 1 337 ? 9.314 -12.111 -13.255 1.00 80.12 337 GLN A C 1
ATOM 2734 O O . GLN A 1 337 ? 8.446 -11.395 -13.756 1.00 80.12 337 GLN A O 1
ATOM 2739 N N . GLN A 1 338 ? 9.053 -12.964 -12.262 1.00 82.62 338 GLN A N 1
ATOM 2740 C CA . GLN A 1 338 ? 7.712 -13.157 -11.710 1.00 82.62 338 GLN A CA 1
ATOM 2741 C C . GLN A 1 338 ? 7.140 -11.859 -11.135 1.00 82.62 338 GLN A C 1
ATOM 2743 O O . GLN A 1 338 ? 6.003 -11.506 -11.452 1.00 82.62 338 GLN A O 1
ATOM 2748 N N . TYR A 1 339 ? 7.917 -11.103 -10.351 1.00 87.44 339 TYR A N 1
ATOM 2749 C CA . TYR A 1 339 ? 7.460 -9.814 -9.826 1.00 87.44 339 TYR A CA 1
ATOM 2750 C C . TYR A 1 339 ? 7.223 -8.783 -10.927 1.00 87.44 339 TYR A C 1
ATOM 2752 O O . TYR A 1 339 ? 6.211 -8.084 -10.913 1.00 87.44 339 TYR A O 1
ATOM 2760 N N . PH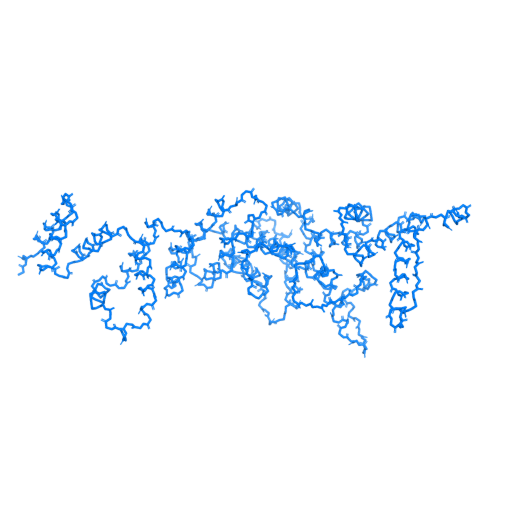E A 1 340 ? 8.109 -8.698 -11.916 1.00 89.19 340 PHE A N 1
ATOM 2761 C CA . PHE A 1 340 ? 7.914 -7.769 -13.023 1.00 89.19 340 PHE A CA 1
ATOM 2762 C C . PHE A 1 340 ? 6.633 -8.082 -13.802 1.00 89.19 340 PHE A C 1
ATOM 2764 O O . PHE A 1 340 ? 5.795 -7.201 -13.999 1.00 89.19 340 PHE A O 1
ATOM 2771 N N . MET A 1 341 ? 6.431 -9.351 -14.165 1.00 88.06 341 MET A N 1
ATOM 2772 C CA . MET A 1 341 ? 5.241 -9.791 -14.891 1.00 88.06 341 MET A CA 1
ATOM 2773 C C . MET A 1 341 ? 3.967 -9.637 -14.061 1.00 88.06 341 MET A C 1
ATOM 2775 O O . MET A 1 341 ? 2.937 -9.233 -14.605 1.00 88.06 341 MET A O 1
ATOM 2779 N N . ALA A 1 342 ? 4.022 -9.896 -12.751 1.00 90.50 342 ALA A N 1
ATOM 2780 C CA . ALA A 1 342 ? 2.886 -9.679 -11.863 1.00 90.50 342 ALA A CA 1
ATOM 2781 C C . ALA A 1 342 ? 2.495 -8.204 -11.784 1.00 90.50 342 ALA A C 1
ATOM 2783 O O . ALA A 1 342 ? 1.316 -7.870 -11.914 1.00 90.50 342 ALA A O 1
ATOM 2784 N N . SER A 1 343 ? 3.490 -7.328 -11.647 1.00 93.81 343 SER A N 1
ATOM 2785 C CA . SER A 1 343 ? 3.286 -5.886 -11.609 1.00 93.81 343 SER A CA 1
ATOM 2786 C C . SER A 1 343 ? 2.684 -5.360 -12.912 1.00 93.81 343 SER A C 1
ATOM 2788 O O . SER A 1 343 ? 1.664 -4.675 -12.883 1.00 93.81 343 SER A O 1
ATOM 2790 N N . ILE A 1 344 ? 3.261 -5.733 -14.063 1.00 93.38 344 ILE A N 1
ATOM 2791 C CA . ILE A 1 344 ? 2.764 -5.320 -15.384 1.00 93.38 344 ILE A CA 1
ATOM 2792 C C . ILE A 1 344 ? 1.339 -5.801 -15.601 1.00 93.38 344 ILE A C 1
ATOM 2794 O O . ILE A 1 344 ? 0.490 -5.029 -16.030 1.00 93.38 344 ILE A O 1
ATOM 2798 N N . THR A 1 345 ? 1.066 -7.067 -15.296 1.00 92.12 345 THR A N 1
ATOM 2799 C CA . THR A 1 345 ? -0.268 -7.636 -15.482 1.00 92.12 345 THR A CA 1
ATOM 2800 C C . THR A 1 345 ? -1.301 -6.884 -14.643 1.00 92.12 345 THR A C 1
ATOM 2802 O O . THR A 1 345 ? -2.342 -6.494 -15.164 1.00 92.12 345 THR A O 1
ATOM 2805 N N . ALA A 1 346 ? -1.012 -6.643 -13.360 1.00 95.19 346 ALA A N 1
ATOM 2806 C CA . ALA A 1 346 ? -1.910 -5.901 -12.480 1.00 95.19 346 ALA A CA 1
ATOM 2807 C C . ALA A 1 346 ? -2.068 -4.435 -12.915 1.00 95.19 346 ALA A C 1
ATOM 2809 O O . ALA A 1 346 ? -3.166 -3.891 -12.837 1.00 95.19 346 ALA A O 1
ATOM 2810 N N . LYS A 1 347 ? -0.998 -3.805 -13.414 1.00 94.88 347 LYS A N 1
ATOM 2811 C CA . LYS A 1 347 ? -1.048 -2.450 -13.969 1.00 94.88 347 LYS A CA 1
ATOM 2812 C C . LYS A 1 347 ? -1.922 -2.374 -15.222 1.00 94.88 347 LYS A C 1
ATOM 2814 O O . LYS A 1 347 ? -2.785 -1.510 -15.272 1.00 94.88 347 LYS A O 1
ATOM 2819 N N . LYS A 1 348 ? -1.761 -3.295 -16.178 1.00 93.38 348 LYS A N 1
ATOM 2820 C CA . LYS A 1 348 ? -2.594 -3.345 -17.392 1.00 93.38 348 LYS A CA 1
ATOM 2821 C C . LYS A 1 348 ? -4.075 -3.504 -17.045 1.00 93.38 348 LYS A C 1
ATOM 2823 O O . LYS A 1 348 ? -4.881 -2.717 -17.508 1.00 93.38 348 LYS A O 1
ATOM 2828 N N . MET A 1 349 ? -4.423 -4.380 -16.097 1.00 93.69 349 MET A N 1
ATOM 2829 C CA . MET A 1 349 ? -5.809 -4.485 -15.601 1.00 93.69 349 MET A CA 1
ATOM 2830 C C . MET A 1 349 ? -6.379 -3.164 -15.064 1.00 93.69 349 MET A C 1
ATOM 2832 O O . MET A 1 349 ? -7.581 -2.928 -15.188 1.00 93.69 349 MET A O 1
ATOM 2836 N N . LEU A 1 350 ? -5.545 -2.342 -14.416 1.00 95.19 350 LEU A N 1
ATOM 2837 C CA . LEU A 1 350 ? -5.945 -1.038 -13.883 1.00 95.19 350 LEU A CA 1
ATOM 2838 C C . LEU A 1 350 ? -6.046 0.036 -14.972 1.00 95.19 350 LEU A C 1
ATOM 2840 O O . LEU A 1 350 ? -6.873 0.931 -14.835 1.00 95.19 350 LEU A O 1
ATOM 2844 N N . ASP A 1 351 ? -5.211 -0.037 -16.007 1.00 93.25 351 ASP A N 1
ATOM 2845 C CA . ASP A 1 351 ? -5.181 0.936 -17.101 1.00 93.25 351 ASP A CA 1
ATOM 2846 C C . ASP A 1 351 ? -6.260 0.642 -18.166 1.00 93.25 351 ASP A C 1
ATOM 2848 O O . ASP A 1 351 ? -6.859 1.575 -18.697 1.00 93.25 351 ASP A O 1
ATOM 2852 N N . ASP A 1 352 ? -6.546 -0.636 -18.441 1.00 90.94 352 ASP A N 1
ATOM 2853 C CA . ASP A 1 352 ? -7.481 -1.084 -19.487 1.00 90.94 352 ASP A CA 1
ATOM 2854 C C . ASP A 1 352 ? -8.958 -0.800 -19.138 1.00 90.94 352 ASP A C 1
ATOM 2856 O O . ASP A 1 352 ? -9.815 -0.730 -20.020 1.00 90.94 352 ASP A O 1
ATOM 2860 N N . ASP A 1 353 ? -9.284 -0.627 -17.852 1.00 90.44 353 ASP A N 1
ATOM 2861 C CA . ASP A 1 353 ? -10.627 -0.262 -17.394 1.00 90.44 353 ASP A CA 1
ATOM 2862 C C . ASP A 1 353 ? -10.702 1.228 -17.039 1.00 90.44 353 ASP A C 1
ATOM 2864 O O . ASP A 1 353 ? -10.051 1.686 -16.101 1.00 90.44 353 ASP A O 1
ATOM 2868 N N . TYR A 1 354 ? -11.561 1.979 -17.736 1.00 90.44 354 TYR A N 1
ATOM 2869 C CA . TYR A 1 354 ? -11.698 3.431 -17.556 1.00 90.44 354 TYR A CA 1
ATOM 2870 C C . TYR A 1 354 ? -11.963 3.848 -16.097 1.00 90.44 354 TYR A C 1
ATOM 2872 O O . TYR A 1 354 ? -11.378 4.815 -15.602 1.00 90.44 354 TYR A O 1
ATOM 2880 N N . ALA A 1 355 ? -12.821 3.116 -15.379 1.00 90.62 355 ALA A N 1
ATOM 2881 C CA . ALA A 1 355 ? -13.153 3.451 -13.997 1.00 90.62 355 ALA A CA 1
ATOM 2882 C C . ALA A 1 355 ? -11.971 3.179 -13.054 1.00 90.62 355 ALA A C 1
ATOM 2884 O O . ALA A 1 355 ? -11.747 3.938 -12.108 1.00 90.62 355 ALA A O 1
ATOM 2885 N N . PHE A 1 356 ? -11.199 2.120 -13.312 1.00 94.44 356 PHE A N 1
ATOM 2886 C CA . PHE A 1 356 ? -9.961 1.859 -12.579 1.00 94.44 356 PHE A CA 1
ATOM 2887 C C . PHE A 1 356 ? -8.873 2.874 -12.898 1.00 94.44 356 PHE A C 1
ATOM 2889 O O . PHE A 1 356 ? -8.212 3.325 -11.966 1.00 94.44 356 PHE A O 1
ATOM 2896 N N . ALA A 1 357 ? -8.731 3.293 -14.153 1.00 94.12 357 ALA A N 1
ATOM 2897 C CA . ALA A 1 357 ? -7.762 4.304 -14.548 1.00 94.12 357 ALA A CA 1
ATOM 2898 C C . ALA A 1 357 ? -8.034 5.644 -13.84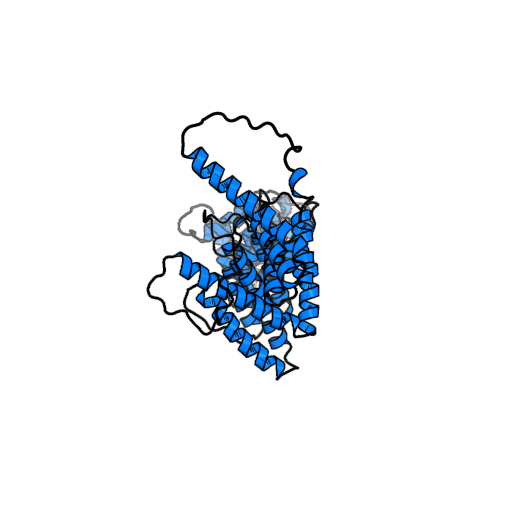0 1.00 94.12 357 ALA A C 1
ATOM 2900 O O . ALA A 1 357 ? -7.116 6.255 -13.284 1.00 94.12 357 ALA A O 1
ATOM 2901 N N . GLU A 1 358 ? -9.300 6.072 -13.761 1.00 94.38 358 GLU A N 1
ATOM 2902 C CA . GLU A 1 358 ? -9.691 7.263 -12.997 1.00 94.38 358 GLU A CA 1
ATOM 2903 C C . GLU A 1 358 ? -9.377 7.142 -11.500 1.00 94.38 358 GLU A C 1
ATOM 2905 O O . GLU A 1 358 ? -8.841 8.074 -10.888 1.00 94.38 358 GLU A O 1
ATOM 2910 N N . ASP A 1 359 ? -9.733 6.016 -10.883 1.00 92.88 359 ASP A N 1
ATOM 2911 C CA . ASP A 1 359 ? -9.522 5.809 -9.451 1.00 92.88 359 ASP A CA 1
ATOM 2912 C C . ASP A 1 359 ? -8.035 5.658 -9.116 1.00 92.88 359 ASP A C 1
ATOM 2914 O O . ASP A 1 359 ? -7.565 6.191 -8.104 1.00 92.88 359 ASP A O 1
ATOM 2918 N N . LEU A 1 360 ? -7.268 5.016 -9.998 1.00 94.38 360 LEU A N 1
ATOM 2919 C CA . LEU A 1 360 ? -5.820 4.941 -9.904 1.00 94.38 360 LEU A CA 1
ATOM 2920 C C . LEU A 1 360 ? -5.215 6.339 -10.020 1.00 94.38 360 LEU A C 1
ATOM 2922 O O . LEU A 1 360 ? -4.368 6.678 -9.204 1.00 94.38 360 LEU A O 1
ATOM 2926 N N . LEU A 1 361 ? -5.671 7.190 -10.942 1.00 93.50 361 LEU A N 1
ATOM 2927 C CA . LEU A 1 361 ? -5.181 8.566 -11.063 1.00 93.50 361 LEU A CA 1
ATOM 2928 C C . LEU A 1 361 ? -5.449 9.391 -9.790 1.00 93.50 361 LEU A C 1
ATOM 2930 O O . LEU A 1 361 ? -4.579 10.142 -9.337 1.00 93.50 361 LEU A O 1
ATOM 2934 N N . LYS A 1 362 ? -6.632 9.245 -9.175 1.00 91.69 362 LYS A N 1
ATOM 2935 C CA . LYS A 1 362 ? -6.951 9.882 -7.879 1.00 91.69 362 LYS A CA 1
ATOM 2936 C C . LYS A 1 362 ? -5.992 9.399 -6.791 1.00 91.69 362 LYS A C 1
ATOM 2938 O O . LYS A 1 362 ? -5.440 10.210 -6.044 1.00 91.69 362 LYS A O 1
ATOM 2943 N N . LEU A 1 363 ? -5.751 8.090 -6.739 1.00 90.56 363 LEU A N 1
ATOM 2944 C CA . LEU A 1 363 ? -4.839 7.477 -5.784 1.00 90.56 363 LEU A CA 1
ATOM 2945 C C . LEU A 1 363 ? -3.383 7.919 -6.013 1.00 90.56 363 LEU A C 1
ATOM 2947 O O . LEU A 1 363 ? -2.703 8.273 -5.056 1.00 90.56 363 LEU A O 1
ATOM 2951 N N . GLN A 1 364 ? -2.925 7.983 -7.264 1.00 90.81 364 GLN A N 1
ATOM 2952 C CA . GLN A 1 364 ? -1.595 8.456 -7.659 1.00 90.81 364 GLN A CA 1
ATOM 2953 C C . GLN A 1 364 ? -1.334 9.885 -7.185 1.00 90.81 364 GLN A C 1
ATOM 2955 O O . GLN A 1 364 ? -0.256 10.175 -6.661 1.00 90.81 364 GLN A O 1
ATOM 2960 N N . LYS A 1 365 ? -2.328 10.772 -7.340 1.00 88.19 365 LYS A N 1
ATOM 2961 C CA . LYS A 1 365 ? -2.266 12.158 -6.857 1.00 88.19 365 LYS A CA 1
ATOM 2962 C C . LYS A 1 365 ? -2.193 12.213 -5.332 1.00 88.19 365 LYS A C 1
ATOM 2964 O O . LYS A 1 365 ? -1.342 12.918 -4.797 1.00 88.19 365 LYS A O 1
ATOM 2969 N N . ALA A 1 366 ? -3.037 11.445 -4.640 1.00 83.12 366 ALA A N 1
ATOM 2970 C CA . ALA A 1 366 ? -3.043 11.386 -3.178 1.00 83.12 366 ALA A CA 1
ATOM 2971 C C . ALA A 1 366 ? -1.722 10.840 -2.608 1.00 83.12 366 ALA A C 1
ATOM 2973 O O . ALA 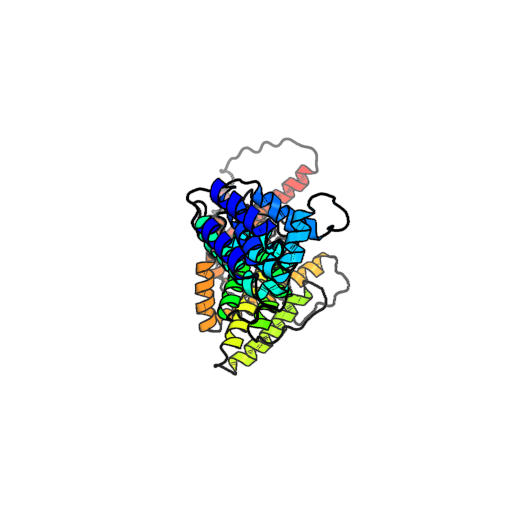A 1 366 ? -1.207 11.354 -1.618 1.00 83.12 366 ALA A O 1
ATOM 2974 N N . LEU A 1 367 ? -1.153 9.827 -3.263 1.00 83.12 367 LEU A N 1
ATOM 2975 C CA . LEU A 1 367 ? 0.077 9.159 -2.846 1.00 83.12 367 LEU A CA 1
ATOM 2976 C C . LEU A 1 367 ? 1.360 9.828 -3.342 1.00 83.12 367 LEU A C 1
ATOM 2978 O O . LEU A 1 367 ? 2.434 9.504 -2.840 1.00 83.12 367 LEU A O 1
ATOM 2982 N N . LYS A 1 368 ? 1.258 10.770 -4.286 1.00 84.31 368 LYS A N 1
ATOM 2983 C CA . LYS A 1 368 ? 2.395 11.462 -4.909 1.00 84.31 368 LYS A CA 1
ATOM 2984 C C . LYS A 1 368 ? 3.386 10.480 -5.541 1.00 84.31 368 LYS A C 1
ATOM 2986 O O . LYS A 1 368 ? 4.584 10.531 -5.269 1.00 84.31 368 LYS A O 1
ATOM 2991 N N . PHE A 1 369 ? 2.886 9.593 -6.409 1.00 86.31 369 PHE A N 1
ATOM 2992 C CA . PHE A 1 369 ? 3.694 8.560 -7.089 1.00 86.31 369 PHE A CA 1
ATOM 2993 C C . PHE A 1 369 ? 4.945 9.122 -7.774 1.00 86.31 369 PHE A C 1
ATOM 2995 O O . PHE A 1 369 ? 5.988 8.477 -7.790 1.00 86.31 369 PHE A O 1
ATOM 3002 N N . ASN A 1 370 ? 4.861 10.351 -8.286 1.00 80.56 370 ASN A N 1
ATOM 3003 C CA . ASN A 1 370 ? 5.967 11.076 -8.908 1.00 80.56 370 ASN A CA 1
ATOM 3004 C C . ASN A 1 370 ? 7.176 11.315 -7.983 1.00 80.56 370 ASN A C 1
ATOM 3006 O O . ASN A 1 370 ? 8.234 11.720 -8.456 1.00 80.56 370 ASN A O 1
ATOM 3010 N N . ARG A 1 371 ? 7.045 11.091 -6.672 1.00 80.69 371 ARG A N 1
ATOM 3011 C CA . ARG A 1 371 ? 8.149 11.202 -5.710 1.00 80.69 371 ARG A CA 1
ATOM 3012 C C . ARG A 1 371 ? 8.899 9.894 -5.496 1.00 80.69 371 ARG A C 1
ATOM 3014 O O . ARG A 1 371 ? 10.004 9.904 -4.953 1.00 80.69 371 ARG A O 1
ATOM 3021 N N . TRP A 1 372 ? 8.315 8.766 -5.882 1.00 86.62 372 TRP A N 1
ATOM 3022 C CA . TRP A 1 372 ? 8.876 7.455 -5.600 1.00 86.62 372 TRP A CA 1
ATOM 3023 C C . TRP A 1 372 ? 9.805 7.027 -6.722 1.00 86.62 372 TRP A C 1
ATOM 3025 O O . TRP A 1 372 ? 9.390 6.509 -7.753 1.00 86.62 372 TRP A O 1
ATOM 3035 N N . ARG A 1 373 ? 11.099 7.233 -6.489 1.00 85.75 373 ARG A N 1
ATOM 3036 C CA . ARG A 1 373 ? 12.157 6.955 -7.467 1.00 85.75 373 ARG A CA 1
ATOM 3037 C C . ARG A 1 373 ? 12.226 5.489 -7.877 1.00 85.75 373 ARG A C 1
ATOM 3039 O O . ARG A 1 373 ? 12.493 5.200 -9.036 1.00 85.75 373 ARG A O 1
ATOM 3046 N N . TRP A 1 374 ? 11.937 4.573 -6.954 1.00 87.81 374 TRP A N 1
ATOM 3047 C CA . TRP A 1 374 ? 11.820 3.154 -7.278 1.00 87.81 374 TRP A CA 1
ATOM 3048 C C . TRP A 1 374 ? 10.653 2.898 -8.244 1.00 87.81 374 TRP A C 1
ATOM 3050 O O . TRP A 1 374 ? 10.814 2.160 -9.209 1.00 87.81 374 TRP A O 1
ATOM 3060 N N . LEU A 1 375 ? 9.504 3.555 -8.055 1.00 91.62 375 LEU A N 1
ATOM 3061 C CA . LEU A 1 375 ? 8.352 3.383 -8.939 1.00 91.62 375 LEU A CA 1
ATOM 3062 C C . LEU A 1 375 ? 8.601 4.016 -10.315 1.00 91.62 375 LEU A C 1
ATOM 3064 O O . LEU A 1 375 ? 8.202 3.460 -11.333 1.00 91.62 375 LEU A O 1
ATOM 3068 N N . GLU A 1 376 ? 9.301 5.150 -10.359 1.00 89.69 376 GLU A N 1
ATOM 3069 C CA . GLU A 1 376 ? 9.768 5.767 -11.605 1.00 89.69 376 GLU A CA 1
ATOM 3070 C C . GLU A 1 376 ? 10.710 4.823 -12.375 1.00 89.69 376 GLU A C 1
ATOM 3072 O O . GLU A 1 376 ? 10.515 4.610 -13.570 1.00 89.69 376 GLU A O 1
ATOM 3077 N N . ALA A 1 377 ? 11.659 4.178 -11.683 1.00 88.44 377 ALA A N 1
ATOM 3078 C CA . ALA A 1 377 ? 12.542 3.168 -12.269 1.00 88.44 377 ALA A CA 1
ATOM 3079 C C . ALA A 1 377 ? 11.773 1.944 -12.800 1.00 88.44 377 ALA A C 1
ATOM 3081 O O . ALA A 1 377 ? 12.051 1.481 -13.904 1.00 88.44 377 ALA A O 1
ATOM 3082 N N . PHE A 1 378 ? 10.769 1.458 -12.062 1.00 91.88 378 PHE A N 1
ATOM 3083 C CA . PHE A 1 378 ? 9.876 0.405 -12.552 1.00 91.88 378 PHE A CA 1
ATOM 3084 C C . PHE A 1 378 ? 9.131 0.837 -13.826 1.00 91.88 378 PHE A C 1
ATOM 3086 O O . PHE A 1 378 ? 9.083 0.084 -14.796 1.00 91.88 378 PHE A O 1
ATOM 3093 N N . ASN A 1 379 ? 8.576 2.053 -13.852 1.00 92.25 379 ASN A N 1
ATOM 3094 C CA . ASN A 1 379 ? 7.823 2.563 -15.002 1.00 92.25 379 ASN A CA 1
ATOM 3095 C C . ASN A 1 379 ? 8.695 2.753 -16.250 1.00 92.25 379 ASN A C 1
ATOM 3097 O O . ASN A 1 379 ? 8.196 2.589 -17.363 1.00 92.25 379 ASN A O 1
ATOM 3101 N N . ILE A 1 380 ? 9.985 3.065 -16.087 1.00 91.00 380 ILE A N 1
ATOM 3102 C CA . ILE A 1 380 ? 10.957 3.069 -17.189 1.00 91.00 380 ILE A CA 1
ATOM 3103 C C . ILE A 1 380 ? 11.077 1.665 -17.782 1.00 91.00 380 ILE A C 1
ATOM 3105 O O . ILE A 1 380 ? 10.891 1.497 -18.984 1.00 91.00 380 ILE A O 1
ATOM 3109 N N . ASP A 1 381 ? 11.337 0.656 -16.946 1.00 89.88 381 ASP A N 1
ATOM 3110 C CA . ASP A 1 381 ? 11.482 -0.730 -17.406 1.00 89.88 381 ASP A CA 1
ATOM 3111 C C . ASP A 1 381 ? 10.185 -1.241 -18.059 1.00 89.88 381 ASP A C 1
ATOM 3113 O O . ASP A 1 381 ? 10.230 -1.921 -19.086 1.00 89.88 381 ASP A O 1
ATOM 3117 N N . PHE A 1 382 ? 9.024 -0.863 -17.513 1.00 90.75 382 PHE A N 1
ATOM 3118 C CA . PHE A 1 382 ? 7.721 -1.139 -18.115 1.00 90.75 382 PHE A CA 1
ATOM 3119 C C . PHE A 1 382 ? 7.571 -0.482 -19.495 1.00 90.75 382 PHE A C 1
ATOM 3121 O O . PHE A 1 382 ? 7.213 -1.173 -20.443 1.00 90.75 382 PHE A O 1
ATOM 3128 N N . SER A 1 383 ? 7.906 0.805 -19.632 1.00 90.06 383 SER A N 1
ATOM 3129 C CA . SER A 1 383 ? 7.819 1.530 -20.913 1.00 90.06 383 SER A CA 1
ATOM 3130 C C . SER A 1 383 ? 8.731 0.902 -21.973 1.00 90.06 383 SER A C 1
ATOM 3132 O O . SER A 1 383 ? 8.325 0.717 -23.115 1.00 90.06 383 SER A O 1
ATOM 3134 N N . ILE A 1 384 ? 9.941 0.480 -21.582 1.00 88.06 384 ILE A N 1
ATOM 3135 C CA . ILE A 1 384 ? 10.862 -0.248 -22.468 1.00 88.06 384 ILE A CA 1
ATOM 3136 C C . ILE A 1 384 ? 10.254 -1.589 -22.903 1.00 88.06 384 ILE A C 1
ATOM 3138 O O . ILE A 1 384 ? 10.322 -1.938 -24.082 1.00 88.06 384 ILE A O 1
ATOM 3142 N N . LYS A 1 385 ? 9.650 -2.345 -21.973 1.00 86.31 385 LYS A N 1
ATOM 3143 C CA . LYS A 1 385 ? 9.001 -3.634 -22.274 1.00 86.31 385 LYS A CA 1
ATOM 3144 C C . LYS A 1 385 ? 7.798 -3.469 -23.206 1.00 86.31 385 LYS A C 1
ATOM 3146 O O . LYS A 1 385 ? 7.611 -4.310 -24.082 1.00 86.31 385 LYS A O 1
ATOM 3151 N N . ASP A 1 386 ? 7.021 -2.405 -23.027 1.00 86.12 386 ASP A N 1
ATOM 3152 C CA . ASP A 1 386 ? 5.845 -2.078 -23.844 1.00 86.12 386 ASP A CA 1
ATOM 3153 C C . ASP A 1 386 ? 6.207 -1.360 -25.159 1.00 86.12 386 ASP A C 1
ATOM 3155 O O . ASP A 1 386 ? 5.332 -1.051 -25.958 1.00 86.12 386 ASP A O 1
ATOM 3159 N N . ARG A 1 387 ? 7.509 -1.152 -25.419 1.00 88.12 387 ARG A N 1
ATOM 3160 C CA . ARG A 1 387 ? 8.064 -0.464 -26.600 1.00 88.12 387 ARG A CA 1
ATOM 3161 C C . ARG A 1 387 ? 7.685 1.018 -26.714 1.00 88.12 387 ARG A C 1
ATOM 3163 O O . ARG A 1 387 ? 7.885 1.620 -27.766 1.00 88.12 387 ARG A O 1
ATOM 3170 N N . ASP A 1 388 ? 7.229 1.637 -25.628 1.00 90.94 388 ASP A N 1
ATOM 3171 C CA . ASP A 1 388 ? 7.071 3.090 -25.525 1.00 90.94 388 ASP A CA 1
ATOM 3172 C C . ASP A 1 388 ? 8.426 3.739 -25.189 1.00 90.94 388 ASP A C 1
ATOM 3174 O O . ASP A 1 388 ? 8.714 4.176 -24.066 1.00 90.94 388 ASP A O 1
ATOM 3178 N N . TYR A 1 389 ? 9.318 3.737 -26.183 1.00 92.19 389 TYR A N 1
ATOM 3179 C CA . TYR A 1 389 ? 10.682 4.242 -26.030 1.00 92.19 389 TYR A CA 1
ATOM 3180 C C . TYR A 1 389 ? 10.722 5.755 -25.799 1.00 92.19 389 TYR A C 1
ATOM 3182 O O . TYR A 1 389 ? 11.599 6.232 -25.080 1.00 92.19 389 TYR A O 1
ATOM 3190 N N . ASP A 1 390 ? 9.768 6.517 -26.340 1.00 92.94 390 ASP A N 1
ATOM 3191 C CA . ASP A 1 390 ? 9.688 7.960 -26.111 1.00 92.94 390 ASP A CA 1
ATOM 3192 C C . ASP A 1 390 ? 9.364 8.278 -24.647 1.00 92.94 390 ASP A C 1
ATOM 3194 O O . ASP A 1 390 ? 10.023 9.129 -24.038 1.00 92.94 390 ASP A O 1
ATOM 3198 N N . GLN A 1 391 ? 8.400 7.576 -24.037 1.00 92.81 391 GLN A N 1
ATOM 3199 C CA . GLN A 1 391 ? 8.121 7.722 -22.609 1.00 92.81 391 GLN A CA 1
ATOM 3200 C C . GLN A 1 391 ? 9.309 7.280 -21.753 1.00 92.81 391 GLN A C 1
ATOM 3202 O O . GLN A 1 391 ? 9.675 7.992 -20.812 1.00 92.81 391 GLN A O 1
ATOM 3207 N N . ALA A 1 392 ? 9.951 6.160 -22.099 1.00 91.94 392 ALA A N 1
ATOM 3208 C CA . ALA A 1 392 ? 11.146 5.691 -21.404 1.00 91.94 392 ALA A CA 1
ATOM 3209 C C . ALA A 1 392 ? 12.269 6.744 -21.432 1.00 91.94 392 ALA A C 1
ATOM 3211 O O . ALA A 1 392 ? 12.837 7.061 -20.386 1.00 91.94 392 ALA A O 1
ATOM 3212 N N . ILE A 1 393 ? 12.544 7.344 -22.597 1.00 93.44 393 ILE A N 1
ATOM 3213 C CA . ILE A 1 393 ? 13.546 8.406 -22.776 1.00 93.44 393 ILE A CA 1
ATOM 3214 C C . ILE A 1 393 ? 13.203 9.635 -21.932 1.00 93.44 393 ILE A C 1
ATOM 3216 O O . ILE A 1 393 ? 14.090 10.178 -21.264 1.00 93.44 393 ILE A O 1
ATOM 3220 N N . ARG A 1 394 ? 11.936 10.078 -21.932 1.00 93.75 394 ARG A N 1
ATOM 3221 C CA . ARG A 1 394 ? 11.479 11.218 -21.118 1.00 93.75 394 ARG A CA 1
ATOM 3222 C C . ARG A 1 394 ? 11.730 10.975 -19.630 1.00 93.75 394 ARG A C 1
ATOM 3224 O O . ARG A 1 394 ? 12.341 11.817 -18.970 1.00 93.75 394 ARG A O 1
ATOM 3231 N N . LEU A 1 395 ? 11.294 9.824 -19.118 1.00 90.56 395 LEU A N 1
ATOM 3232 C CA . LEU A 1 395 ? 11.460 9.448 -17.713 1.00 90.56 395 LEU A CA 1
ATOM 3233 C C . LEU A 1 395 ? 12.944 9.325 -17.339 1.00 90.56 395 LEU A C 1
ATOM 3235 O O . LEU A 1 395 ? 13.386 9.979 -16.398 1.00 90.56 395 LEU A O 1
ATOM 3239 N N . LEU A 1 396 ? 13.738 8.581 -18.118 1.00 90.12 396 LEU A N 1
ATOM 3240 C CA . LEU A 1 396 ? 15.182 8.424 -17.902 1.00 90.12 396 LEU A CA 1
ATOM 3241 C C . LEU A 1 396 ? 15.913 9.769 -17.884 1.00 90.12 396 LEU A C 1
ATOM 3243 O O . LEU A 1 396 ? 16.734 10.021 -17.003 1.00 90.12 396 LEU A O 1
ATOM 3247 N N . SER A 1 397 ? 15.596 10.654 -18.829 1.00 89.62 397 SER A N 1
ATOM 3248 C CA . SER A 1 397 ? 16.226 11.972 -18.932 1.00 89.62 397 SER A CA 1
ATOM 3249 C C . SER A 1 397 ? 15.922 12.847 -17.717 1.00 89.62 397 SER A C 1
ATOM 3251 O O . SER A 1 397 ? 16.822 13.503 -17.192 1.00 89.62 397 SER A O 1
ATOM 3253 N N . ASN A 1 398 ? 14.671 12.849 -17.247 1.00 88.06 398 ASN A N 1
ATOM 3254 C CA . ASN A 1 398 ? 14.272 13.587 -16.047 1.00 88.06 398 ASN A CA 1
ATOM 3255 C C . ASN A 1 398 ? 14.972 13.042 -14.804 1.00 88.06 398 ASN A C 1
ATOM 3257 O O . ASN A 1 398 ? 15.471 13.809 -13.980 1.00 88.06 398 ASN A O 1
ATOM 3261 N N . LEU A 1 399 ? 15.054 11.719 -14.699 1.00 84.56 399 LEU A N 1
ATOM 3262 C CA . LEU A 1 399 ? 15.634 11.034 -13.560 1.00 84.56 399 LEU A CA 1
ATOM 3263 C C . LEU A 1 399 ? 17.150 11.296 -13.480 1.00 84.56 399 LEU A C 1
ATOM 3265 O O . LEU A 1 399 ? 17.639 11.714 -12.429 1.00 84.56 399 LEU A O 1
ATOM 3269 N N . ILE A 1 400 ? 17.875 11.194 -14.601 1.00 84.81 400 ILE A N 1
ATOM 3270 C CA . ILE A 1 400 ? 19.309 11.530 -14.692 1.00 84.81 400 ILE A CA 1
ATOM 3271 C C . ILE A 1 400 ? 19.565 13.003 -14.331 1.00 84.81 400 ILE A C 1
ATOM 3273 O O . ILE A 1 400 ? 20.515 13.289 -13.606 1.00 84.81 400 ILE A O 1
ATOM 3277 N N . LYS A 1 401 ? 18.716 13.936 -14.788 1.00 84.56 401 LYS A N 1
ATOM 3278 C CA . LYS A 1 401 ? 18.844 15.372 -14.472 1.00 84.56 401 LYS A CA 1
ATOM 3279 C C . LYS A 1 401 ? 18.568 15.696 -13.000 1.00 84.56 401 LYS A C 1
ATOM 3281 O O . LYS A 1 401 ? 19.110 16.665 -12.480 1.00 84.56 401 LYS A O 1
ATOM 3286 N N . ALA A 1 402 ? 17.714 14.922 -12.333 1.00 78.44 402 ALA A N 1
ATOM 3287 C CA . ALA A 1 402 ? 17.162 15.278 -11.029 1.00 78.44 402 ALA A CA 1
ATOM 3288 C C . ALA A 1 402 ? 18.071 15.001 -9.815 1.00 78.44 402 ALA A C 1
ATOM 3290 O O . ALA A 1 402 ? 17.654 15.312 -8.697 1.00 78.44 402 ALA A O 1
ATOM 3291 N N . GLY A 1 403 ? 19.269 14.415 -9.954 1.00 69.06 403 GLY A N 1
ATOM 3292 C CA . GLY A 1 403 ? 20.058 14.133 -8.752 1.00 69.06 403 GLY A CA 1
ATOM 3293 C C . GLY A 1 403 ? 21.476 13.598 -8.910 1.00 69.06 403 GLY A C 1
ATOM 3294 O O . GLY A 1 403 ? 21.915 13.159 -9.969 1.00 69.06 403 GLY A O 1
ATOM 3295 N N . ASN A 1 404 ? 22.171 13.594 -7.769 1.00 75.38 404 ASN A N 1
ATOM 3296 C CA . ASN A 1 404 ? 23.453 12.927 -7.563 1.00 75.38 404 ASN A CA 1
ATOM 3297 C C . ASN A 1 404 ? 23.212 11.449 -7.249 1.00 75.38 404 ASN A C 1
ATOM 3299 O O . ASN A 1 404 ? 23.080 11.045 -6.093 1.00 75.38 404 ASN A O 1
ATOM 3303 N N . TRP A 1 405 ? 23.119 10.646 -8.298 1.00 79.00 405 TRP A N 1
ATOM 3304 C CA . TRP A 1 405 ? 22.878 9.214 -8.187 1.00 79.00 405 TRP A CA 1
ATOM 3305 C C . TRP A 1 405 ? 24.175 8.425 -7.994 1.00 79.00 405 TRP A C 1
ATOM 3307 O O . TRP A 1 405 ? 25.231 8.835 -8.489 1.00 79.00 405 TRP A O 1
ATOM 3317 N N . PRO A 1 406 ? 24.126 7.257 -7.325 1.00 75.38 406 PRO A N 1
ATOM 3318 C CA . PRO A 1 406 ? 25.260 6.349 -7.305 1.00 75.38 406 PRO A CA 1
ATOM 3319 C C . PRO A 1 406 ? 25.679 6.012 -8.737 1.00 75.38 406 PRO A C 1
ATOM 3321 O O . PRO A 1 406 ? 24.850 5.665 -9.577 1.00 75.38 406 PRO A O 1
ATOM 3324 N N . LYS A 1 407 ? 26.982 6.072 -9.015 1.00 74.81 407 LYS A N 1
ATOM 3325 C CA . LYS A 1 407 ? 27.522 5.821 -10.359 1.00 74.81 407 LYS A CA 1
ATOM 3326 C C . LYS A 1 407 ? 27.057 4.493 -11.001 1.00 74.81 407 LYS A C 1
ATOM 3328 O O . LYS A 1 407 ? 26.776 4.514 -12.194 1.00 74.81 407 LYS A O 1
ATOM 3333 N N . PRO A 1 408 ? 26.911 3.368 -10.261 1.00 72.06 408 PRO A N 1
ATOM 3334 C CA . PRO A 1 408 ? 26.292 2.142 -10.785 1.00 72.06 408 PRO A CA 1
ATOM 3335 C C . PRO A 1 408 ? 24.895 2.332 -11.389 1.00 72.06 408 PRO A C 1
ATOM 3337 O O . PRO A 1 408 ? 24.586 1.762 -12.429 1.00 72.06 408 PRO A O 1
ATOM 3340 N N . VAL A 1 409 ? 24.071 3.160 -10.751 1.00 76.19 409 VAL A N 1
ATOM 3341 C CA . VAL A 1 409 ? 22.687 3.411 -11.159 1.00 76.19 409 VAL A CA 1
ATOM 3342 C C . VAL A 1 409 ? 22.654 4.298 -12.406 1.00 76.19 409 VAL A C 1
ATOM 3344 O O . VAL A 1 409 ? 21.945 4.004 -13.365 1.00 76.19 409 VAL A O 1
ATOM 3347 N N . LEU A 1 410 ? 23.500 5.336 -12.443 1.00 79.31 410 LEU A N 1
ATOM 3348 C CA . LEU A 1 410 ? 23.665 6.189 -13.629 1.00 79.31 410 LEU A CA 1
ATOM 3349 C C . LEU A 1 410 ? 24.111 5.396 -14.856 1.00 79.31 410 LEU A C 1
ATOM 3351 O O . LEU A 1 410 ? 23.635 5.656 -15.957 1.00 79.31 410 LEU A O 1
ATOM 3355 N N . TYR A 1 411 ? 25.024 4.442 -14.666 1.00 77.88 411 TYR A N 1
ATOM 3356 C CA . TYR A 1 411 ? 25.511 3.576 -15.733 1.00 77.88 411 TYR A CA 1
ATOM 3357 C C . TYR A 1 411 ? 24.368 2.790 -16.375 1.00 77.88 411 TYR A C 1
ATOM 3359 O O . TYR A 1 411 ? 24.169 2.890 -17.586 1.00 77.88 411 TYR A O 1
ATOM 3367 N N . ARG A 1 412 ? 23.566 2.090 -15.565 1.00 79.00 412 ARG A N 1
ATOM 3368 C CA . ARG A 1 412 ? 22.396 1.359 -16.058 1.00 79.00 412 ARG A CA 1
ATOM 3369 C C . ARG A 1 412 ? 21.465 2.267 -16.854 1.00 79.00 412 ARG A C 1
ATOM 3371 O O . ARG A 1 412 ? 21.086 1.915 -17.967 1.00 79.00 412 ARG A O 1
ATOM 3378 N N . TRP A 1 413 ? 21.109 3.429 -16.313 1.00 85.25 413 TRP A N 1
ATOM 3379 C CA . TRP A 1 413 ? 20.180 4.337 -16.986 1.00 85.25 413 TRP A CA 1
ATOM 3380 C C . TRP A 1 413 ? 20.732 4.886 -18.298 1.00 85.25 413 TRP A C 1
ATOM 3382 O O . TRP A 1 413 ? 19.979 5.013 -19.257 1.00 85.25 413 TRP A O 1
ATOM 3392 N N . ARG A 1 414 ? 22.041 5.151 -18.388 1.00 85.06 414 ARG A N 1
ATOM 3393 C CA . ARG A 1 414 ? 22.685 5.532 -19.655 1.00 85.06 414 ARG A CA 1
ATOM 3394 C C . ARG A 1 414 ? 22.658 4.396 -20.673 1.00 85.06 414 ARG A C 1
ATOM 3396 O O . ARG A 1 414 ? 22.365 4.653 -21.836 1.00 85.06 414 ARG A O 1
ATOM 3403 N N . VAL A 1 415 ? 22.873 3.147 -20.252 1.00 83.88 415 VAL A N 1
ATOM 3404 C CA . VAL A 1 415 ? 22.729 1.987 -21.149 1.00 83.88 415 VAL A CA 1
ATOM 3405 C C . VAL A 1 415 ? 21.287 1.829 -21.626 1.00 83.88 415 VAL A C 1
ATOM 3407 O O . VAL A 1 415 ? 21.059 1.634 -22.818 1.00 83.88 415 VAL A O 1
ATOM 3410 N N . GLN A 1 416 ? 20.304 1.958 -20.733 1.00 86.50 416 GLN A N 1
ATOM 3411 C CA . GLN A 1 416 ? 18.885 1.908 -21.097 1.00 86.50 416 GLN A CA 1
ATOM 3412 C C . GLN A 1 416 ? 18.514 3.034 -22.067 1.00 86.50 416 GLN A C 1
ATOM 3414 O O . GLN A 1 416 ? 17.837 2.785 -23.061 1.00 86.50 416 GLN A O 1
ATOM 3419 N N . LEU A 1 417 ? 19.018 4.246 -21.833 1.00 88.12 417 LEU A N 1
ATOM 3420 C CA . LEU A 1 417 ? 18.794 5.402 -22.695 1.00 88.12 417 LEU A CA 1
ATOM 3421 C C . LEU A 1 417 ? 19.416 5.197 -24.083 1.00 88.12 417 LEU A C 1
ATOM 3423 O O . LEU A 1 417 ? 18.741 5.384 -25.094 1.00 88.12 417 LEU A O 1
ATOM 3427 N N . GLY A 1 418 ? 20.666 4.730 -24.135 1.00 85.75 418 GLY A N 1
ATOM 3428 C CA . GLY A 1 418 ? 21.332 4.347 -25.378 1.00 85.75 418 GLY A CA 1
ATOM 3429 C C . GLY A 1 418 ? 20.572 3.252 -26.128 1.00 85.75 418 GLY A C 1
ATOM 3430 O O . GLY A 1 418 ? 20.393 3.351 -27.340 1.00 85.75 418 GLY A O 1
ATOM 3431 N N . SER A 1 419 ? 20.039 2.260 -25.412 1.00 85.62 419 SER A N 1
ATOM 3432 C CA . SER A 1 419 ? 19.225 1.184 -25.994 1.00 85.62 419 SER A CA 1
ATOM 3433 C C . SER A 1 419 ? 17.908 1.708 -26.577 1.00 85.62 419 SER A C 1
ATOM 3435 O O . SER A 1 419 ? 17.541 1.317 -27.681 1.00 85.62 419 SER A O 1
ATOM 3437 N N . CYS A 1 420 ? 17.229 2.639 -25.895 1.00 87.88 420 CYS A N 1
ATOM 3438 C CA . CYS A 1 420 ? 16.011 3.276 -26.411 1.00 87.88 420 CYS A CA 1
ATOM 3439 C C . CYS A 1 420 ? 16.294 4.090 -27.681 1.00 87.88 420 CYS A C 1
ATOM 3441 O O . CYS A 1 420 ? 15.560 3.983 -28.658 1.00 87.88 420 CYS A O 1
ATOM 3443 N N . PHE A 1 421 ? 17.382 4.870 -27.705 1.00 89.19 421 PHE A N 1
ATOM 3444 C CA . PHE A 1 421 ? 17.781 5.605 -28.909 1.00 89.19 421 PHE A CA 1
ATOM 3445 C C . PHE A 1 421 ? 18.186 4.679 -30.059 1.00 89.19 421 PHE A C 1
ATOM 3447 O O . PHE A 1 421 ? 17.910 5.007 -31.208 1.00 89.19 421 PHE A O 1
ATOM 3454 N N . CYS A 1 422 ? 18.795 3.527 -29.760 1.00 86.56 422 CYS A N 1
ATOM 3455 C CA . CYS A 1 422 ? 19.095 2.503 -30.761 1.00 86.56 422 CYS A CA 1
ATOM 3456 C C . CYS A 1 422 ? 17.806 1.946 -31.378 1.00 86.56 422 CYS A C 1
ATOM 3458 O O . CYS A 1 422 ? 17.681 1.904 -32.597 1.00 86.56 422 CYS A O 1
ATOM 3460 N N . ALA A 1 423 ? 16.822 1.599 -30.540 1.00 84.69 423 ALA A N 1
ATOM 3461 C CA . ALA A 1 423 ? 15.525 1.088 -30.984 1.00 84.69 423 ALA A CA 1
ATOM 3462 C C . ALA A 1 423 ? 14.716 2.104 -31.814 1.00 84.69 423 ALA A C 1
ATOM 3464 O O . ALA A 1 423 ? 13.902 1.704 -32.636 1.00 84.69 423 ALA A O 1
ATOM 3465 N N . LEU A 1 424 ? 14.957 3.406 -31.620 1.00 88.88 424 LEU A N 1
ATOM 3466 C CA . LEU A 1 424 ? 14.390 4.499 -32.422 1.00 88.88 424 LEU A CA 1
ATOM 3467 C C . LEU A 1 424 ? 15.277 4.915 -33.611 1.00 88.88 424 LEU A C 1
ATOM 3469 O O . LEU A 1 424 ? 15.100 6.009 -34.143 1.00 88.88 424 LEU A O 1
ATOM 3473 N N . GLU A 1 425 ? 16.277 4.106 -33.974 1.00 90.44 425 GLU A N 1
ATOM 3474 C CA . GLU A 1 425 ? 17.204 4.342 -35.096 1.00 90.44 425 GLU A CA 1
ATOM 3475 C C . GLU A 1 425 ? 18.037 5.640 -34.985 1.00 90.44 425 GLU A C 1
ATOM 3477 O O . GLU A 1 425 ? 18.688 6.089 -35.928 1.00 90.44 425 GLU A O 1
ATOM 3482 N N . LYS A 1 426 ? 18.115 6.234 -33.789 1.00 90.75 426 LYS A N 1
ATOM 3483 C CA . LYS A 1 426 ? 18.932 7.420 -33.481 1.00 90.75 426 LYS A CA 1
ATOM 3484 C C . LYS A 1 426 ? 20.345 6.997 -33.076 1.00 90.75 426 LYS A C 1
ATOM 3486 O O . LYS A 1 426 ? 20.791 7.227 -31.948 1.00 90.75 426 LYS A O 1
ATOM 3491 N N . ILE A 1 427 ? 21.059 6.368 -34.011 1.00 89.12 427 ILE A N 1
ATOM 3492 C CA . ILE A 1 427 ? 22.330 5.667 -33.759 1.00 89.12 427 ILE A CA 1
ATOM 3493 C C . ILE A 1 427 ? 23.406 6.579 -33.161 1.00 89.12 427 ILE A C 1
ATOM 3495 O O . ILE A 1 427 ? 24.021 6.217 -32.161 1.00 89.12 427 ILE A O 1
ATOM 3499 N N . LYS A 1 428 ? 23.596 7.791 -33.701 1.00 89.75 428 LYS A N 1
ATOM 3500 C CA . LYS A 1 428 ? 24.606 8.737 -33.191 1.00 89.75 428 LYS A CA 1
ATOM 3501 C C . LYS A 1 428 ? 24.409 9.026 -31.699 1.00 89.75 428 LYS A C 1
ATOM 3503 O O . LYS A 1 428 ? 25.346 8.919 -30.916 1.00 89.75 428 LYS A O 1
ATOM 3508 N N . THR A 1 429 ? 23.174 9.330 -31.302 1.00 87.94 429 THR A N 1
ATOM 3509 C CA . THR A 1 429 ? 22.805 9.602 -29.907 1.00 87.94 429 THR A CA 1
ATOM 3510 C C . THR A 1 429 ? 22.927 8.356 -29.031 1.00 87.94 429 THR A C 1
ATOM 3512 O O . THR A 1 429 ? 23.399 8.443 -27.899 1.00 87.94 429 THR A O 1
ATOM 3515 N N . SER A 1 430 ? 22.540 7.190 -29.555 1.00 86.88 430 SER A N 1
ATOM 3516 C CA . SER A 1 430 ? 22.694 5.907 -28.865 1.00 86.88 430 SER A CA 1
ATOM 3517 C C . SER A 1 430 ? 24.152 5.631 -28.491 1.00 86.88 430 SER A C 1
ATOM 3519 O O . SER A 1 430 ? 24.454 5.382 -27.321 1.00 86.88 430 SER A O 1
ATOM 3521 N N . VAL A 1 431 ? 25.060 5.754 -29.466 1.00 86.38 431 VAL A N 1
ATOM 3522 C CA . VAL A 1 431 ? 26.496 5.515 -29.280 1.00 86.38 431 VAL A CA 1
ATOM 3523 C C . VAL A 1 431 ? 27.077 6.455 -28.231 1.00 86.38 431 VAL A C 1
ATOM 3525 O O . VAL A 1 431 ? 27.843 5.995 -27.392 1.00 86.38 431 VAL A O 1
ATOM 3528 N N . THR A 1 432 ? 26.675 7.730 -28.197 1.00 88.12 432 THR A N 1
ATOM 3529 C CA . THR A 1 432 ? 27.128 8.673 -27.159 1.00 88.12 432 THR A CA 1
ATOM 3530 C C . THR A 1 432 ? 26.824 8.161 -25.749 1.00 88.12 432 THR A C 1
ATOM 3532 O O . THR A 1 432 ? 27.711 8.122 -24.899 1.00 88.12 432 THR A O 1
ATOM 3535 N N . TYR A 1 433 ? 25.592 7.709 -25.495 1.00 85.00 433 TYR A N 1
ATOM 3536 C CA . TYR A 1 433 ? 25.207 7.215 -24.170 1.00 85.00 433 TYR A CA 1
ATOM 3537 C C . TYR A 1 433 ? 25.842 5.866 -23.817 1.00 85.00 433 TYR A C 1
ATOM 3539 O O . TYR A 1 433 ? 26.195 5.640 -22.656 1.00 85.00 433 TYR A O 1
ATOM 3547 N N . LEU A 1 434 ? 26.003 4.975 -24.799 1.00 82.00 434 LEU A N 1
ATOM 3548 C CA . LEU A 1 434 ? 26.656 3.680 -24.599 1.00 82.00 434 LEU A CA 1
ATOM 3549 C C . LEU A 1 434 ? 28.163 3.833 -24.365 1.00 82.00 434 LEU A C 1
ATOM 3551 O O . LEU A 1 434 ? 28.704 3.184 -23.472 1.00 82.00 434 LEU A O 1
ATOM 3555 N N . TYR A 1 435 ? 28.830 4.722 -25.100 1.00 81.31 435 TYR A N 1
ATOM 3556 C CA . TYR A 1 435 ? 30.248 5.034 -24.921 1.00 81.31 435 TYR A CA 1
ATOM 3557 C C . TYR A 1 435 ? 30.527 5.565 -23.512 1.00 81.31 435 TYR A C 1
ATOM 3559 O O . TYR A 1 435 ? 31.381 5.035 -22.801 1.00 81.31 435 TYR A O 1
ATOM 3567 N N . ASP A 1 436 ? 29.730 6.537 -23.068 1.00 75.94 436 ASP A N 1
ATOM 3568 C CA . ASP A 1 436 ? 29.769 7.087 -21.712 1.00 75.94 436 ASP A CA 1
ATOM 3569 C C . ASP A 1 436 ? 29.646 6.006 -20.629 1.00 75.94 436 ASP A C 1
ATOM 3571 O O . ASP A 1 436 ? 30.274 6.076 -19.567 1.00 75.94 436 ASP A O 1
ATOM 3575 N N . ALA A 1 437 ? 28.807 5.003 -20.884 1.00 73.94 437 ALA A N 1
ATOM 3576 C CA . ALA A 1 437 ? 28.603 3.887 -19.982 1.00 73.94 437 ALA A CA 1
ATOM 3577 C C . ALA A 1 437 ? 29.827 2.947 -19.968 1.00 73.94 437 ALA A C 1
ATOM 3579 O O . ALA A 1 437 ? 30.333 2.598 -18.897 1.00 73.94 437 ALA A O 1
ATOM 3580 N N . VAL A 1 438 ? 30.338 2.566 -21.142 1.00 75.19 438 VAL A N 1
ATOM 3581 C CA . VAL A 1 438 ? 31.500 1.672 -21.300 1.00 75.19 438 VAL A CA 1
ATOM 3582 C C . VAL A 1 438 ? 32.769 2.283 -20.706 1.00 75.19 438 VAL A C 1
ATOM 3584 O O . VAL A 1 438 ? 33.476 1.607 -19.956 1.00 75.19 438 VAL A O 1
ATOM 3587 N N . LEU A 1 439 ? 33.029 3.570 -20.953 1.00 74.19 439 LEU A N 1
ATOM 3588 C CA . LEU A 1 439 ? 34.185 4.286 -20.409 1.00 74.19 439 LEU A CA 1
ATOM 3589 C C . LEU A 1 439 ? 34.225 4.203 -18.876 1.00 74.19 439 LEU A C 1
ATOM 3591 O O . LEU A 1 439 ? 35.273 3.972 -18.274 1.00 74.19 439 LEU A O 1
ATOM 3595 N N . TYR A 1 440 ? 33.065 4.314 -18.228 1.00 67.19 440 TYR A N 1
ATOM 3596 C CA . TYR A 1 440 ? 32.965 4.182 -16.781 1.00 67.19 440 TYR A CA 1
ATOM 3597 C C . TYR A 1 440 ? 33.264 2.758 -16.280 1.00 67.19 440 TYR A C 1
ATOM 3599 O O . TYR A 1 440 ? 33.973 2.592 -15.280 1.00 67.19 440 TYR A O 1
ATOM 3607 N N . ALA A 1 441 ? 32.744 1.733 -16.963 1.00 65.56 441 ALA A N 1
ATOM 3608 C CA . ALA A 1 441 ? 33.012 0.334 -16.629 1.00 65.56 441 ALA A CA 1
ATOM 3609 C C . ALA A 1 441 ? 34.513 0.013 -16.734 1.00 65.56 441 ALA A C 1
ATOM 3611 O O . ALA A 1 441 ? 35.075 -0.594 -15.820 1.00 65.56 441 ALA A O 1
ATOM 3612 N N . LEU A 1 442 ? 35.171 0.518 -17.782 1.00 65.56 442 LEU A N 1
ATOM 3613 C CA . LEU A 1 442 ? 36.614 0.390 -17.988 1.00 65.56 442 LEU A CA 1
ATOM 3614 C C . LEU A 1 442 ? 37.421 1.101 -16.895 1.00 65.56 442 LEU A C 1
ATOM 3616 O O . LEU A 1 442 ? 38.347 0.511 -16.349 1.00 65.56 442 LEU A O 1
ATOM 3620 N N . ILE A 1 443 ? 37.040 2.320 -16.493 1.00 69.94 443 ILE A N 1
ATOM 3621 C CA . ILE A 1 443 ? 37.696 3.039 -15.383 1.00 69.94 443 ILE A CA 1
ATOM 3622 C C . ILE A 1 443 ? 37.551 2.274 -14.060 1.00 69.94 443 ILE A C 1
ATOM 3624 O O . ILE A 1 443 ? 38.485 2.234 -13.259 1.00 69.94 443 ILE A O 1
ATOM 3628 N N . LYS A 1 444 ? 36.384 1.673 -13.793 1.00 62.91 444 LYS A N 1
ATOM 3629 C CA . LYS A 1 444 ? 36.163 0.872 -12.580 1.00 62.91 444 LYS A CA 1
ATOM 3630 C C . LYS A 1 444 ? 37.005 -0.403 -12.594 1.00 62.91 444 LYS A C 1
ATOM 3632 O O . LYS A 1 444 ? 37.614 -0.714 -11.574 1.00 62.91 444 LYS A O 1
ATOM 3637 N N . TRP A 1 445 ? 37.041 -1.108 -13.725 1.00 64.69 445 TRP A N 1
ATOM 3638 C CA . TRP A 1 445 ? 37.873 -2.295 -13.910 1.00 64.69 445 TRP A CA 1
ATOM 3639 C C . TRP A 1 445 ? 39.357 -1.957 -13.734 1.00 64.69 445 TRP A C 1
ATOM 3641 O O . TRP A 1 445 ? 40.021 -2.560 -12.899 1.00 64.69 445 TRP A O 1
ATOM 3651 N N . ALA A 1 446 ? 39.838 -0.893 -14.384 1.00 63.69 446 ALA A N 1
ATOM 3652 C CA . ALA A 1 446 ? 41.208 -0.413 -14.231 1.00 63.69 446 ALA A CA 1
ATOM 3653 C C . ALA A 1 446 ? 41.542 -0.060 -12.772 1.00 63.69 446 ALA A C 1
ATOM 3655 O O . ALA A 1 446 ? 42.599 -0.429 -12.283 1.00 63.69 446 ALA A O 1
ATOM 3656 N N . LYS A 1 447 ? 40.638 0.599 -12.032 1.00 63.69 447 LYS A N 1
ATOM 3657 C CA . LYS A 1 447 ? 40.841 0.894 -10.599 1.00 63.69 447 LYS A CA 1
ATOM 3658 C C . LYS A 1 447 ? 40.859 -0.348 -9.711 1.00 63.69 447 LYS A C 1
ATOM 3660 O O . LYS A 1 447 ? 41.547 -0.339 -8.697 1.00 63.69 447 LYS A O 1
ATOM 3665 N N . PHE A 1 448 ? 40.087 -1.376 -10.047 1.00 62.41 448 PHE A N 1
ATOM 3666 C CA . PHE A 1 448 ? 40.088 -2.644 -9.321 1.00 62.41 448 PHE A CA 1
ATOM 3667 C C . PHE A 1 448 ? 41.404 -3.399 -9.547 1.00 62.41 448 PHE A C 1
ATOM 3669 O O . PHE A 1 448 ? 42.043 -3.815 -8.582 1.00 62.41 448 PHE A O 1
ATOM 3676 N N . GLU A 1 449 ? 41.855 -3.468 -10.799 1.00 52.66 449 GLU A N 1
ATOM 3677 C CA . GLU A 1 449 ? 43.084 -4.161 -11.193 1.00 52.66 449 GLU A CA 1
ATOM 3678 C C . GLU A 1 449 ? 44.354 -3.421 -10.738 1.00 52.66 449 GLU A C 1
ATOM 3680 O O . GLU A 1 449 ? 45.337 -4.033 -10.324 1.00 52.66 449 GLU A O 1
ATOM 3685 N N . LEU A 1 450 ? 44.322 -2.082 -10.743 1.00 52.84 450 LEU A N 1
ATOM 3686 C CA . LEU A 1 450 ? 45.407 -1.227 -10.247 1.00 52.84 450 LEU A CA 1
ATOM 3687 C C . LEU A 1 450 ? 45.383 -1.041 -8.724 1.00 52.84 450 LEU A C 1
ATOM 3689 O O . LEU A 1 450 ? 46.400 -0.672 -8.156 1.00 52.84 450 LEU A O 1
ATOM 3693 N N . GLY A 1 451 ? 44.245 -1.259 -8.059 1.00 45.66 451 GLY A N 1
ATOM 3694 C CA . GLY A 1 451 ? 44.105 -1.147 -6.601 1.00 45.66 451 GLY A CA 1
ATOM 3695 C C . GLY A 1 451 ? 44.422 -2.440 -5.841 1.00 45.66 451 GLY A C 1
ATOM 3696 O O . GLY A 1 451 ? 44.683 -2.395 -4.642 1.00 45.66 451 GLY A O 1
ATOM 3697 N N . SER A 1 452 ? 44.415 -3.585 -6.527 1.00 43.00 452 SER A N 1
ATOM 3698 C CA . SER A 1 452 ? 44.844 -4.890 -5.999 1.00 43.00 452 SER A CA 1
ATOM 3699 C C . SER A 1 452 ? 46.345 -5.156 -6.200 1.00 43.00 452 SER A C 1
ATOM 3701 O O . SER A 1 452 ? 46.879 -6.135 -5.680 1.00 43.00 452 SER A O 1
ATOM 3703 N N . ARG A 1 453 ? 47.053 -4.240 -6.870 1.00 43.19 453 ARG A N 1
ATOM 3704 C CA . ARG A 1 453 ? 48.516 -4.134 -6.868 1.00 43.19 453 ARG A CA 1
ATOM 3705 C C . ARG A 1 453 ? 48.901 -2.882 -6.071 1.00 43.19 453 ARG A C 1
ATOM 3707 O O . ARG A 1 453 ? 48.321 -1.823 -6.265 1.00 43.19 453 ARG A O 1
ATOM 3714 N N . SER A 1 454 ? 49.836 -3.002 -5.134 1.00 32.12 454 SER A N 1
ATOM 3715 C CA . SER A 1 454 ? 50.324 -1.916 -4.266 1.00 32.12 454 SER A CA 1
ATOM 3716 C C . SER A 1 454 ? 50.696 -0.633 -5.046 1.00 32.12 454 SER A C 1
ATOM 3718 O O . SER A 1 454 ? 51.011 -0.699 -6.235 1.00 32.12 454 SER A O 1
ATOM 3720 N N . PRO A 1 455 ? 50.682 0.552 -4.403 1.00 37.06 455 PRO A N 1
ATOM 3721 C CA . PRO A 1 455 ? 50.434 1.821 -5.072 1.00 37.06 455 PRO A CA 1
ATOM 3722 C C . PRO A 1 455 ? 51.667 2.317 -5.827 1.00 37.06 455 PRO A C 1
ATOM 3724 O O . PRO A 1 455 ? 52.627 2.794 -5.223 1.00 37.06 455 PRO A O 1
ATOM 3727 N N . LEU A 1 456 ? 51.611 2.318 -7.155 1.00 30.20 456 LEU A N 1
ATOM 3728 C CA . LEU A 1 456 ? 52.425 3.245 -7.932 1.00 30.20 456 LEU A CA 1
ATOM 3729 C C . LEU A 1 456 ? 51.645 4.553 -8.058 1.00 30.20 456 LEU A C 1
ATOM 3731 O O . LEU A 1 456 ? 50.585 4.616 -8.681 1.00 30.20 456 LEU A O 1
ATOM 3735 N N . ARG A 1 457 ? 52.165 5.596 -7.401 1.00 36.06 457 ARG A N 1
ATOM 3736 C CA . ARG A 1 457 ? 51.718 6.983 -7.553 1.00 36.06 457 ARG A CA 1
ATOM 3737 C C . ARG A 1 457 ? 51.652 7.321 -9.043 1.00 36.06 457 ARG A C 1
ATOM 3739 O O . ARG A 1 457 ? 52.684 7.455 -9.688 1.00 36.06 457 ARG A O 1
ATOM 3746 N N . CYS A 1 458 ? 50.450 7.523 -9.562 1.00 29.14 458 CYS A N 1
ATOM 3747 C CA . CYS A 1 458 ? 50.249 8.285 -10.784 1.00 29.14 458 CYS A CA 1
ATOM 3748 C C . CYS A 1 458 ? 49.245 9.391 -10.481 1.00 29.14 458 CYS A C 1
ATOM 3750 O O . CYS A 1 458 ? 48.034 9.180 -10.424 1.00 29.14 458 CYS A O 1
ATOM 3752 N N . SER A 1 459 ? 49.786 10.575 -10.215 1.00 30.72 459 SER A N 1
ATOM 3753 C CA . SER A 1 459 ? 49.064 11.837 -10.231 1.00 30.72 459 SER A CA 1
ATOM 3754 C C . SER A 1 459 ? 48.633 12.123 -11.668 1.00 30.72 459 SER A C 1
ATOM 3756 O O . SER A 1 459 ? 49.429 12.622 -12.459 1.00 30.72 459 SER A O 1
ATOM 3758 N N . TYR A 1 460 ? 47.389 11.804 -12.018 1.00 31.48 460 TYR A N 1
ATOM 3759 C CA . TYR A 1 460 ? 46.783 12.369 -13.218 1.00 31.48 460 TYR A CA 1
ATOM 3760 C C . TYR A 1 460 ? 46.141 13.703 -12.852 1.00 31.48 460 TYR A C 1
ATOM 3762 O O . TYR A 1 460 ? 45.077 13.751 -12.231 1.00 31.48 460 TYR A O 1
ATOM 3770 N N . HIS A 1 461 ? 46.839 14.778 -13.218 1.00 30.09 461 HIS A N 1
ATOM 3771 C CA . HIS A 1 461 ? 46.243 16.094 -13.353 1.00 30.09 461 HIS A CA 1
ATOM 3772 C C . HIS A 1 461 ? 45.131 16.036 -14.404 1.00 30.09 461 HIS A C 1
ATOM 3774 O O . HIS A 1 461 ? 45.252 15.404 -15.453 1.00 30.09 461 HIS A O 1
ATOM 3780 N N . SER A 1 462 ? 44.019 16.668 -14.057 1.00 38.06 462 SER A N 1
ATOM 3781 C CA . SER A 1 462 ? 42.896 16.970 -14.924 1.00 38.06 462 SER A CA 1
ATOM 3782 C C . SER A 1 462 ? 43.331 17.951 -16.011 1.00 38.06 462 SER A C 1
ATOM 3784 O O . SER A 1 462 ? 43.424 19.138 -15.722 1.00 38.06 462 SER A O 1
ATOM 3786 N N . ASP A 1 463 ? 43.536 17.480 -17.236 1.00 29.02 463 ASP A N 1
ATOM 3787 C CA . ASP A 1 463 ? 43.558 18.351 -18.412 1.00 29.02 463 ASP A CA 1
ATOM 3788 C C . ASP A 1 463 ? 42.585 17.813 -19.462 1.00 29.02 463 ASP A C 1
ATOM 3790 O O . ASP A 1 463 ? 42.736 16.715 -20.000 1.00 29.02 463 ASP A O 1
ATOM 3794 N N . SER A 1 464 ? 41.534 18.596 -19.712 1.00 34.34 464 SER A N 1
ATOM 3795 C CA . SER A 1 464 ? 40.428 18.289 -20.622 1.00 34.34 464 SER A CA 1
ATOM 3796 C C . SER A 1 464 ? 40.746 18.580 -22.093 1.00 34.34 464 SER A C 1
ATOM 3798 O O . SER A 1 464 ? 39.826 18.753 -22.882 1.00 34.34 464 SER A O 1
ATOM 3800 N N . SER A 1 465 ? 42.017 18.672 -22.482 1.00 30.97 465 SER A N 1
ATOM 3801 C CA . SER A 1 465 ? 42.425 19.161 -23.808 1.00 30.97 465 SER A CA 1
ATOM 3802 C C . SER A 1 465 ? 42.919 18.072 -24.765 1.00 30.97 465 SER A C 1
ATOM 3804 O O . SER A 1 465 ? 43.175 18.356 -25.930 1.00 30.97 465 SER A O 1
ATOM 3806 N N . TYR A 1 466 ? 43.017 16.813 -24.326 1.00 32.75 466 TYR A N 1
ATOM 3807 C CA . TYR A 1 466 ? 43.575 15.736 -25.158 1.00 32.75 466 TYR A CA 1
ATOM 3808 C C . TYR A 1 466 ? 42.555 14.967 -26.019 1.00 32.75 466 TYR A C 1
ATOM 3810 O O . TYR A 1 466 ? 42.953 14.103 -26.797 1.00 32.75 466 TYR A O 1
ATOM 3818 N N . PHE A 1 467 ? 41.252 15.258 -25.910 1.00 34.50 467 PHE A N 1
ATOM 3819 C CA . PHE A 1 467 ? 40.194 14.452 -26.546 1.00 34.50 467 PHE A CA 1
ATOM 3820 C C . PHE A 1 467 ? 39.321 15.173 -27.586 1.00 34.50 467 PHE A C 1
ATOM 3822 O O . PHE A 1 467 ? 38.456 14.531 -28.180 1.00 34.50 467 PHE A O 1
ATOM 3829 N N . ASP A 1 468 ? 39.590 16.443 -27.901 1.00 29.78 468 ASP A N 1
ATOM 3830 C CA . ASP A 1 468 ? 38.884 17.152 -28.986 1.00 29.78 468 ASP A CA 1
ATOM 3831 C C . ASP A 1 468 ? 39.333 16.710 -30.395 1.00 29.78 468 ASP A C 1
ATOM 3833 O O . ASP A 1 468 ? 38.651 16.963 -31.386 1.00 29.78 468 ASP A O 1
ATOM 3837 N N . GLY A 1 469 ? 40.438 15.964 -30.510 1.00 29.22 469 GLY A N 1
ATOM 3838 C CA . GLY A 1 469 ? 40.956 15.484 -31.798 1.00 29.22 469 GLY A CA 1
ATOM 3839 C C . GLY A 1 469 ? 40.170 14.331 -32.440 1.00 29.22 469 GLY A C 1
ATOM 3840 O O . GLY A 1 469 ? 40.277 14.128 -33.647 1.00 29.22 469 GLY A O 1
ATOM 3841 N N . TYR A 1 470 ? 39.363 13.586 -31.674 1.00 31.34 470 TYR A N 1
ATOM 3842 C CA . TYR A 1 470 ? 38.662 12.392 -32.179 1.00 31.34 470 TYR A CA 1
ATOM 3843 C C . TYR A 1 470 ? 37.197 12.627 -32.578 1.00 31.34 470 TYR A C 1
ATOM 3845 O O . TYR A 1 470 ? 36.589 11.751 -33.186 1.00 31.34 470 TYR A O 1
ATOM 3853 N N . ILE A 1 471 ? 36.637 13.813 -32.315 1.00 35.22 471 ILE A N 1
ATOM 3854 C CA . ILE A 1 471 ? 35.252 14.160 -32.691 1.00 35.22 471 ILE A CA 1
ATOM 3855 C C . ILE A 1 471 ? 35.158 14.713 -34.132 1.00 35.22 471 ILE A C 1
ATOM 3857 O O . ILE A 1 471 ? 34.071 14.805 -34.691 1.00 35.22 471 ILE A O 1
ATOM 3861 N N . SER A 1 472 ? 36.287 14.995 -34.795 1.00 29.36 472 SER A N 1
ATOM 3862 C CA . SER A 1 472 ? 36.313 15.569 -36.155 1.00 29.36 472 SER A CA 1
ATOM 3863 C C . SER A 1 472 ? 36.417 14.537 -37.302 1.00 29.36 472 SER A C 1
ATOM 3865 O O . SER A 1 472 ? 36.558 14.910 -38.464 1.00 29.36 472 SER A O 1
ATOM 3867 N N . ARG A 1 473 ? 36.360 13.224 -37.025 1.00 33.47 473 ARG A N 1
ATOM 3868 C CA . ARG A 1 473 ? 36.431 12.171 -38.069 1.00 33.47 473 ARG A CA 1
ATOM 3869 C C . ARG A 1 473 ? 35.445 11.007 -37.870 1.00 33.47 473 ARG A C 1
ATOM 3871 O O . ARG A 1 473 ? 35.824 9.851 -38.043 1.00 33.47 473 ARG A O 1
ATOM 3878 N N . ALA A 1 474 ? 34.190 11.309 -37.536 1.00 31.92 474 ALA A N 1
ATOM 3879 C CA . ALA A 1 474 ? 33.083 10.346 -37.583 1.00 31.92 474 ALA A CA 1
ATOM 3880 C C . ALA A 1 474 ? 31.839 10.951 -38.238 1.00 31.92 474 ALA A C 1
ATOM 3882 O O . ALA A 1 474 ? 31.413 12.045 -37.791 1.00 31.92 474 ALA A O 1
#